Protein AF-A0AAU9NLX0-F1 (afdb_monomer_lite)

Secondary structure (DSSP, 8-state):
---PPPPPPPPPP-------------------------------EEEEEPP-TTTT-S---EEEEEEEEEEEE-HHHHHHHHH-SSGGGSTTEEEEEEEES---TT------GGGEEEEEEE--TTSPPEEEEEEEESS-HHHHHHHHHHHHTTSEEEEEPS--EEETTEEEEEEEEEE-HHHHHHHH-TT--S--HHHHHHHHHHHHH-GGGGSHHHHHS----TT--------S--------HHHHHHHTPPPTTS-------TT--SPPPHHHHHHHHHHHHHHTTHHHHHHHH-TTT---TTEEEEEPTT-S-EEEEETTT--EESSGGGG----SS----PPTTS-HHHHHHHHHHHTPPPHHHHHHHHHHHTT-------

Structure (mmCIF, N/CA/C/O backbone):
data_AF-A0AAU9NLX0-F1
#
_entry.id   AF-A0AAU9NLX0-F1
#
loop_
_atom_site.group_PDB
_atom_site.id
_atom_site.type_symbol
_atom_site.label_atom_id
_atom_site.label_alt_id
_atom_site.label_comp_id
_atom_site.label_asym_id
_atom_site.label_entity_id
_atom_site.label_seq_id
_atom_site.pdbx_PDB_ins_code
_atom_site.Cartn_x
_atom_site.Cartn_y
_atom_site.Cartn_z
_atom_site.occupancy
_atom_site.B_iso_or_equiv
_atom_site.auth_seq_id
_atom_site.auth_comp_id
_atom_site.auth_asym_id
_atom_site.auth_atom_id
_atom_site.pdbx_PDB_model_num
ATOM 1 N N . MET A 1 1 ? 45.519 -27.239 -3.871 1.00 35.66 1 MET A N 1
ATOM 2 C CA . MET A 1 1 ? 46.436 -27.315 -2.709 1.00 35.66 1 MET A CA 1
ATOM 3 C C . MET A 1 1 ? 47.000 -25.911 -2.485 1.00 35.66 1 MET A C 1
ATOM 5 O O . MET A 1 1 ? 47.982 -25.559 -3.104 1.00 35.66 1 MET A O 1
ATOM 9 N N . GLY A 1 2 ? 46.338 -24.945 -1.856 1.00 36.84 2 GLY A N 1
ATOM 10 C CA . GLY A 1 2 ? 45.750 -24.922 -0.518 1.00 36.84 2 GLY A CA 1
ATOM 11 C C . GLY A 1 2 ? 46.333 -23.692 0.201 1.00 36.84 2 GLY A C 1
ATOM 12 O O . GLY A 1 2 ? 47.296 -23.826 0.946 1.00 36.84 2 GLY A O 1
ATOM 13 N N . ARG A 1 3 ? 45.817 -22.481 -0.069 1.00 35.06 3 ARG A N 1
ATOM 14 C CA . ARG A 1 3 ? 46.221 -21.256 0.652 1.00 35.06 3 ARG A CA 1
ATOM 15 C C . ARG A 1 3 ? 45.444 -21.185 1.972 1.00 35.06 3 ARG A C 1
ATOM 17 O O . ARG A 1 3 ? 44.231 -20.990 1.972 1.00 35.06 3 ARG A O 1
ATOM 24 N N . ARG A 1 4 ? 46.149 -21.410 3.085 1.00 39.47 4 ARG A N 1
ATOM 25 C CA . ARG A 1 4 ? 45.632 -21.328 4.461 1.00 39.47 4 ARG A CA 1
ATOM 26 C C . ARG A 1 4 ? 45.401 -19.870 4.881 1.00 39.47 4 ARG A C 1
ATOM 28 O O . ARG A 1 4 ? 46.187 -18.989 4.544 1.00 39.47 4 ARG A O 1
ATOM 35 N N . LYS A 1 5 ? 44.308 -19.668 5.624 1.00 37.16 5 LYS A N 1
ATOM 36 C CA . LYS A 1 5 ? 43.848 -18.414 6.242 1.00 37.16 5 LYS A CA 1
ATOM 37 C C . LYS A 1 5 ? 44.849 -17.904 7.290 1.00 37.16 5 LYS A C 1
ATOM 39 O O . LYS A 1 5 ? 45.375 -18.703 8.060 1.00 37.16 5 LYS A O 1
ATOM 44 N N . GLN A 1 6 ? 45.062 -16.588 7.332 1.00 35.69 6 GLN A N 1
ATOM 45 C CA . GLN A 1 6 ? 45.796 -15.904 8.400 1.00 35.69 6 GLN A CA 1
ATOM 46 C C . GLN A 1 6 ? 44.914 -15.728 9.645 1.00 35.69 6 GLN A C 1
ATOM 48 O O . GLN A 1 6 ? 43.733 -15.396 9.553 1.00 35.69 6 GLN A O 1
ATOM 53 N N . THR A 1 7 ? 45.517 -15.974 10.802 1.00 34.09 7 THR A N 1
ATOM 54 C CA . THR A 1 7 ? 44.975 -15.863 12.159 1.00 34.09 7 THR A CA 1
ATOM 55 C C . THR A 1 7 ? 45.088 -14.422 12.673 1.00 34.09 7 THR A C 1
ATOM 57 O O . THR A 1 7 ? 46.150 -13.812 12.572 1.00 34.09 7 THR A O 1
ATOM 60 N N . GLN A 1 8 ? 44.009 -13.882 13.254 1.00 37.34 8 GLN A N 1
ATOM 61 C CA . GLN A 1 8 ? 44.017 -12.608 13.991 1.00 37.34 8 GLN A CA 1
ATOM 62 C C . GLN A 1 8 ? 44.894 -12.694 15.256 1.00 37.34 8 GLN A C 1
ATOM 64 O O . GLN A 1 8 ? 44.841 -13.713 15.953 1.00 37.34 8 GLN A O 1
ATOM 69 N N . PRO A 1 9 ? 45.639 -11.633 15.622 1.00 32.31 9 PRO A N 1
ATOM 70 C CA . PRO A 1 9 ? 46.379 -11.600 16.875 1.00 32.31 9 PRO A CA 1
ATOM 71 C C . PRO A 1 9 ? 45.495 -11.138 18.045 1.00 32.31 9 PRO A C 1
ATOM 73 O O . PRO A 1 9 ? 44.861 -10.084 18.001 1.00 32.31 9 PRO A O 1
ATOM 76 N N . ARG A 1 10 ? 45.503 -11.929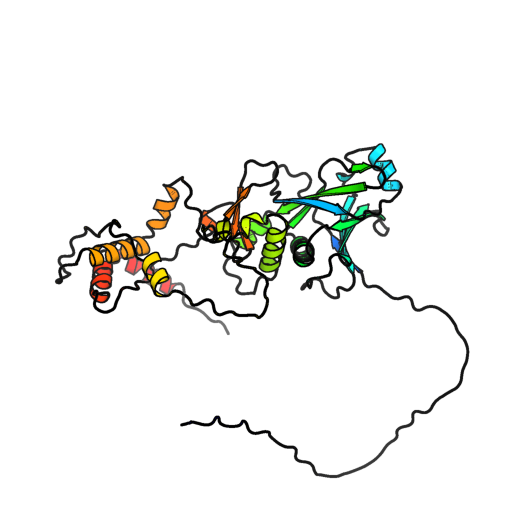 19.124 1.00 31.44 10 ARG A N 1
ATOM 77 C CA . ARG A 1 10 ? 45.037 -11.545 20.465 1.00 31.44 10 ARG A CA 1
ATOM 78 C C . ARG A 1 10 ? 46.097 -10.654 21.116 1.00 31.44 10 ARG A C 1
ATOM 80 O O . ARG A 1 10 ? 47.265 -11.036 21.143 1.00 31.44 10 ARG A O 1
ATOM 87 N N . ARG A 1 11 ? 45.708 -9.501 21.668 1.00 28.48 11 ARG A N 1
ATOM 88 C CA . ARG A 1 11 ? 46.600 -8.663 22.484 1.00 28.48 11 ARG A CA 1
ATOM 89 C C . ARG A 1 11 ? 46.402 -9.006 23.961 1.00 28.48 11 ARG A C 1
ATOM 91 O O . ARG A 1 11 ? 45.279 -8.988 24.455 1.00 28.48 11 ARG A O 1
ATOM 98 N N . ALA A 1 12 ? 47.502 -9.384 24.603 1.00 29.89 12 ALA A N 1
ATOM 99 C CA . ALA A 1 12 ? 47.588 -9.867 25.973 1.00 29.89 12 ALA A CA 1
ATOM 100 C C . ALA A 1 12 ? 47.735 -8.733 27.001 1.00 29.89 12 ALA A C 1
ATOM 102 O O . ALA A 1 12 ? 48.195 -7.636 26.681 1.00 29.89 12 ALA A O 1
ATOM 103 N N . GLN A 1 13 ? 47.356 -9.079 28.233 1.00 26.83 13 GLN A N 1
ATOM 104 C CA . GLN A 1 13 ? 47.615 -8.392 29.497 1.00 26.83 13 GLN A CA 1
ATOM 105 C C . GLN A 1 13 ? 49.090 -8.006 29.681 1.00 26.83 13 GLN A C 1
ATOM 107 O O . GLN A 1 13 ? 49.986 -8.763 29.308 1.00 26.83 13 GLN A O 1
ATOM 112 N N . ALA A 1 14 ? 49.321 -6.896 30.382 1.00 27.20 14 ALA A N 1
ATOM 113 C CA . ALA A 1 14 ? 50.546 -6.665 31.136 1.00 27.20 14 ALA A CA 1
ATOM 114 C C . ALA A 1 14 ? 50.204 -5.991 32.474 1.00 27.20 14 ALA A C 1
ATOM 116 O O . ALA A 1 14 ? 49.510 -4.977 32.518 1.00 27.20 14 ALA A O 1
ATOM 117 N N . THR A 1 15 ? 50.693 -6.606 33.545 1.00 25.44 15 THR A N 1
ATOM 118 C CA . THR A 1 15 ? 50.612 -6.195 34.950 1.00 25.44 15 THR A CA 1
ATOM 119 C C . THR A 1 15 ? 51.972 -5.625 35.374 1.00 25.44 15 THR A C 1
ATOM 121 O O . THR A 1 15 ? 52.985 -6.080 34.848 1.00 25.44 15 THR A O 1
ATOM 124 N N . VAL A 1 16 ? 51.979 -4.712 36.361 1.00 28.86 16 VAL A N 1
ATOM 125 C CA . VAL A 1 16 ? 52.922 -4.563 37.508 1.00 28.86 16 VAL A CA 1
ATOM 126 C C . VAL A 1 16 ? 53.236 -3.086 37.813 1.00 28.86 16 VAL A C 1
ATOM 128 O O . VAL A 1 16 ? 53.708 -2.354 36.949 1.00 28.86 16 VAL A O 1
ATOM 131 N N . GLY A 1 17 ? 53.054 -2.695 39.085 1.00 24.86 17 GLY A N 1
ATOM 132 C CA . GLY A 1 17 ? 53.656 -1.495 39.685 1.00 24.86 17 GLY A CA 1
ATOM 133 C C . GLY A 1 17 ? 52.967 -1.004 40.970 1.00 24.86 17 GLY A C 1
ATOM 134 O O . GLY A 1 17 ? 52.006 -0.255 40.891 1.00 24.86 17 GLY A O 1
ATOM 135 N N . ASN A 1 18 ? 53.472 -1.432 42.134 1.00 26.27 18 ASN A N 1
ATOM 136 C CA . ASN A 1 18 ? 53.033 -1.129 43.511 1.00 26.27 18 ASN A CA 1
ATOM 137 C C . ASN A 1 18 ? 52.905 0.368 43.880 1.00 26.27 18 ASN A C 1
ATOM 139 O O . ASN A 1 18 ? 53.783 1.151 43.528 1.00 26.27 18 ASN A O 1
ATOM 143 N N . ASN A 1 19 ? 51.939 0.712 44.752 1.00 27.27 19 ASN A N 1
ATOM 144 C CA . ASN A 1 19 ? 52.179 1.180 46.138 1.00 27.27 19 ASN A CA 1
ATOM 145 C C . ASN A 1 19 ? 50.895 1.706 46.824 1.00 27.27 19 ASN A C 1
ATOM 147 O O . ASN A 1 19 ? 50.295 2.665 46.358 1.00 27.27 19 ASN A O 1
ATOM 151 N N . GLY A 1 20 ? 50.589 1.159 48.009 1.00 24.94 20 GLY A N 1
ATOM 152 C CA . GLY A 1 20 ? 50.276 1.977 49.190 1.00 24.94 20 GLY A CA 1
ATOM 153 C C . GLY A 1 20 ? 48.816 2.224 49.611 1.00 24.94 20 GLY A C 1
ATOM 154 O O . GLY A 1 20 ? 48.181 3.143 49.120 1.00 24.94 20 GLY A O 1
ATOM 155 N N . VAL A 1 21 ? 48.437 1.546 50.707 1.00 26.08 21 VAL A N 1
ATOM 156 C CA . VAL A 1 21 ? 47.681 2.082 51.870 1.00 26.08 21 VAL A CA 1
ATOM 157 C C . VAL A 1 21 ? 46.134 2.068 51.827 1.00 26.08 21 VAL A C 1
ATOM 159 O O . VAL A 1 21 ? 45.475 2.994 51.378 1.00 26.08 21 VAL A O 1
ATOM 162 N N . SER A 1 22 ? 45.606 0.976 52.404 1.00 26.52 22 SER A N 1
ATOM 163 C CA . SER A 1 22 ? 44.482 0.811 53.360 1.00 26.52 22 SER A CA 1
ATOM 164 C C . SER A 1 22 ? 43.403 1.898 53.527 1.00 26.52 22 SER A C 1
ATOM 166 O O . SER A 1 22 ? 43.727 3.020 53.916 1.00 26.52 22 SER A O 1
ATOM 168 N N . LYS A 1 23 ? 42.125 1.475 53.477 1.00 26.70 23 LYS A N 1
ATOM 169 C CA . LYS A 1 23 ? 41.184 1.353 54.628 1.00 26.70 23 LYS A CA 1
ATOM 170 C C . LYS A 1 23 ? 39.812 0.841 54.136 1.00 26.70 23 LYS A C 1
ATOM 172 O O . LYS A 1 23 ? 39.219 1.452 53.261 1.00 26.70 23 LYS A O 1
ATOM 177 N N . GLU A 1 24 ? 39.455 -0.401 54.468 1.00 25.78 24 GLU A N 1
ATOM 178 C CA . GLU A 1 24 ? 38.507 -0.811 55.532 1.00 25.78 24 GLU A CA 1
ATOM 179 C C . GLU A 1 24 ? 37.115 -1.145 54.957 1.00 25.78 24 GLU A C 1
ATOM 181 O O . GLU A 1 24 ? 36.250 -0.289 54.808 1.00 25.78 24 GLU A O 1
ATOM 186 N N . ASP A 1 25 ? 36.938 -2.432 54.641 1.00 23.83 25 ASP A N 1
ATOM 187 C CA . ASP A 1 25 ? 35.646 -3.122 54.612 1.00 23.83 25 ASP A CA 1
ATOM 188 C C . ASP A 1 25 ? 35.116 -3.274 56.041 1.00 23.83 25 ASP A C 1
ATOM 190 O O . ASP A 1 25 ? 35.908 -3.560 56.931 1.00 23.83 25 ASP A O 1
ATOM 194 N N . PHE A 1 26 ? 33.795 -3.215 56.231 1.00 24.94 26 PHE A N 1
ATOM 195 C CA . PHE A 1 26 ? 33.064 -4.172 57.075 1.00 24.94 26 PHE A CA 1
ATOM 196 C C . PHE A 1 26 ? 31.568 -4.150 56.715 1.00 24.94 26 PHE A C 1
ATOM 198 O O . PHE A 1 26 ? 30.826 -3.247 57.090 1.00 24.94 26 PHE A O 1
ATOM 205 N N . CYS A 1 27 ? 31.116 -5.190 56.013 1.00 27.70 27 CYS A N 1
ATOM 206 C CA . CYS A 1 27 ? 29.784 -5.755 56.232 1.00 27.70 27 CYS A CA 1
ATOM 207 C C . CYS A 1 27 ? 29.883 -6.743 57.397 1.00 27.70 27 CYS A C 1
ATOM 209 O O . CYS A 1 27 ? 30.883 -7.458 57.467 1.00 27.70 27 CYS A O 1
ATOM 211 N N . ASN A 1 28 ? 28.859 -6.820 58.256 1.00 25.50 28 ASN A N 1
ATOM 212 C CA . ASN A 1 28 ? 28.321 -8.091 58.763 1.00 25.50 28 ASN A CA 1
ATOM 213 C C . ASN A 1 28 ? 27.043 -7.910 59.618 1.00 25.50 28 ASN A C 1
ATOM 215 O O . ASN A 1 28 ? 26.744 -6.786 60.021 1.00 25.50 28 ASN A O 1
ATOM 219 N N . PRO A 1 29 ? 26.253 -8.988 59.808 1.00 35.78 29 PRO A N 1
ATOM 220 C CA . PRO A 1 29 ? 24.799 -8.965 59.656 1.00 35.78 29 PRO A CA 1
ATOM 221 C C . PRO A 1 29 ? 24.017 -9.397 60.917 1.00 35.78 29 PRO A C 1
ATOM 223 O O . PRO A 1 29 ? 24.596 -9.705 61.954 1.00 35.78 29 PRO A O 1
ATOM 226 N N . ASP A 1 30 ? 22.691 -9.454 60.741 1.00 23.08 30 ASP A N 1
ATOM 227 C CA . ASP A 1 30 ? 21.659 -10.140 61.535 1.00 23.08 30 ASP A CA 1
ATOM 228 C C . ASP A 1 30 ? 21.259 -9.534 62.897 1.00 23.08 30 ASP A C 1
ATOM 230 O O . ASP A 1 30 ? 22.040 -9.463 63.837 1.00 23.08 30 ASP A O 1
ATOM 234 N N . THR A 1 31 ? 19.980 -9.165 63.087 1.00 24.73 31 THR A N 1
ATOM 235 C CA . THR A 1 31 ? 18.912 -10.093 63.535 1.00 24.73 31 THR A CA 1
ATOM 236 C C . THR A 1 31 ? 17.542 -9.372 63.634 1.00 24.73 31 THR A C 1
ATOM 238 O O . THR A 1 31 ? 17.378 -8.409 64.373 1.00 24.73 31 THR A O 1
ATOM 241 N N . SER A 1 32 ? 16.564 -9.868 62.863 1.00 27.05 32 SER A N 1
ATOM 242 C CA . SER A 1 32 ? 15.119 -10.040 63.143 1.00 27.05 32 SER A CA 1
ATOM 243 C C . SER A 1 32 ? 14.310 -9.019 63.984 1.00 27.05 32 SER A C 1
ATOM 245 O O . SER A 1 32 ? 14.499 -8.914 65.191 1.00 27.05 32 SER A O 1
ATOM 247 N N . HIS A 1 33 ? 13.245 -8.435 63.419 1.00 24.72 33 HIS A N 1
ATOM 248 C CA . HIS A 1 33 ? 11.848 -8.926 63.475 1.00 24.72 33 HIS A CA 1
ATOM 249 C C . HIS A 1 33 ? 10.841 -7.797 63.161 1.00 24.72 33 HIS A C 1
ATOM 251 O O . HIS A 1 33 ? 10.953 -6.691 63.670 1.00 24.72 33 HIS A O 1
ATOM 257 N N . ALA A 1 34 ? 9.794 -8.176 62.417 1.00 26.11 34 ALA A N 1
ATOM 258 C CA . ALA A 1 34 ? 8.491 -7.516 62.281 1.00 26.11 34 ALA A CA 1
ATOM 259 C C . ALA A 1 34 ? 8.420 -6.225 61.441 1.00 26.11 34 ALA A C 1
ATOM 261 O O . ALA A 1 34 ? 8.641 -5.128 61.932 1.00 26.11 34 ALA A O 1
ATOM 262 N N . LEU A 1 35 ? 7.944 -6.360 60.201 1.00 28.45 35 LEU A N 1
ATOM 263 C CA . LEU A 1 35 ? 6.586 -5.946 59.824 1.00 28.45 35 LEU A CA 1
ATOM 264 C C . LEU A 1 35 ? 6.224 -6.585 58.474 1.00 28.45 35 LEU A C 1
ATOM 266 O O . LEU A 1 35 ? 6.992 -6.564 57.518 1.00 28.45 35 LEU A O 1
ATOM 270 N N . LYS A 1 36 ? 5.062 -7.237 58.448 1.00 29.38 36 LYS A N 1
ATOM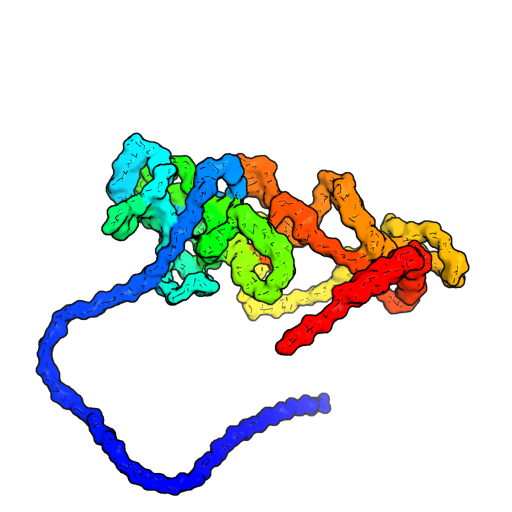 271 C CA . LYS A 1 36 ? 4.410 -7.735 57.239 1.00 29.38 36 LYS A CA 1
ATOM 272 C C . LYS A 1 36 ? 3.796 -6.558 56.473 1.00 29.38 36 LYS A C 1
ATOM 274 O O . LYS A 1 36 ? 3.304 -5.630 57.104 1.00 29.38 36 LYS A O 1
ATOM 279 N N . ASN A 1 37 ? 3.679 -6.773 55.164 1.00 26.95 37 ASN A N 1
ATOM 280 C CA . ASN A 1 37 ? 2.764 -6.157 54.201 1.00 26.95 37 ASN A CA 1
ATOM 281 C C . ASN A 1 37 ? 3.197 -4.865 53.490 1.00 26.95 37 ASN A C 1
ATOM 283 O O . ASN A 1 37 ? 3.668 -3.913 54.094 1.00 26.95 37 ASN A O 1
ATOM 287 N N . GLU A 1 38 ? 2.885 -4.901 52.189 1.00 33.44 38 GLU A N 1
ATOM 288 C CA . GLU A 1 38 ? 2.820 -3.825 51.195 1.00 33.44 38 GLU A CA 1
ATOM 289 C C . GLU A 1 38 ? 4.123 -3.432 50.495 1.00 33.44 38 GLU A C 1
ATOM 291 O O . GLU A 1 38 ? 4.841 -2.535 50.911 1.00 33.44 38 GLU A O 1
ATOM 296 N N . LEU A 1 39 ? 4.353 -4.058 49.337 1.00 28.28 39 LEU A N 1
ATOM 297 C CA . LEU A 1 39 ? 4.817 -3.357 48.139 1.00 28.28 39 LEU A CA 1
ATOM 298 C C . LEU A 1 39 ? 4.192 -4.052 46.927 1.00 28.28 39 LEU A C 1
ATOM 300 O O . LEU A 1 39 ? 4.589 -5.136 46.502 1.00 28.28 39 LEU A O 1
ATOM 304 N N . SER A 1 40 ? 3.113 -3.432 46.468 1.00 28.95 40 SER A N 1
ATOM 305 C CA . SER A 1 40 ? 2.351 -3.745 45.274 1.00 28.95 40 SER A CA 1
ATOM 306 C C . SER A 1 40 ? 3.243 -3.724 44.032 1.00 28.95 40 SER A C 1
ATOM 308 O O . SER A 1 40 ? 4.056 -2.827 43.824 1.00 28.95 40 SER A O 1
ATOM 310 N N . SER A 1 41 ? 3.064 -4.726 43.178 1.00 30.91 41 SER A N 1
ATOM 311 C CA . SER A 1 41 ? 3.593 -4.767 41.820 1.00 30.91 41 SER A CA 1
ATOM 312 C C . SER A 1 41 ? 3.019 -3.598 41.011 1.00 30.91 41 SER A C 1
ATOM 314 O O . SER A 1 41 ? 1.878 -3.658 40.549 1.00 30.91 41 SER A O 1
ATOM 316 N N . HIS A 1 42 ? 3.776 -2.513 40.855 1.00 39.66 42 HIS A N 1
ATOM 317 C CA . HIS A 1 42 ? 3.434 -1.450 39.911 1.00 39.66 42 HIS A CA 1
ATOM 318 C C . HIS A 1 42 ? 3.594 -1.974 38.474 1.00 39.66 42 HIS A C 1
ATOM 320 O O . HIS A 1 42 ? 4.671 -1.898 37.888 1.00 39.66 42 HIS A O 1
ATOM 326 N N . ASN A 1 43 ? 2.514 -2.521 37.910 1.00 53.53 43 ASN A N 1
ATOM 327 C CA . ASN A 1 43 ? 2.390 -2.736 36.471 1.00 53.53 43 ASN A CA 1
ATOM 328 C C . ASN A 1 43 ? 2.270 -1.363 35.798 1.00 53.53 43 ASN A C 1
ATOM 330 O O . ASN A 1 43 ? 1.197 -0.758 35.805 1.00 53.53 43 ASN A O 1
ATOM 334 N N . ASN A 1 44 ? 3.363 -0.853 35.229 1.00 65.12 44 ASN A N 1
ATOM 335 C CA . ASN A 1 44 ? 3.332 0.381 34.446 1.00 65.12 44 ASN A CA 1
ATOM 336 C C . ASN A 1 44 ? 2.549 0.136 33.149 1.00 65.12 44 ASN A C 1
ATOM 338 O O . ASN A 1 44 ? 3.078 -0.410 32.183 1.00 65.12 44 ASN A O 1
ATOM 342 N N . SER A 1 45 ? 1.275 0.526 33.148 1.00 79.56 45 SER A N 1
ATOM 343 C CA . SER A 1 45 ? 0.416 0.490 31.965 1.00 79.56 45 SER A CA 1
ATOM 344 C C . SER A 1 45 ? 0.558 1.798 31.191 1.00 79.56 45 SER A C 1
ATOM 346 O O . SER A 1 45 ? 0.493 2.878 31.777 1.00 79.56 45 SER A O 1
ATOM 348 N N . PHE A 1 46 ? 0.753 1.711 29.878 1.00 84.62 46 PHE A N 1
ATOM 349 C CA . PHE A 1 46 ? 0.854 2.868 28.991 1.00 84.62 46 PHE A CA 1
ATOM 350 C C . PHE A 1 46 ? -0.438 3.051 28.196 1.00 84.62 46 PHE A C 1
ATOM 352 O O . PHE A 1 46 ? -1.001 2.071 27.708 1.00 84.62 46 PHE A O 1
ATOM 359 N N . PHE A 1 47 ? -0.890 4.298 28.037 1.00 88.00 47 PHE A N 1
ATOM 360 C CA . PHE A 1 47 ? -2.148 4.613 27.361 1.00 88.00 47 PHE A CA 1
ATOM 361 C C . PHE A 1 47 ? -1.931 5.446 26.096 1.00 88.00 47 PHE A C 1
ATOM 363 O O . PHE A 1 47 ? -1.171 6.413 26.107 1.00 88.00 47 PHE A O 1
ATOM 370 N N . ILE A 1 48 ? -2.626 5.088 25.014 1.00 88.31 48 ILE A N 1
ATOM 371 C CA . ILE A 1 48 ? -2.641 5.832 23.745 1.00 88.31 48 ILE A CA 1
ATOM 372 C C . ILE A 1 48 ? -4.089 6.155 23.411 1.00 88.31 48 ILE A C 1
ATOM 374 O O . ILE A 1 48 ? -4.878 5.244 23.170 1.00 88.31 48 ILE A O 1
ATOM 378 N N . GLU A 1 49 ? -4.448 7.436 23.394 1.00 89.88 49 GLU A N 1
ATOM 379 C CA . GLU A 1 49 ? -5.788 7.849 22.973 1.00 89.88 49 GLU A CA 1
ATOM 380 C C . GLU A 1 49 ? -5.958 7.699 21.459 1.00 89.88 49 GLU A C 1
ATOM 382 O O . GLU A 1 49 ? -5.055 8.016 20.683 1.00 89.88 49 GLU A O 1
ATOM 387 N N . VAL A 1 50 ? -7.128 7.210 21.050 1.00 90.81 50 VAL A N 1
ATOM 388 C CA . VAL A 1 50 ? -7.535 7.174 19.647 1.00 90.81 50 VAL A CA 1
ATOM 389 C C . VAL A 1 50 ? -8.031 8.559 19.251 1.00 90.81 50 VAL A C 1
ATOM 391 O O . VAL A 1 50 ? -8.753 9.215 20.004 1.00 90.81 50 VAL A O 1
ATOM 394 N N . ASP A 1 51 ? -7.617 9.003 18.069 1.00 86.31 51 ASP A N 1
ATOM 395 C CA . ASP A 1 51 ? -8.022 10.291 17.528 1.00 86.31 51 ASP A CA 1
ATOM 396 C C . ASP A 1 51 ? -9.467 10.251 17.018 1.00 86.31 51 ASP A C 1
ATOM 398 O O . ASP A 1 51 ? -9.840 9.387 16.220 1.00 86.31 51 ASP A O 1
ATOM 402 N N . ARG A 1 52 ? -10.275 11.202 17.476 1.00 85.00 52 ARG A N 1
ATOM 403 C CA . ARG A 1 52 ? -11.717 11.235 17.244 1.00 85.00 52 ARG A CA 1
ATOM 404 C C . ARG A 1 52 ? -12.145 12.272 16.206 1.00 85.00 52 ARG A C 1
ATOM 406 O O . ARG A 1 52 ? -13.286 12.221 15.751 1.00 85.00 52 ARG A O 1
ATOM 413 N N . ASP A 1 53 ? -11.253 13.166 15.791 1.00 79.75 53 ASP A N 1
ATOM 414 C CA . ASP A 1 53 ? -11.598 14.355 14.998 1.00 79.75 53 ASP A CA 1
ATOM 415 C C . ASP A 1 53 ? -12.409 14.036 13.722 1.00 79.75 53 ASP A C 1
ATOM 417 O O . ASP A 1 53 ? -13.257 14.824 13.304 1.00 79.75 53 ASP A O 1
ATOM 421 N N . ASN A 1 54 ? -12.229 12.838 13.154 1.00 75.12 54 ASN A N 1
ATOM 422 C CA . ASN A 1 54 ? -12.914 12.392 11.940 1.00 75.12 54 ASN A CA 1
ATOM 423 C C . ASN A 1 54 ? -14.150 11.509 12.175 1.00 75.12 54 ASN A C 1
ATOM 425 O O . ASN A 1 54 ? -14.697 10.993 11.215 1.00 75.12 54 ASN A O 1
ATOM 429 N N . TRP A 1 55 ? -14.645 11.289 13.397 1.00 79.62 55 TRP A N 1
ATOM 430 C CA . TRP A 1 55 ? -15.799 10.385 13.587 1.00 79.62 55 TRP A CA 1
ATOM 431 C C . TRP A 1 55 ? -17.091 10.884 12.936 1.00 79.62 55 TRP A C 1
ATOM 433 O O . TRP A 1 55 ? -17.937 10.075 12.565 1.00 79.62 55 TRP A O 1
ATOM 443 N N . VAL A 1 56 ? -17.230 12.204 12.805 1.00 70.69 56 VAL A N 1
ATOM 444 C CA . VAL A 1 56 ? -18.422 12.879 12.266 1.00 70.69 56 VAL A CA 1
ATOM 445 C C . VAL A 1 56 ? -18.159 13.434 10.856 1.00 70.69 56 VAL A C 1
ATOM 447 O O . VAL A 1 56 ? -18.994 14.148 10.302 1.00 70.69 56 VAL A O 1
ATOM 450 N N . SER A 1 57 ? -16.992 13.157 10.255 1.00 77.06 57 SER A N 1
ATOM 451 C CA . SER A 1 57 ? -16.700 13.626 8.897 1.00 77.06 57 SER A CA 1
ATOM 452 C C . SER A 1 57 ? -17.578 12.922 7.860 1.00 77.06 57 SER A C 1
ATOM 454 O O . SER A 1 57 ? -18.092 11.833 8.074 1.00 77.06 57 SER A O 1
ATOM 456 N N . THR A 1 58 ? -17.765 13.559 6.705 1.00 71.19 58 THR A N 1
ATOM 457 C CA . THR A 1 58 ? -18.511 12.978 5.574 1.00 71.19 58 THR A CA 1
ATOM 458 C C . THR A 1 58 ? -17.644 12.094 4.681 1.00 71.19 58 THR A C 1
ATOM 460 O O . THR A 1 58 ? -18.159 11.304 3.896 1.00 71.19 58 THR A O 1
ATOM 463 N N . GLU A 1 59 ? -16.325 12.265 4.758 1.00 81.25 59 GLU A N 1
ATOM 464 C CA . GLU A 1 59 ? -15.341 11.504 3.997 1.00 81.25 59 GLU A CA 1
ATOM 465 C C . GLU A 1 59 ? -14.536 10.628 4.951 1.00 81.25 59 GLU A C 1
ATOM 467 O O . GLU A 1 59 ? -13.967 11.148 5.914 1.00 81.25 59 GLU A O 1
ATOM 472 N N . HIS A 1 60 ? -14.457 9.333 4.638 1.00 86.75 60 HIS A N 1
ATOM 473 C CA . HIS A 1 60 ? -13.659 8.350 5.367 1.00 86.75 60 HIS A CA 1
ATOM 474 C C . HIS A 1 60 ? -12.829 7.502 4.405 1.00 86.75 60 HIS A C 1
ATOM 476 O O . HIS A 1 60 ? -13.273 7.171 3.301 1.00 86.75 60 HIS A O 1
ATOM 482 N N . TYR A 1 61 ? -11.641 7.103 4.855 1.00 90.44 61 TYR A N 1
ATOM 483 C CA . TYR A 1 61 ? -10.775 6.150 4.155 1.00 90.44 61 TYR A CA 1
ATOM 484 C C . TYR A 1 61 ? -10.723 4.820 4.913 1.00 90.44 61 TYR A C 1
ATOM 486 O O . TYR A 1 61 ? -9.667 4.396 5.390 1.00 90.44 61 TYR A O 1
ATOM 494 N N . ASP A 1 62 ? -11.884 4.179 5.048 1.00 91.75 62 ASP A N 1
ATOM 495 C CA . ASP A 1 62 ? -12.034 2.904 5.752 1.00 91.75 62 ASP A CA 1
ATOM 496 C C . ASP A 1 62 ? -11.346 1.764 4.984 1.00 91.75 62 ASP A C 1
ATOM 498 O O . ASP A 1 62 ? -11.697 1.465 3.842 1.00 91.75 62 ASP A O 1
ATOM 502 N N . ILE A 1 63 ? -10.382 1.089 5.612 1.00 92.62 63 ILE A N 1
ATOM 503 C CA . ILE A 1 63 ? -9.644 -0.020 4.986 1.00 92.62 63 ILE A CA 1
ATOM 504 C C . ILE A 1 63 ? -10.330 -1.359 5.242 1.00 92.62 63 ILE A C 1
ATOM 506 O O . ILE A 1 63 ? -10.388 -2.205 4.349 1.00 92.62 63 ILE A O 1
ATOM 510 N N . SER A 1 64 ? -10.758 -1.588 6.485 1.00 93.12 64 SER A N 1
ATOM 511 C CA . SER A 1 64 ? -11.285 -2.870 6.957 1.00 93.12 64 SER A CA 1
ATOM 512 C C . SER A 1 64 ? -12.052 -2.701 8.271 1.00 93.12 64 SER A C 1
ATOM 514 O O . SER A 1 64 ? -11.924 -1.680 8.955 1.00 93.12 64 SER A O 1
ATOM 516 N N . GLU A 1 65 ? -12.826 -3.720 8.632 1.00 91.50 65 GLU A N 1
ATOM 517 C CA . GLU A 1 65 ? -13.497 -3.835 9.927 1.00 91.50 65 GLU A CA 1
ATOM 518 C C . GLU A 1 65 ? -12.755 -4.840 10.810 1.00 91.50 65 GLU A C 1
ATOM 520 O O . GLU A 1 65 ? -12.432 -5.947 10.382 1.00 91.50 65 GLU A O 1
ATOM 525 N N . VAL A 1 66 ? -12.502 -4.463 12.061 1.00 90.62 66 VAL A N 1
ATOM 526 C CA . VAL A 1 66 ? -11.918 -5.334 13.084 1.00 90.62 66 VAL A CA 1
ATOM 527 C C . VAL A 1 66 ? -12.925 -5.593 14.191 1.00 90.62 66 VAL A C 1
ATOM 529 O O . VAL A 1 66 ? -13.734 -4.731 14.541 1.00 90.62 66 VAL A O 1
ATOM 532 N N . VAL A 1 67 ? -12.866 -6.796 14.754 1.00 87.44 67 VAL A N 1
ATOM 533 C CA . VAL A 1 67 ? -13.747 -7.225 15.839 1.00 87.44 67 VAL A CA 1
ATOM 534 C C . VAL A 1 67 ? -12.942 -7.323 17.126 1.00 87.44 67 VAL A C 1
ATOM 536 O O . VAL A 1 67 ? -11.892 -7.967 17.168 1.00 87.44 67 VAL A O 1
ATOM 539 N N . LEU A 1 68 ? -13.448 -6.696 18.183 1.00 86.62 68 LEU A N 1
ATOM 540 C CA . LEU A 1 68 ? -12.952 -6.910 19.533 1.00 86.62 68 LEU A CA 1
ATOM 541 C C . LEU A 1 68 ? -13.597 -8.150 20.149 1.00 86.62 68 LEU A C 1
ATOM 543 O O . LEU A 1 68 ? -14.819 -8.320 20.112 1.00 86.62 68 LEU A O 1
ATOM 547 N N . THR A 1 69 ? -12.757 -8.979 20.756 1.00 82.50 69 THR A N 1
ATOM 548 C CA . THR A 1 69 ? -13.113 -10.219 21.451 1.00 82.50 69 THR A CA 1
ATOM 549 C C . THR A 1 69 ? -12.745 -10.126 22.933 1.00 82.50 69 THR A C 1
ATOM 551 O O . THR A 1 69 ? -12.070 -9.185 23.358 1.00 82.50 69 THR A O 1
ATOM 554 N N . ASN A 1 70 ? -13.201 -11.097 23.735 1.00 81.69 70 ASN A N 1
ATOM 555 C CA . ASN A 1 70 ? -12.968 -11.154 25.186 1.00 81.69 70 ASN A CA 1
ATOM 556 C C . ASN A 1 70 ? -13.380 -9.863 25.908 1.00 81.69 70 ASN A C 1
ATOM 558 O O . ASN A 1 70 ? -12.640 -9.337 26.738 1.00 81.69 70 ASN A O 1
ATOM 562 N N . LEU A 1 71 ? -14.555 -9.337 25.553 1.00 83.12 71 LEU A N 1
ATOM 563 C CA . LEU A 1 71 ? -15.023 -8.077 26.104 1.00 83.12 71 LEU A CA 1
ATOM 564 C C . LEU A 1 71 ? -15.398 -8.223 27.576 1.00 83.12 71 LEU A C 1
ATOM 566 O O . LEU A 1 71 ? -16.249 -9.037 27.935 1.00 83.12 71 LEU A O 1
ATOM 570 N N . ASN A 1 72 ? -14.838 -7.353 28.404 1.00 84.69 72 ASN A N 1
ATOM 571 C CA . ASN A 1 72 ? -15.350 -7.070 29.732 1.00 84.69 72 ASN A CA 1
ATOM 572 C C . ASN A 1 72 ? -16.113 -5.741 29.664 1.00 84.69 72 ASN A C 1
ATOM 574 O O . ASN A 1 72 ? -15.520 -4.693 29.405 1.00 84.69 72 ASN A O 1
ATOM 578 N N . VAL A 1 73 ? -17.434 -5.819 29.815 1.00 82.50 73 VAL A N 1
ATOM 579 C CA . VAL A 1 73 ? -18.381 -4.710 29.640 1.00 82.50 73 VAL A CA 1
ATOM 580 C C . VAL A 1 73 ? -18.948 -4.354 31.009 1.00 82.50 73 VAL A C 1
ATOM 582 O O . VAL A 1 73 ? -19.455 -5.235 31.703 1.00 82.50 73 VAL A O 1
ATOM 585 N N . SER A 1 74 ? -18.871 -3.082 31.394 1.00 82.69 74 SER A N 1
ATOM 586 C CA . SER A 1 74 ? -19.475 -2.592 32.633 1.00 82.69 74 SER A CA 1
ATOM 587 C C . SER A 1 74 ? -21.006 -2.604 32.549 1.00 82.69 74 SER A C 1
ATOM 589 O O . SER A 1 74 ? -21.580 -2.429 31.472 1.00 82.69 74 SER A O 1
ATOM 591 N N . GLU A 1 75 ? -21.685 -2.774 33.686 1.00 77.75 75 GLU A N 1
ATOM 592 C CA . GLU A 1 75 ? -23.157 -2.723 33.757 1.00 77.75 75 GLU A CA 1
ATOM 593 C C . GLU A 1 75 ? -23.700 -1.383 33.221 1.00 77.75 75 GLU A C 1
ATOM 595 O O . GLU A 1 75 ? -24.616 -1.374 32.403 1.00 77.75 75 GLU A O 1
ATOM 600 N N . GLU A 1 76 ? -23.023 -0.268 33.528 1.00 75.56 76 GLU A N 1
ATOM 601 C CA . GLU A 1 76 ? -23.355 1.073 33.015 1.00 75.56 76 GLU A CA 1
ATOM 602 C C . GLU A 1 76 ? -23.350 1.159 31.476 1.00 75.56 76 GLU A C 1
ATOM 604 O O . GLU A 1 76 ? -24.056 1.978 30.883 1.00 75.56 76 GLU A O 1
ATOM 609 N N . CYS A 1 77 ? -22.532 0.344 30.801 1.00 72.19 77 CYS A N 1
ATOM 610 C CA . CYS A 1 77 ? -22.484 0.308 29.341 1.00 72.19 77 CYS A CA 1
ATOM 611 C C . CYS A 1 77 ? -23.689 -0.425 28.743 1.00 72.19 77 CYS A C 1
ATOM 613 O O . CYS A 1 77 ? -24.168 -0.031 27.675 1.00 72.19 77 CYS A O 1
ATOM 615 N N . TYR A 1 78 ? -24.200 -1.454 29.426 1.00 73.75 78 TYR A N 1
ATOM 616 C CA . TYR A 1 78 ? -25.441 -2.113 29.026 1.00 73.75 78 TYR A CA 1
ATOM 617 C C . TYR A 1 78 ? -26.619 -1.155 29.149 1.00 73.75 78 TYR A C 1
ATOM 619 O O . TYR A 1 78 ? -27.351 -0.993 28.173 1.00 73.75 78 TYR A O 1
ATOM 627 N N . ASP A 1 79 ? -26.752 -0.488 30.295 1.00 71.19 79 ASP A N 1
ATOM 628 C CA . ASP A 1 79 ? -27.868 0.419 30.572 1.00 71.19 79 ASP A CA 1
ATOM 629 C C . ASP A 1 79 ? -27.941 1.547 29.540 1.00 71.19 79 ASP A C 1
ATOM 631 O O . ASP A 1 79 ? -28.975 1.739 28.900 1.00 71.19 79 ASP A O 1
ATOM 635 N N . ARG A 1 80 ? -26.816 2.215 29.257 1.00 70.00 80 ARG A N 1
ATOM 636 C CA . ARG A 1 80 ? -26.804 3.291 28.256 1.00 70.00 80 ARG A CA 1
ATOM 637 C C . ARG A 1 80 ? -27.130 2.840 26.851 1.00 70.00 80 ARG A C 1
ATOM 639 O O . ARG A 1 80 ? -27.789 3.574 26.131 1.00 70.00 80 ARG A O 1
ATOM 646 N N . LYS A 1 81 ? -26.692 1.648 26.451 1.00 69.94 81 LYS A N 1
ATOM 647 C CA . LYS A 1 81 ? -27.035 1.120 25.130 1.00 69.94 81 LYS A CA 1
ATOM 648 C C . LYS A 1 81 ? -28.541 0.871 24.991 1.00 69.94 81 LYS A C 1
ATOM 650 O O . LYS A 1 81 ? -29.078 0.974 23.889 1.00 69.94 81 LYS A O 1
ATOM 655 N N . TYR A 1 82 ? -29.213 0.478 26.076 1.00 66.56 82 TYR A N 1
ATOM 656 C CA . TYR A 1 82 ? -30.671 0.340 26.074 1.00 66.56 82 TYR A CA 1
ATOM 657 C C . TYR A 1 82 ? -31.373 1.697 25.972 1.00 66.56 82 TYR A C 1
ATOM 659 O O . TYR A 1 82 ? -32.434 1.770 25.354 1.00 66.56 82 TYR A O 1
ATOM 667 N N . GLU A 1 83 ? -30.792 2.745 26.557 1.00 69.69 83 GLU A N 1
ATOM 668 C CA . GLU A 1 83 ? -31.335 4.108 26.527 1.00 69.69 83 GLU A CA 1
ATOM 669 C C . GLU A 1 83 ? -31.129 4.802 25.175 1.00 69.69 83 GLU A C 1
ATOM 671 O O . GLU A 1 83 ? -32.060 5.409 24.646 1.00 69.69 83 GLU A O 1
ATOM 676 N N . ASP A 1 84 ? -29.934 4.691 24.603 1.00 71.19 84 ASP A N 1
ATOM 677 C CA . ASP A 1 84 ? -29.560 5.295 23.331 1.00 71.19 84 ASP A CA 1
ATOM 678 C C . ASP A 1 84 ? -28.613 4.349 22.581 1.00 71.19 84 ASP A C 1
ATOM 680 O O . ASP A 1 84 ? -27.625 3.867 23.128 1.00 71.19 84 ASP A O 1
ATOM 684 N N . GLN A 1 85 ? -28.903 4.051 21.315 1.00 68.62 85 GLN A N 1
ATOM 685 C CA . GLN A 1 85 ? -28.037 3.193 20.501 1.00 68.62 85 GLN A CA 1
ATOM 686 C C . GLN A 1 85 ? -26.802 3.937 19.974 1.00 68.62 85 GLN A C 1
ATOM 688 O O . GLN A 1 85 ? -25.801 3.286 19.663 1.00 68.62 85 GLN A O 1
ATOM 693 N N . ASP A 1 86 ? -26.848 5.273 19.935 1.00 70.19 86 ASP A N 1
ATOM 694 C CA . ASP A 1 86 ? -25.833 6.135 19.327 1.00 70.19 86 ASP A CA 1
ATOM 695 C C . ASP A 1 86 ? -25.026 6.953 20.351 1.00 70.19 86 ASP A C 1
ATOM 697 O O . ASP A 1 86 ? -24.183 7.763 19.958 1.00 70.19 86 ASP A O 1
ATOM 701 N N . PHE A 1 87 ? -25.185 6.691 21.657 1.00 74.62 87 PHE A N 1
ATOM 702 C CA . PHE A 1 87 ? -24.471 7.394 22.741 1.00 74.62 87 PHE A CA 1
ATOM 703 C C . PHE A 1 87 ? -22.944 7.410 22.571 1.00 74.62 87 PHE A C 1
ATOM 705 O O . PHE A 1 87 ? -22.254 8.302 23.058 1.00 74.62 87 PHE A O 1
ATOM 712 N N . ILE A 1 88 ? -22.398 6.433 21.843 1.00 73.75 88 ILE A N 1
ATOM 713 C CA . ILE A 1 88 ? -20.974 6.314 21.506 1.00 73.75 88 ILE A CA 1
ATOM 714 C C . ILE A 1 88 ? -20.461 7.576 20.793 1.00 73.75 88 ILE A C 1
ATOM 716 O O . ILE A 1 88 ? -19.293 7.937 20.936 1.00 73.75 88 ILE A O 1
ATOM 720 N N . ASN A 1 89 ? -21.338 8.277 20.071 1.00 75.50 89 ASN A N 1
ATOM 721 C CA . ASN A 1 89 ? -21.030 9.506 19.352 1.00 75.50 89 ASN A CA 1
ATOM 722 C C . ASN A 1 89 ? -21.086 10.767 20.230 1.00 75.50 89 ASN A C 1
ATOM 724 O O . ASN A 1 89 ? -20.861 11.863 19.720 1.00 75.50 89 ASN A O 1
ATOM 728 N N . GLU A 1 90 ? -21.314 10.674 21.542 1.00 81.25 90 GLU A N 1
ATOM 729 C CA . GLU A 1 90 ? -21.214 11.832 22.443 1.00 81.25 90 GLU A CA 1
ATOM 730 C C . GLU A 1 90 ? -19.757 12.163 22.789 1.00 81.25 90 GLU A C 1
ATOM 732 O O . GLU A 1 90 ? -18.964 11.259 23.041 1.00 81.25 90 GLU A O 1
ATOM 737 N N . GLU A 1 91 ? -19.381 13.447 22.845 1.00 81.50 91 GLU A N 1
ATOM 738 C CA . GLU A 1 91 ? -17.995 13.939 23.047 1.00 81.50 91 GLU A CA 1
ATOM 739 C C . GLU A 1 91 ? -17.267 13.369 24.275 1.00 81.50 91 GLU A C 1
ATOM 741 O O . GLU A 1 91 ? -16.043 13.225 24.277 1.00 81.50 91 GLU A O 1
ATOM 746 N N . LYS A 1 92 ? -18.016 12.989 25.312 1.00 84.62 92 LYS A N 1
ATOM 747 C CA . LYS A 1 92 ? -17.460 12.419 26.542 1.00 84.62 92 LYS A CA 1
ATOM 748 C C . LYS A 1 92 ? -16.863 11.022 26.356 1.00 84.62 92 LYS A C 1
ATOM 750 O O . LYS A 1 92 ? -16.087 10.597 27.204 1.00 84.62 92 LYS A O 1
ATOM 755 N N . TYR A 1 93 ? -17.181 10.308 25.278 1.00 86.44 93 TYR A N 1
ATOM 756 C CA . TYR A 1 93 ? -16.633 8.975 25.031 1.00 86.44 93 TYR A CA 1
ATOM 757 C C . TYR A 1 93 ? -15.416 8.983 24.114 1.00 86.44 93 TYR A C 1
ATOM 759 O O . TYR A 1 93 ? -15.351 9.734 23.142 1.00 86.44 93 TYR A O 1
ATOM 767 N N . ASN A 1 94 ? -14.450 8.111 24.393 1.00 89.12 94 ASN A N 1
ATOM 768 C CA . ASN A 1 94 ? -13.343 7.861 23.476 1.00 89.12 94 ASN A CA 1
ATOM 769 C C . ASN A 1 94 ? -12.838 6.417 23.576 1.00 89.12 94 ASN A C 1
ATOM 771 O O . ASN A 1 94 ? -13.119 5.715 24.546 1.00 89.12 94 ASN A O 1
ATOM 775 N N . PHE A 1 95 ? -12.041 5.991 22.600 1.00 90.25 95 PHE A N 1
ATOM 776 C CA . PHE A 1 95 ? -11.219 4.793 22.724 1.00 90.25 95 PHE A CA 1
ATOM 777 C C . PHE A 1 95 ? -9.799 5.151 23.165 1.00 90.25 95 PHE A C 1
ATOM 779 O O . PHE A 1 95 ? -9.234 6.172 22.767 1.00 90.25 95 PHE A O 1
ATOM 786 N N . ARG A 1 96 ? -9.191 4.277 23.963 1.00 91.75 96 ARG A N 1
ATOM 787 C CA . ARG A 1 96 ? -7.758 4.308 24.263 1.00 91.75 96 ARG A CA 1
ATOM 788 C C . ARG A 1 96 ? -7.180 2.900 24.235 1.00 91.75 96 ARG A C 1
ATOM 790 O O . ARG A 1 96 ? -7.824 1.954 24.675 1.00 91.75 96 ARG A O 1
ATOM 797 N N . PHE A 1 97 ? -5.957 2.751 23.754 1.00 91.19 97 PHE A N 1
ATOM 798 C CA . PHE A 1 97 ? -5.200 1.518 23.926 1.00 91.19 97 PHE A CA 1
ATOM 799 C C . PHE A 1 97 ? -4.524 1.515 25.290 1.00 91.19 97 PHE A C 1
ATOM 801 O O . PHE A 1 97 ? -3.904 2.512 25.655 1.00 91.19 97 PHE A O 1
ATOM 808 N N . ARG A 1 98 ? -4.594 0.390 26.003 1.00 90.50 98 ARG A N 1
ATOM 809 C CA . ARG A 1 98 ? -3.772 0.092 27.177 1.00 90.50 98 ARG A CA 1
ATOM 810 C C . ARG A 1 98 ? -2.735 -0.960 26.798 1.00 90.50 98 ARG A C 1
ATOM 812 O O . ARG A 1 98 ? -3.088 -2.048 26.345 1.00 90.50 98 ARG A O 1
ATOM 819 N N . LEU A 1 99 ? -1.466 -0.624 27.001 1.00 88.31 99 LEU A N 1
ATOM 820 C CA . LEU A 1 99 ? -0.319 -1.495 26.769 1.00 88.31 99 LEU A CA 1
ATOM 821 C C . LEU A 1 99 ? 0.325 -1.857 28.101 1.00 88.31 99 LEU A C 1
ATOM 823 O O . LEU A 1 99 ? 0.660 -0.968 28.887 1.00 88.31 99 LEU A O 1
ATOM 827 N N . ASN A 1 100 ? 0.541 -3.146 28.328 1.00 82.62 100 ASN A N 1
ATOM 828 C CA . ASN A 1 100 ? 1.315 -3.618 29.471 1.00 82.62 100 ASN A CA 1
ATOM 829 C C . ASN A 1 100 ? 2.813 -3.684 29.103 1.00 82.62 100 ASN A C 1
ATOM 831 O O . ASN A 1 100 ? 3.160 -3.963 27.958 1.00 82.62 100 ASN A O 1
ATOM 835 N N . ASP A 1 101 ? 3.698 -3.406 30.066 1.00 67.25 101 ASP A N 1
ATOM 836 C CA . ASP A 1 101 ? 5.164 -3.553 29.953 1.00 67.25 101 ASP A CA 1
ATOM 837 C C . ASP A 1 101 ? 5.889 -2.678 28.901 1.00 67.25 101 ASP A C 1
ATOM 839 O O . ASP A 1 101 ? 6.963 -3.029 28.405 1.00 67.25 101 ASP A O 1
ATOM 843 N N . VAL A 1 102 ? 5.375 -1.479 28.591 1.00 65.38 102 VAL A N 1
ATOM 844 C CA . VAL A 1 102 ? 6.035 -0.539 27.658 1.00 65.38 102 VAL A CA 1
ATOM 845 C C . VAL A 1 102 ? 6.661 0.652 28.384 1.00 65.38 102 VAL A C 1
ATOM 847 O O . VAL A 1 102 ? 5.993 1.399 29.089 1.00 65.38 102 VAL A O 1
ATOM 850 N N . ILE A 1 103 ? 7.962 0.872 28.151 1.00 57.75 103 ILE A N 1
ATOM 851 C CA . ILE A 1 103 ? 8.749 1.918 28.829 1.00 57.75 103 ILE A CA 1
ATOM 852 C C . ILE A 1 103 ? 8.740 3.258 28.060 1.00 57.75 103 ILE A C 1
ATOM 854 O O . ILE A 1 103 ? 8.871 4.309 28.686 1.00 57.75 103 ILE A O 1
ATOM 858 N N . LYS A 1 104 ? 8.619 3.270 26.715 1.00 58.16 104 LYS A N 1
ATOM 859 C CA . LYS A 1 104 ? 8.662 4.512 25.903 1.00 58.16 104 LYS A CA 1
ATOM 860 C C . LYS A 1 104 ? 7.785 4.472 24.633 1.00 58.16 104 LYS A C 1
ATOM 862 O O . LYS A 1 104 ? 7.791 3.458 23.942 1.00 58.16 104 LYS A O 1
ATOM 867 N N . PRO A 1 105 ? 7.151 5.603 24.253 1.00 53.94 105 PRO A N 1
ATOM 868 C CA . PRO A 1 105 ? 6.224 5.697 23.114 1.00 53.94 105 PRO A CA 1
ATOM 869 C C . PRO A 1 105 ? 6.891 5.666 21.732 1.00 53.94 105 PRO A C 1
ATOM 871 O O . PRO A 1 105 ? 6.277 5.238 20.763 1.00 53.94 105 PRO A O 1
ATOM 874 N N . LEU A 1 106 ? 8.149 6.109 21.618 1.00 51.84 106 LEU A N 1
ATOM 875 C CA . LEU A 1 106 ? 8.798 6.324 20.314 1.00 51.84 106 LEU A CA 1
ATOM 876 C C . LEU A 1 106 ? 9.170 5.019 19.584 1.00 51.84 106 LEU A C 1
ATOM 878 O O . LEU A 1 106 ? 9.488 5.035 18.398 1.00 51.84 106 LEU A O 1
ATOM 882 N N . HIS A 1 107 ? 9.165 3.889 20.289 1.00 58.84 107 HIS A N 1
ATOM 883 C CA . HIS A 1 107 ? 9.455 2.586 19.708 1.00 58.84 107 HIS A CA 1
ATOM 884 C C . HIS A 1 107 ? 8.578 1.539 20.385 1.00 58.84 107 HIS A C 1
ATOM 886 O O . HIS A 1 107 ? 9.013 0.882 21.328 1.00 58.84 107 HIS A O 1
ATOM 892 N N . ILE A 1 108 ? 7.345 1.387 19.906 1.00 63.16 108 ILE A N 1
ATOM 893 C CA . ILE A 1 108 ? 6.477 0.294 20.345 1.00 63.16 108 ILE A CA 1
ATOM 894 C C . ILE A 1 108 ? 7.080 -1.002 19.782 1.00 63.16 108 ILE A C 1
ATOM 896 O O . ILE A 1 108 ? 7.128 -1.164 18.558 1.00 63.16 108 ILE A O 1
ATOM 900 N N . PRO A 1 109 ? 7.642 -1.892 20.623 1.00 64.38 109 PRO A N 1
ATOM 901 C CA . PRO A 1 109 ? 8.111 -3.184 20.144 1.00 64.38 109 PRO A CA 1
ATOM 902 C C . PRO A 1 109 ? 6.916 -4.005 19.644 1.00 64.38 109 PRO A C 1
ATOM 904 O O . PRO A 1 109 ? 5.765 -3.681 19.920 1.00 64.38 109 PRO A O 1
ATOM 907 N N . VAL A 1 110 ? 7.178 -5.086 18.910 1.00 72.12 110 VAL A N 1
ATOM 908 C CA . VAL A 1 110 ? 6.120 -6.069 18.651 1.00 72.12 110 VAL A CA 1
ATOM 909 C C . VAL A 1 110 ? 5.764 -6.702 19.996 1.00 72.12 110 VAL A C 1
ATOM 911 O O . VAL A 1 110 ? 6.578 -7.427 20.565 1.00 72.12 110 VAL A O 1
ATOM 914 N N . LEU A 1 111 ? 4.588 -6.364 20.516 1.00 74.88 111 LEU A N 1
ATOM 915 C CA . LEU A 1 111 ? 4.044 -6.878 21.768 1.00 74.88 111 LEU A CA 1
ATOM 916 C C . LEU A 1 111 ? 3.179 -8.103 21.483 1.00 74.88 111 LEU A C 1
ATOM 918 O O . LEU A 1 111 ? 2.666 -8.272 20.372 1.00 74.88 111 LEU A O 1
ATOM 922 N N . SER A 1 112 ? 2.997 -8.956 22.491 1.00 75.25 112 SER A N 1
ATOM 923 C CA . SER A 1 112 ? 1.995 -10.015 22.403 1.00 75.25 112 SER A CA 1
ATOM 924 C C . SER A 1 112 ? 0.605 -9.389 22.297 1.00 75.25 112 SER A C 1
ATOM 926 O O . SER A 1 112 ? 0.323 -8.377 22.938 1.00 75.25 112 SER A O 1
ATOM 928 N N . THR A 1 113 ? -0.300 -9.999 21.531 1.00 72.81 113 THR A N 1
ATOM 929 C CA . THR A 1 113 ? -1.704 -9.556 21.486 1.00 72.81 113 THR A CA 1
ATOM 930 C C . THR A 1 113 ? -2.381 -9.611 22.853 1.00 72.81 113 THR A C 1
ATOM 932 O O . THR A 1 113 ? -3.302 -8.843 23.103 1.00 72.81 113 THR A O 1
ATOM 935 N N . SER A 1 114 ? -1.895 -10.462 23.759 1.00 76.25 114 SER A N 1
ATOM 936 C CA . SER A 1 114 ? -2.366 -10.546 25.146 1.00 76.25 114 SER A CA 1
ATOM 937 C C . SER A 1 114 ? -2.013 -9.325 26.004 1.00 76.25 114 SER A C 1
ATOM 939 O O . SER A 1 114 ? -2.601 -9.153 27.071 1.00 76.25 114 SER A O 1
ATOM 941 N N . ASP A 1 115 ? -1.080 -8.483 25.555 1.00 83.06 115 ASP A N 1
ATOM 942 C CA . ASP A 1 115 ? -0.598 -7.309 26.297 1.00 83.06 115 ASP A CA 1
ATOM 943 C C . ASP A 1 115 ? -1.216 -5.999 25.786 1.00 83.06 115 ASP A C 1
ATOM 945 O O . ASP A 1 115 ? -0.940 -4.928 26.333 1.00 83.06 115 ASP A O 1
ATOM 949 N N . ILE A 1 116 ? -2.057 -6.083 24.747 1.00 86.69 116 ILE A N 1
ATOM 950 C CA . ILE A 1 116 ? -2.711 -4.950 24.092 1.00 86.69 116 ILE A CA 1
ATOM 951 C C . ILE A 1 116 ? -4.219 -5.056 24.296 1.00 86.69 116 ILE A C 1
ATOM 953 O O . ILE A 1 116 ? -4.865 -5.978 23.798 1.00 86.69 116 ILE A O 1
ATOM 957 N N . TYR A 1 117 ? -4.782 -4.054 24.960 1.00 89.75 117 TYR A N 1
ATOM 958 C CA . TYR A 1 117 ? -6.216 -3.942 25.201 1.00 89.75 117 TYR A CA 1
ATOM 959 C C . TYR A 1 117 ? -6.733 -2.651 24.577 1.00 89.75 117 TYR A C 1
ATOM 961 O O . TYR A 1 117 ? -6.078 -1.612 24.681 1.00 89.75 117 TYR A O 1
ATOM 969 N N . LEU A 1 118 ? -7.914 -2.689 23.962 1.00 91.44 118 LEU A N 1
ATOM 970 C CA . LEU A 1 118 ? -8.665 -1.477 23.653 1.00 91.44 118 LEU A CA 1
ATOM 971 C C . LEU A 1 118 ? -9.691 -1.233 24.750 1.00 91.44 118 LEU A C 1
ATOM 973 O O . LEU A 1 118 ? -10.456 -2.128 25.105 1.00 91.44 118 LEU A O 1
ATOM 977 N N . GLU A 1 119 ? -9.708 -0.015 25.269 1.00 91.19 119 GLU A N 1
ATOM 978 C CA . GLU A 1 119 ? -10.647 0.440 26.279 1.00 91.19 119 GLU A CA 1
ATOM 979 C C . GLU A 1 119 ? -11.565 1.506 25.687 1.00 91.19 119 GLU A C 1
ATOM 981 O O . GLU A 1 119 ? -11.100 2.505 25.137 1.00 91.19 119 GLU A O 1
ATOM 986 N N . PHE A 1 120 ? -12.871 1.300 25.814 1.00 88.25 120 PHE A N 1
ATOM 987 C CA . PHE A 1 120 ? -13.875 2.332 25.608 1.00 88.25 120 PHE A CA 1
ATOM 988 C C . PHE A 1 120 ? -14.068 3.072 26.927 1.00 88.25 120 PHE A C 1
ATOM 990 O O . PHE A 1 120 ? -14.415 2.452 27.935 1.00 88.25 120 PHE A O 1
ATOM 997 N N . ILE A 1 121 ? -13.812 4.375 26.935 1.00 88.31 121 ILE A N 1
ATOM 998 C CA . ILE A 1 121 ? -13.790 5.189 28.146 1.00 88.31 121 ILE A CA 1
ATOM 999 C C . ILE A 1 121 ? -14.802 6.326 28.093 1.00 88.31 121 ILE A C 1
ATOM 1001 O O . ILE A 1 121 ? -15.029 6.924 27.045 1.00 88.31 121 ILE A O 1
ATOM 1005 N N . GLU A 1 122 ? -15.352 6.661 29.255 1.00 87.44 122 GLU A N 1
ATOM 1006 C CA . GLU A 1 122 ? -16.060 7.911 29.503 1.00 87.44 122 GLU A CA 1
ATOM 1007 C C . GLU A 1 122 ? -15.118 8.892 30.215 1.00 87.44 122 GLU A C 1
ATOM 1009 O O . GLU A 1 122 ? -14.667 8.654 31.341 1.00 87.44 122 GLU A O 1
ATOM 1014 N N . LYS A 1 123 ? -14.820 10.012 29.559 1.00 84.69 123 LYS A N 1
ATOM 1015 C CA . LYS A 1 123 ? -14.085 11.138 30.130 1.00 84.69 123 LYS A CA 1
ATOM 1016 C C . LYS A 1 123 ? -15.003 11.863 31.116 1.00 84.69 123 LYS A C 1
ATOM 1018 O O . LYS A 1 123 ? -16.001 12.466 30.726 1.00 84.69 123 LYS A O 1
ATOM 1023 N N . ARG A 1 124 ? -14.658 11.800 32.403 1.00 83.31 124 ARG A N 1
ATOM 1024 C CA . ARG A 1 124 ? -15.328 12.544 33.476 1.00 83.31 124 ARG A CA 1
ATOM 1025 C C . ARG A 1 124 ? -14.471 13.756 33.832 1.00 83.31 124 ARG A C 1
ATOM 1027 O O . ARG A 1 124 ? -13.253 13.641 33.933 1.00 83.31 124 ARG A O 1
ATOM 1034 N N . VAL A 1 125 ? -15.100 14.919 33.983 1.00 71.12 125 VAL A N 1
ATOM 1035 C CA . VAL A 1 125 ? -14.408 16.137 34.427 1.00 71.12 125 VAL A CA 1
ATOM 1036 C C . VAL A 1 125 ? -13.933 15.889 35.866 1.00 71.12 125 VAL A C 1
ATOM 1038 O O . VAL A 1 125 ? -14.735 15.498 36.709 1.00 71.12 125 VAL A O 1
ATOM 1041 N N . ASP A 1 126 ? -12.631 16.044 36.112 1.00 66.19 126 ASP A N 1
ATOM 1042 C CA . ASP A 1 126 ? -11.955 15.928 37.420 1.00 66.19 126 ASP A CA 1
ATOM 1043 C C . ASP A 1 126 ? -11.773 14.520 38.032 1.00 66.19 126 ASP A C 1
ATOM 1045 O O . ASP A 1 126 ? -11.378 14.408 39.192 1.00 66.19 126 ASP A O 1
ATOM 1049 N N . MET A 1 127 ? -11.978 13.437 37.271 1.00 73.69 127 MET A N 1
ATOM 1050 C CA . MET A 1 127 ? -11.731 12.056 37.727 1.00 73.69 127 MET A CA 1
ATOM 1051 C C . MET A 1 127 ? -10.973 11.227 36.684 1.00 73.69 127 MET A C 1
ATOM 1053 O O . MET A 1 127 ? -10.927 11.577 35.503 1.00 73.69 127 MET A O 1
ATOM 1057 N N . GLU A 1 128 ? -10.396 10.095 37.107 1.00 77.94 128 GLU A N 1
ATOM 1058 C CA . GLU A 1 128 ? -9.880 9.098 36.164 1.00 77.94 128 GLU A CA 1
ATOM 1059 C C . GLU A 1 128 ? -10.994 8.642 35.211 1.00 77.94 128 GLU A C 1
ATOM 1061 O O . GLU A 1 128 ? -12.145 8.445 35.612 1.00 77.94 128 GLU A O 1
ATOM 1066 N N . ALA A 1 129 ? -10.647 8.496 33.929 1.00 82.25 129 ALA A N 1
ATOM 1067 C CA . ALA A 1 129 ? -11.602 8.094 32.907 1.00 82.25 129 ALA A CA 1
ATOM 1068 C C . ALA A 1 129 ? -12.205 6.724 33.246 1.00 82.25 129 ALA A C 1
ATOM 1070 O O . ALA A 1 129 ? -11.480 5.757 33.498 1.00 82.25 129 ALA A O 1
ATOM 1071 N N . HIS A 1 130 ? -13.534 6.648 33.226 1.00 85.38 130 HIS A N 1
ATOM 1072 C CA . HIS A 1 130 ? -14.255 5.434 33.574 1.00 85.38 130 HIS A CA 1
ATOM 1073 C C . HIS A 1 130 ? -14.220 4.453 32.400 1.00 85.38 130 HIS A C 1
ATOM 1075 O O . HIS A 1 130 ? -14.630 4.797 31.291 1.00 85.38 130 HIS A O 1
ATOM 1081 N N . VAL A 1 131 ? -13.718 3.237 32.628 1.00 88.00 131 VAL A N 1
ATOM 1082 C CA . VAL A 1 131 ? -13.631 2.198 31.593 1.00 88.00 131 VAL A CA 1
ATOM 1083 C C . VAL A 1 131 ? -14.981 1.502 31.467 1.00 88.00 131 VAL A C 1
ATOM 1085 O O . VAL A 1 131 ? -15.420 0.798 32.371 1.00 88.00 131 VAL A O 1
ATOM 1088 N N . MET A 1 132 ? -15.630 1.697 30.325 1.00 85.00 132 MET A N 1
ATOM 1089 C CA . MET A 1 132 ? -16.936 1.123 30.006 1.00 85.00 132 MET A CA 1
ATOM 1090 C C . MET A 1 132 ? -16.801 -0.264 29.379 1.00 85.00 132 MET A C 1
ATOM 1092 O O . MET A 1 132 ? -17.559 -1.177 29.692 1.00 85.00 132 MET A O 1
ATOM 1096 N N . VAL A 1 133 ? -15.823 -0.432 28.488 1.00 86.81 133 VAL A N 1
ATOM 1097 C CA . VAL A 1 133 ? -15.527 -1.721 27.856 1.00 86.81 133 VAL A CA 1
ATOM 1098 C C . VAL A 1 133 ? -14.026 -1.890 27.755 1.00 86.81 133 VAL A C 1
ATOM 1100 O O . VAL A 1 133 ? -13.328 -0.941 27.420 1.00 86.81 133 VAL A O 1
ATOM 1103 N N . THR A 1 134 ? -13.526 -3.097 27.982 1.00 89.00 134 THR A N 1
ATOM 1104 C CA . THR A 1 134 ? -12.165 -3.485 27.606 1.00 89.00 134 THR A CA 1
ATOM 1105 C C . THR A 1 134 ? -12.201 -4.768 26.787 1.00 89.00 134 THR A C 1
ATOM 1107 O O . THR A 1 134 ? -13.025 -5.638 27.053 1.00 89.00 134 THR A O 1
ATOM 1110 N N . GLY A 1 135 ? -11.352 -4.876 25.768 1.00 88.62 135 GLY A N 1
ATOM 1111 C CA . GLY A 1 135 ? -11.298 -6.044 24.894 1.00 88.62 135 GLY A CA 1
ATOM 1112 C C . GLY A 1 135 ? -9.995 -6.159 24.119 1.00 88.62 135 GLY A C 1
ATOM 1113 O O . GLY A 1 135 ? -9.189 -5.227 24.089 1.00 88.62 135 GLY A O 1
ATOM 1114 N N . ASN A 1 136 ? -9.821 -7.300 23.455 1.00 88.38 136 ASN A N 1
ATOM 1115 C CA . ASN A 1 136 ? -8.616 -7.637 22.698 1.00 88.38 136 ASN A CA 1
ATOM 1116 C C . ASN A 1 136 ? -8.939 -7.770 21.207 1.00 88.38 136 ASN A C 1
ATOM 1118 O O . ASN A 1 136 ? -10.081 -8.023 20.823 1.00 88.38 136 ASN A O 1
ATOM 1122 N N . PHE A 1 137 ? -7.922 -7.640 20.358 1.00 87.75 137 PHE A N 1
ATOM 1123 C CA . PHE A 1 137 ? -8.063 -7.842 18.916 1.00 87.75 137 PHE A CA 1
ATOM 1124 C C . PHE A 1 137 ? -7.835 -9.305 18.536 1.00 87.75 137 PHE A C 1
ATOM 1126 O O . PHE A 1 137 ? -6.904 -9.941 19.030 1.00 87.75 137 PHE A O 1
ATOM 1133 N N . ASP A 1 138 ? -8.647 -9.805 17.607 1.00 84.19 138 ASP A N 1
ATOM 1134 C CA . ASP A 1 138 ? -8.437 -11.101 16.958 1.00 84.19 138 ASP A CA 1
ATOM 1135 C C . ASP A 1 138 ? -7.506 -10.934 15.743 1.00 84.19 138 ASP A C 1
ATOM 1137 O O . ASP A 1 138 ? -7.939 -10.715 14.609 1.00 84.19 138 ASP A O 1
ATOM 1141 N N . GLY A 1 139 ? -6.196 -10.907 15.997 1.00 85.31 139 GLY A N 1
ATOM 1142 C CA . GLY A 1 139 ? -5.197 -10.646 14.963 1.00 85.31 139 GLY A CA 1
ATOM 1143 C C . GLY A 1 139 ? -3.778 -11.076 15.335 1.00 85.31 139 GLY A C 1
ATOM 1144 O O . GLY A 1 139 ? -3.500 -11.399 16.490 1.00 85.31 139 GLY A O 1
ATOM 1145 N N . PRO A 1 140 ? -2.845 -11.080 14.368 1.00 90.50 140 PRO A N 1
ATOM 1146 C CA . PRO A 1 140 ? -1.442 -11.364 14.629 1.00 90.50 140 PRO A CA 1
ATOM 1147 C C . PRO A 1 140 ? -0.813 -10.249 15.476 1.00 90.50 140 PRO A C 1
ATOM 1149 O O . PRO A 1 140 ? -1.077 -9.065 15.257 1.00 90.50 140 PRO A O 1
ATOM 1152 N N . SER A 1 141 ? 0.089 -10.614 16.390 1.00 89.19 141 SER A N 1
ATOM 1153 C CA . SER A 1 141 ? 0.807 -9.683 17.282 1.00 89.19 141 SER A CA 1
ATOM 1154 C C . SER A 1 141 ? 1.478 -8.533 16.532 1.00 89.19 141 SER A C 1
ATOM 1156 O O . SER A 1 141 ? 1.404 -7.377 16.948 1.00 89.19 141 SER A O 1
ATOM 1158 N N . GLU A 1 142 ? 2.074 -8.837 15.381 1.00 89.94 142 GLU A N 1
ATOM 1159 C CA . GLU A 1 142 ? 2.699 -7.864 14.490 1.00 89.94 142 GLU A CA 1
ATOM 1160 C C . GLU A 1 142 ? 1.713 -6.857 13.886 1.00 89.94 142 GLU A C 1
ATOM 1162 O O . GLU A 1 142 ? 2.041 -5.673 13.785 1.00 89.94 142 GLU A O 1
ATOM 1167 N N . GLY A 1 143 ? 0.525 -7.320 13.489 1.00 90.81 143 GLY A N 1
ATOM 1168 C CA . GLY A 1 143 ? -0.529 -6.480 12.923 1.00 90.81 143 GLY A CA 1
ATOM 1169 C C . GLY A 1 143 ? -1.149 -5.583 13.988 1.00 90.81 143 GLY A C 1
ATOM 1170 O O . GLY A 1 143 ? -1.227 -4.373 13.797 1.00 90.81 143 GLY A O 1
ATOM 1171 N N . VAL A 1 144 ? -1.496 -6.145 15.149 1.00 92.06 144 VAL A N 1
ATOM 1172 C CA . VAL A 1 144 ? -2.094 -5.390 16.263 1.00 92.06 144 VAL A CA 1
ATOM 1173 C C . VAL A 1 144 ? -1.102 -4.371 16.833 1.00 92.06 144 VAL A C 1
ATOM 1175 O O . VAL A 1 144 ? -1.448 -3.203 16.987 1.00 92.06 144 VAL A O 1
ATOM 1178 N N . SER A 1 145 ? 0.160 -4.753 17.058 1.00 91.12 145 SER A N 1
ATOM 1179 C CA . SER A 1 145 ? 1.203 -3.803 17.487 1.00 91.12 145 SER A CA 1
ATOM 1180 C C . SER A 1 145 ? 1.443 -2.711 16.439 1.00 91.12 145 SER A C 1
ATOM 1182 O O . SER A 1 145 ? 1.650 -1.545 16.777 1.00 91.12 145 SER A O 1
ATOM 1184 N N . GLY A 1 146 ? 1.393 -3.076 15.151 1.00 90.81 146 GLY A N 1
ATOM 1185 C CA . GLY A 1 146 ? 1.480 -2.132 14.042 1.00 90.81 146 GLY A CA 1
ATOM 1186 C C . GLY A 1 146 ? 0.332 -1.123 14.037 1.00 90.81 146 GLY A C 1
ATOM 1187 O O . GLY A 1 146 ? 0.580 0.065 13.839 1.00 90.81 146 GLY A O 1
ATOM 1188 N N . LEU A 1 147 ? -0.891 -1.577 14.317 1.00 92.94 147 LEU A N 1
ATOM 1189 C CA . LEU A 1 147 ? -2.080 -0.733 14.417 1.00 92.94 147 LEU A CA 1
ATOM 1190 C C . LEU A 1 147 ? -1.923 0.282 15.551 1.00 92.94 147 LEU A C 1
ATOM 1192 O O . LEU A 1 147 ? -2.059 1.478 15.311 1.00 92.94 147 LEU A O 1
ATOM 1196 N N . VAL A 1 148 ? -1.541 -0.173 16.748 1.00 92.12 148 VAL A N 1
ATOM 1197 C CA . VAL A 1 148 ? -1.278 0.704 17.902 1.00 92.12 148 VAL A CA 1
ATOM 1198 C C . VAL A 1 148 ? -0.230 1.765 17.565 1.00 92.12 148 VAL A C 1
ATOM 1200 O O . VAL A 1 148 ? -0.421 2.948 17.844 1.00 92.12 148 VAL A O 1
ATOM 1203 N N . HIS A 1 149 ? 0.878 1.357 16.941 1.00 90.38 149 HIS A N 1
ATOM 1204 C CA . HIS A 1 149 ? 1.943 2.279 16.556 1.00 90.38 149 HIS A CA 1
ATOM 1205 C C . HIS A 1 149 ? 1.453 3.338 15.564 1.00 90.38 149 HIS A C 1
ATOM 1207 O O . HIS A 1 149 ? 1.707 4.524 15.766 1.00 90.38 149 HIS A O 1
ATOM 1213 N N . LEU A 1 150 ? 0.707 2.947 14.531 1.00 91.56 150 LEU A N 1
ATOM 1214 C CA . LEU A 1 150 ? 0.167 3.895 13.557 1.00 91.56 150 LEU A CA 1
ATOM 1215 C C . LEU A 1 150 ? -0.880 4.830 14.166 1.00 91.56 150 LEU A C 1
ATOM 1217 O O . LEU A 1 150 ? -0.887 6.006 13.816 1.00 91.56 150 LEU A O 1
ATOM 1221 N N . VAL A 1 151 ? -1.702 4.352 15.104 1.00 92.38 151 VAL A N 1
ATOM 1222 C CA . VAL A 1 151 ? -2.639 5.206 15.851 1.00 92.38 151 VAL A CA 1
ATOM 1223 C C . VAL A 1 151 ? -1.889 6.214 16.722 1.00 92.38 151 VAL A C 1
ATOM 1225 O O . VAL A 1 151 ? -2.233 7.391 16.727 1.00 92.38 151 VAL A O 1
ATOM 1228 N N . SER A 1 152 ? -0.800 5.805 17.382 1.00 89.38 152 SER A N 1
ATOM 1229 C CA . SER A 1 152 ? 0.021 6.719 18.195 1.00 89.38 152 SER A CA 1
ATOM 1230 C C . SER A 1 152 ? 0.652 7.861 17.387 1.00 89.38 152 SER A C 1
ATOM 1232 O O . SER A 1 152 ? 0.886 8.943 17.919 1.00 89.38 152 SER A O 1
ATOM 1234 N N . MET A 1 153 ? 0.896 7.630 16.093 1.00 86.94 153 MET A N 1
ATOM 1235 C CA . MET A 1 153 ? 1.393 8.635 15.147 1.00 86.94 153 MET A CA 1
ATOM 1236 C C . MET A 1 153 ? 0.276 9.348 14.379 1.00 86.94 153 MET A C 1
ATOM 1238 O O . MET A 1 153 ? 0.577 10.145 13.494 1.00 86.94 153 MET A O 1
ATOM 1242 N N . LYS A 1 154 ? -0.994 9.065 14.697 1.00 89.88 154 LYS A N 1
ATOM 1243 C CA . LYS A 1 154 ? -2.174 9.580 13.992 1.00 89.88 154 LYS A CA 1
ATOM 1244 C C . LYS A 1 154 ? -2.207 9.238 12.498 1.00 89.88 154 LYS A C 1
ATOM 1246 O O . LYS A 1 154 ? -2.731 9.988 11.698 1.00 89.88 154 LYS A O 1
ATOM 1251 N N . PHE A 1 155 ? -1.635 8.113 12.076 1.00 90.50 155 PHE A N 1
ATOM 1252 C CA . PHE A 1 155 ? -1.755 7.660 10.682 1.00 90.50 155 PHE A CA 1
ATOM 1253 C C . PHE A 1 155 ? -2.994 6.796 10.460 1.00 90.50 155 PHE A C 1
ATOM 1255 O O . PHE A 1 155 ? -3.627 6.845 9.406 1.00 90.50 155 PHE A O 1
ATOM 1262 N N . LEU A 1 156 ? -3.372 6.027 11.478 1.00 93.38 156 LEU A N 1
ATOM 1263 C CA . LEU A 1 156 ? -4.627 5.289 11.505 1.00 93.38 156 LEU A CA 1
ATOM 1264 C C . LEU A 1 156 ? -5.497 5.793 12.651 1.00 93.38 156 LEU A C 1
ATOM 1266 O O . LEU A 1 156 ? -4.985 6.257 13.667 1.00 93.38 156 LEU A O 1
ATOM 1270 N N . THR A 1 157 ? -6.807 5.648 12.507 1.00 93.31 157 THR A N 1
ATOM 1271 C CA . THR A 1 157 ? -7.749 5.788 13.616 1.00 93.31 157 THR A CA 1
ATOM 1272 C C . THR A 1 157 ? -8.750 4.633 13.636 1.00 93.31 157 THR A C 1
ATOM 1274 O O . THR A 1 157 ? -8.859 3.868 12.674 1.00 93.31 157 THR A O 1
ATOM 1277 N N . LEU A 1 158 ? -9.437 4.478 14.767 1.00 92.12 158 LEU A N 1
ATOM 1278 C CA . LEU A 1 158 ? -10.517 3.523 14.960 1.00 92.12 158 LEU A CA 1
ATOM 1279 C C . LEU A 1 158 ? -11.826 4.278 15.150 1.00 92.12 158 LEU A C 1
ATOM 1281 O O . LEU A 1 158 ? -11.923 5.157 16.009 1.00 92.12 158 LEU A O 1
ATOM 1285 N N . ARG A 1 159 ? -12.840 3.892 14.379 1.00 88.69 159 ARG A N 1
ATOM 1286 C CA . ARG A 1 159 ? -14.190 4.444 14.471 1.00 88.69 159 ARG A CA 1
ATOM 1287 C C . ARG A 1 159 ? -15.179 3.324 14.784 1.00 88.69 159 ARG A C 1
ATOM 1289 O O . ARG A 1 159 ? -15.120 2.272 14.149 1.00 88.69 159 ARG A O 1
ATOM 1296 N N . PRO A 1 160 ? -16.081 3.492 15.755 1.00 84.38 160 PRO A N 1
ATOM 1297 C CA . PRO A 1 160 ? -17.092 2.485 16.033 1.00 84.38 160 PRO A CA 1
ATOM 1298 C C . PRO A 1 160 ? -18.075 2.396 14.864 1.00 84.38 160 PRO A C 1
ATOM 1300 O O . PRO A 1 160 ? -18.533 3.414 14.351 1.00 84.38 160 PRO A O 1
ATOM 1303 N N . THR A 1 161 ? -18.405 1.180 14.431 1.00 78.50 161 THR A N 1
ATOM 1304 C CA . THR A 1 161 ? -19.537 0.983 13.514 1.00 78.50 161 THR A CA 1
ATOM 1305 C C . THR A 1 161 ? -20.837 1.053 14.305 1.00 78.50 161 THR A C 1
ATOM 1307 O O . THR A 1 161 ? -20.902 0.518 15.414 1.00 78.50 161 THR A O 1
ATOM 1310 N N . THR A 1 162 ? -21.875 1.664 13.734 1.00 66.31 162 THR A N 1
ATOM 1311 C CA . THR A 1 162 ? -23.206 1.745 14.348 1.00 66.31 162 THR A CA 1
ATOM 1312 C C . THR A 1 162 ? -23.693 0.356 14.776 1.00 66.31 162 THR A C 1
ATOM 1314 O O . THR A 1 162 ? -23.740 -0.570 13.966 1.00 66.31 162 THR A O 1
ATOM 1317 N N . GLY A 1 163 ? -24.050 0.216 16.056 1.00 59.28 163 GLY A N 1
ATOM 1318 C CA . GLY A 1 163 ? -24.577 -1.021 16.635 1.00 59.28 163 GLY A CA 1
ATOM 1319 C C . GLY A 1 163 ? -23.550 -1.849 17.415 1.00 59.28 163 GLY A C 1
ATOM 1320 O O . GLY A 1 163 ? -22.850 -2.704 16.874 1.00 59.28 163 GLY A O 1
ATOM 1321 N N . LEU A 1 164 ? -23.540 -1.688 18.741 1.00 62.28 164 LEU A N 1
ATOM 1322 C CA . LEU A 1 164 ? -22.911 -2.659 19.639 1.00 62.28 164 LEU A CA 1
ATOM 1323 C C . LEU A 1 164 ? -23.746 -3.945 19.625 1.00 62.28 164 LEU A C 1
ATOM 1325 O O . LEU A 1 164 ? -24.954 -3.907 19.862 1.00 62.28 164 LEU A O 1
ATOM 1329 N N . THR A 1 165 ? -23.138 -5.108 19.406 1.00 60.72 165 THR A N 1
ATOM 1330 C CA . THR A 1 165 ? -23.841 -6.392 19.558 1.00 60.72 165 THR A CA 1
ATOM 1331 C C . THR A 1 165 ? -23.454 -7.004 20.897 1.00 60.72 165 THR A C 1
ATOM 1333 O O . THR A 1 165 ? -22.370 -7.550 21.072 1.00 60.72 165 THR A O 1
ATOM 1336 N N . PHE A 1 166 ? -24.344 -6.865 21.878 1.00 62.75 166 PHE A N 1
ATOM 1337 C CA . PHE A 1 166 ? -24.189 -7.494 23.186 1.00 62.75 166 PHE A CA 1
ATOM 1338 C C . PHE A 1 166 ? -25.301 -8.526 23.302 1.00 62.75 166 PHE A C 1
ATOM 1340 O O . PHE A 1 166 ? -26.445 -8.184 23.588 1.00 62.75 166 PHE A O 1
ATOM 1347 N N . SER A 1 167 ? -24.982 -9.764 22.943 1.00 50.81 167 SER A N 1
ATOM 1348 C CA . SER A 1 167 ? -25.919 -10.882 22.917 1.00 50.81 167 SER A CA 1
ATOM 1349 C C . SER A 1 167 ? -25.341 -12.003 23.777 1.00 50.81 167 SER A C 1
ATOM 1351 O O . SER A 1 167 ? -24.511 -12.781 23.305 1.00 50.81 167 SER A O 1
ATOM 1353 N N . GLY A 1 168 ? -25.773 -12.089 25.038 1.00 59.72 168 GLY A N 1
ATOM 1354 C CA . GLY A 1 168 ? -25.348 -13.144 25.968 1.00 59.72 168 GLY A CA 1
ATOM 1355 C C . GLY A 1 168 ? -23.824 -13.338 26.011 1.00 59.72 168 GLY A C 1
ATOM 1356 O O . GLY A 1 168 ? -23.077 -12.366 26.055 1.00 59.72 168 GLY A O 1
ATOM 1357 N N . ASN A 1 169 ? -23.359 -14.592 25.945 1.00 53.84 169 ASN A N 1
ATOM 1358 C CA . ASN A 1 169 ? -21.936 -14.968 26.022 1.00 53.84 169 ASN A CA 1
ATOM 1359 C C . ASN A 1 169 ? -21.054 -14.476 24.849 1.00 53.84 169 ASN A C 1
ATOM 1361 O O . ASN A 1 169 ? -19.860 -14.765 24.838 1.00 53.84 169 ASN A O 1
ATOM 1365 N N . LEU A 1 170 ? -21.610 -13.786 23.848 1.00 56.91 170 LEU A N 1
ATOM 1366 C CA . LEU A 1 170 ? -20.888 -13.296 22.671 1.00 56.91 170 LEU A CA 1
ATOM 1367 C C . LEU A 1 170 ? -21.131 -11.792 22.518 1.00 56.91 170 LEU A C 1
ATOM 1369 O O . LEU A 1 170 ? -21.910 -11.336 21.679 1.00 56.91 170 LEU A O 1
ATOM 1373 N N . SER A 1 171 ? -20.479 -11.010 23.370 1.00 69.56 171 SER A N 1
ATOM 1374 C CA . SER A 1 171 ? -20.358 -9.569 23.192 1.00 69.56 171 SER A CA 1
ATOM 1375 C C . SER A 1 171 ? -19.223 -9.297 22.196 1.00 69.56 171 SER A C 1
ATOM 1377 O O . SER A 1 171 ? -18.097 -9.761 22.374 1.00 69.56 171 SER A O 1
ATOM 1379 N N . SER A 1 172 ? -19.518 -8.561 21.120 1.00 75.50 172 SER A N 1
ATOM 1380 C CA . SER A 1 172 ? -18.505 -8.134 20.147 1.00 75.50 172 SER A CA 1
ATOM 1381 C C . SER A 1 172 ? -18.722 -6.679 19.740 1.00 75.50 172 SER A C 1
ATOM 1383 O O . SER A 1 172 ? -19.857 -6.234 19.531 1.00 75.50 172 SER A O 1
ATOM 1385 N N . ILE A 1 173 ? -17.618 -5.937 19.646 1.00 81.56 173 ILE A N 1
ATOM 1386 C CA . ILE A 1 173 ? -17.594 -4.559 19.151 1.00 81.56 173 ILE A CA 1
ATOM 1387 C C . ILE A 1 173 ? -16.869 -4.574 17.821 1.00 81.56 173 ILE A C 1
ATOM 1389 O O . ILE A 1 173 ? -15.739 -5.053 17.732 1.00 81.56 173 ILE A O 1
ATOM 1393 N N . ARG A 1 174 ? -17.531 -4.046 16.796 1.00 86.62 174 ARG A N 1
ATOM 1394 C CA . ARG A 1 174 ? -16.943 -3.842 15.479 1.00 86.62 174 ARG A CA 1
ATOM 1395 C C . ARG A 1 174 ? -16.421 -2.417 15.382 1.00 86.62 174 ARG A C 1
ATOM 1397 O O . ARG A 1 174 ? -17.088 -1.466 15.791 1.00 86.62 174 ARG A O 1
ATOM 1404 N N . LEU A 1 175 ? -15.206 -2.291 14.874 1.00 89.38 175 LEU A N 1
ATOM 1405 C CA . LEU A 1 175 ? -14.522 -1.022 14.684 1.00 89.38 175 LEU A CA 1
ATOM 1406 C C . LEU A 1 175 ? -14.027 -0.953 13.244 1.00 89.38 175 LEU A C 1
ATOM 1408 O O . LEU A 1 175 ? -13.459 -1.909 12.722 1.00 89.38 175 LEU A O 1
ATOM 1412 N N . ARG A 1 176 ? -14.210 0.196 12.611 1.00 91.19 176 ARG A N 1
ATOM 1413 C CA . ARG A 1 176 ? -13.607 0.548 11.329 1.00 91.19 176 ARG A CA 1
ATOM 1414 C C . ARG A 1 176 ? -12.195 1.044 11.555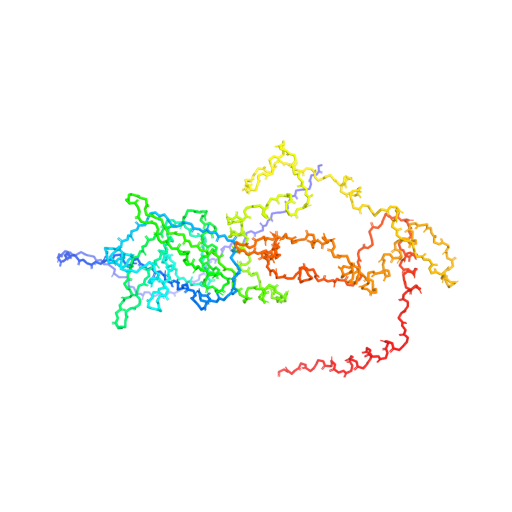 1.00 91.19 176 ARG A C 1
ATOM 1416 O O . ARG A 1 176 ? -11.974 1.897 12.414 1.00 91.19 176 ARG A O 1
ATOM 1423 N N . VAL A 1 177 ? -11.259 0.523 10.772 1.00 93.69 177 VAL A N 1
ATOM 1424 C CA . VAL A 1 177 ? -9.894 1.044 10.700 1.00 93.69 177 VAL A CA 1
ATOM 1425 C C . VAL A 1 177 ? -9.820 2.024 9.537 1.00 93.69 177 VAL A C 1
ATOM 1427 O O . VAL A 1 177 ? -10.004 1.630 8.385 1.00 93.69 177 VAL A O 1
ATOM 1430 N N . GLU A 1 178 ? -9.528 3.284 9.837 1.00 93.19 178 GLU A N 1
ATOM 1431 C CA . GLU A 1 178 ? -9.507 4.381 8.869 1.00 93.19 178 GLU A CA 1
ATOM 1432 C C . GLU A 1 178 ? -8.087 4.942 8.697 1.00 93.19 178 GLU A C 1
ATOM 1434 O O . GLU A 1 178 ? -7.371 5.144 9.681 1.00 93.19 178 GLU A O 1
ATOM 1439 N N . ILE A 1 179 ? -7.683 5.227 7.451 1.00 92.94 179 ILE A N 1
ATOM 1440 C CA . ILE A 1 179 ? -6.453 5.979 7.152 1.00 92.94 179 ILE A CA 1
ATOM 1441 C C . ILE A 1 179 ? -6.713 7.474 7.292 1.00 92.94 179 ILE A C 1
ATOM 1443 O O . ILE A 1 179 ? -7.572 8.034 6.616 1.00 92.94 179 ILE A O 1
ATOM 1447 N N . GLN A 1 180 ? -5.903 8.154 8.099 1.00 90.88 180 GLN A N 1
ATOM 1448 C CA . GLN A 1 180 ? -5.975 9.607 8.197 1.00 90.88 180 GLN A CA 1
ATOM 1449 C C . GLN A 1 180 ? -5.327 10.308 6.997 1.00 90.88 180 GLN A C 1
ATOM 1451 O O . GLN A 1 180 ? -4.312 9.848 6.465 1.00 90.88 180 GLN A O 1
ATOM 1456 N N . LYS A 1 181 ? -5.865 11.483 6.626 1.00 88.38 181 LYS A N 1
ATOM 1457 C CA . LYS A 1 181 ? -5.394 12.297 5.488 1.00 88.38 181 LYS A CA 1
ATOM 1458 C C . LYS A 1 181 ? -3.888 12.609 5.542 1.00 88.38 181 LYS A C 1
ATOM 1460 O O . LYS A 1 181 ? -3.202 12.499 4.527 1.00 88.38 181 LYS A O 1
ATOM 1465 N N . CYS A 1 182 ? -3.356 12.880 6.734 1.00 85.44 182 CYS A N 1
ATOM 1466 C CA . CYS A 1 182 ? -1.931 13.146 6.973 1.00 85.44 182 CYS A CA 1
ATOM 1467 C C . CYS A 1 182 ? -1.001 11.988 6.550 1.00 85.44 182 CYS A C 1
ATOM 1469 O O . CYS A 1 182 ? 0.172 12.209 6.250 1.00 85.44 182 CYS A O 1
ATOM 1471 N N . THR A 1 183 ? -1.507 10.752 6.470 1.00 86.38 183 THR A N 1
ATOM 1472 C CA . THR A 1 183 ? -0.732 9.579 6.030 1.00 86.38 183 THR A CA 1
ATOM 1473 C C . THR A 1 183 ? -0.409 9.637 4.541 1.00 86.38 183 THR A C 1
ATOM 1475 O O . THR A 1 183 ? 0.667 9.197 4.121 1.00 86.38 183 THR A O 1
ATOM 1478 N N . PHE A 1 184 ? -1.321 10.185 3.732 1.00 87.38 184 PHE A N 1
ATOM 1479 C CA . PHE A 1 184 ? -1.092 10.372 2.300 1.00 87.38 184 PHE A CA 1
ATOM 1480 C C . PHE A 1 184 ? -0.012 11.438 2.076 1.00 87.38 184 PHE A C 1
ATOM 1482 O O . PHE A 1 184 ? 0.957 11.184 1.364 1.00 87.38 184 PHE A O 1
ATOM 1489 N N . GLU A 1 185 ? -0.090 12.561 2.793 1.00 81.81 185 GLU A N 1
ATOM 1490 C CA . GLU A 1 185 ? 0.928 13.624 2.759 1.00 81.81 185 GLU A CA 1
ATOM 1491 C C . GLU A 1 185 ? 2.305 13.111 3.226 1.00 81.81 185 GLU A C 1
ATOM 1493 O O . GLU A 1 185 ? 3.335 13.341 2.585 1.00 81.81 185 GLU A O 1
ATOM 1498 N N . GLY A 1 186 ? 2.332 12.328 4.310 1.00 73.75 186 GLY A N 1
ATOM 1499 C CA . GLY A 1 186 ? 3.550 11.694 4.818 1.00 73.75 186 GLY A CA 1
ATOM 1500 C C . GLY A 1 186 ? 4.173 10.697 3.834 1.00 73.75 186 GLY A C 1
ATOM 1501 O O . GLY A 1 186 ? 5.399 10.562 3.785 1.00 73.75 186 GLY A O 1
ATOM 1502 N N . SER A 1 187 ? 3.353 10.034 3.015 1.00 74.88 187 SER A N 1
ATOM 1503 C CA . SER A 1 187 ? 3.802 9.090 1.983 1.00 74.88 187 SER A CA 1
ATOM 1504 C C . SER A 1 187 ? 4.436 9.787 0.774 1.00 74.88 187 SER A C 1
ATOM 1506 O O . SER A 1 187 ? 5.354 9.229 0.170 1.00 74.88 187 SER A O 1
ATOM 1508 N N . GLU A 1 188 ? 4.001 11.008 0.458 1.00 66.69 188 GLU A N 1
ATOM 1509 C CA . GLU A 1 188 ? 4.522 11.824 -0.648 1.00 66.69 188 GLU A CA 1
ATOM 1510 C C . GLU A 1 188 ? 5.859 12.499 -0.324 1.00 66.69 188 GLU A C 1
ATOM 1512 O O . GLU A 1 188 ? 6.652 12.779 -1.225 1.00 66.69 188 GLU A O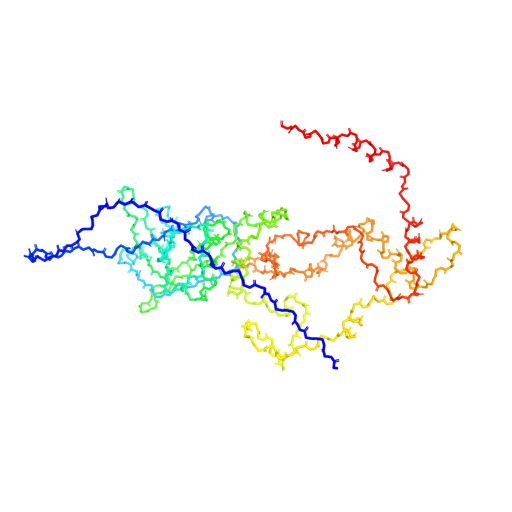 1
ATOM 1517 N N . SER A 1 189 ? 6.165 12.696 0.963 1.00 60.72 189 SER A N 1
ATOM 1518 C CA . SER A 1 189 ? 7.448 13.232 1.432 1.00 60.72 189 SER A CA 1
ATOM 1519 C C . SER A 1 189 ? 8.602 12.217 1.263 1.00 60.72 189 SER A C 1
ATOM 1521 O O . SER A 1 189 ? 9.169 11.662 2.204 1.00 60.72 189 SER A O 1
ATOM 1523 N N . PHE A 1 190 ? 8.978 11.955 0.009 1.00 50.69 190 PHE A N 1
ATOM 1524 C CA . PHE A 1 190 ? 9.950 10.938 -0.417 1.00 50.69 190 PHE A CA 1
ATOM 1525 C C . PHE A 1 190 ? 11.405 11.204 0.044 1.00 50.69 190 PHE A C 1
ATOM 1527 O O . PHE A 1 190 ? 12.295 10.400 -0.224 1.00 50.69 190 PHE A O 1
ATOM 1534 N N . PHE A 1 191 ? 11.670 12.304 0.761 1.00 46.50 191 PHE A N 1
ATOM 1535 C CA . PHE A 1 191 ? 13.024 12.773 1.096 1.00 46.50 191 PHE A CA 1
ATOM 1536 C C . PHE A 1 191 ? 13.496 12.503 2.538 1.00 46.50 191 PHE A C 1
ATOM 1538 O O . PHE A 1 191 ? 14.594 12.910 2.910 1.00 46.50 191 PHE A O 1
ATOM 1545 N N . GLY A 1 192 ? 12.732 11.775 3.357 1.00 44.50 192 GLY A N 1
ATOM 1546 C CA . GLY A 1 192 ? 13.173 11.383 4.702 1.00 44.50 192 GLY A CA 1
ATOM 1547 C C . GLY A 1 192 ? 13.982 10.081 4.716 1.00 44.50 192 GLY A C 1
ATOM 1548 O O . GLY A 1 192 ? 13.405 9.003 4.803 1.00 44.50 192 GLY A O 1
ATOM 1549 N N . THR A 1 193 ? 15.313 10.166 4.681 1.00 43.25 193 THR A N 1
ATOM 1550 C CA . THR A 1 193 ? 16.278 9.039 4.716 1.00 43.25 193 THR A CA 1
ATOM 1551 C C . THR A 1 193 ? 16.308 8.252 6.035 1.00 43.25 193 THR A C 1
ATOM 1553 O O . THR A 1 193 ? 17.054 7.279 6.173 1.00 43.25 193 THR A O 1
ATOM 1556 N N . THR A 1 194 ? 15.520 8.643 7.034 1.00 47.31 194 THR A N 1
ATOM 1557 C CA . THR A 1 194 ? 15.324 7.861 8.255 1.00 47.31 194 THR A CA 1
ATOM 1558 C C . THR A 1 194 ? 14.510 6.620 7.909 1.00 47.31 194 THR A C 1
ATOM 1560 O O . THR A 1 194 ? 13.477 6.722 7.257 1.00 47.31 194 THR A O 1
ATOM 1563 N N . ARG A 1 195 ? 14.950 5.431 8.344 1.00 57.81 195 ARG A N 1
ATOM 1564 C CA . ARG A 1 195 ? 14.140 4.201 8.283 1.00 57.81 195 ARG A CA 1
ATOM 1565 C C . ARG A 1 195 ? 12.792 4.492 8.941 1.00 57.81 195 ARG A C 1
ATOM 1567 O O . ARG A 1 195 ? 12.696 4.488 10.162 1.00 57.81 195 ARG A O 1
ATOM 1574 N N . GLN A 1 196 ? 11.783 4.809 8.141 1.00 72.50 196 GLN A N 1
ATOM 1575 C CA . GLN A 1 196 ? 10.461 5.185 8.614 1.00 72.50 196 GLN A CA 1
ATOM 1576 C C . GLN A 1 196 ? 9.826 3.942 9.246 1.00 72.50 196 GLN A C 1
ATOM 1578 O O . GLN A 1 196 ? 9.272 3.097 8.553 1.00 72.50 196 GLN A O 1
ATOM 1583 N N . ILE A 1 197 ? 9.973 3.790 10.565 1.00 75.62 197 ILE A N 1
ATOM 1584 C CA . ILE A 1 197 ? 9.534 2.609 11.334 1.00 75.62 197 ILE A CA 1
ATOM 1585 C C . ILE A 1 197 ? 8.039 2.341 11.096 1.00 75.62 197 ILE A C 1
ATOM 1587 O O . ILE A 1 197 ? 7.613 1.191 10.991 1.00 75.62 197 ILE A O 1
ATOM 1591 N N . TRP A 1 198 ? 7.264 3.410 10.898 1.00 85.50 198 TRP A N 1
ATOM 1592 C CA . TRP A 1 198 ? 5.842 3.370 10.573 1.00 85.50 198 TRP A CA 1
ATOM 1593 C C . TRP A 1 198 ? 5.517 2.592 9.295 1.00 85.50 198 TRP A C 1
ATOM 1595 O O . TRP A 1 198 ? 4.502 1.907 9.250 1.00 85.50 198 TRP A O 1
ATOM 1605 N N . LYS A 1 199 ? 6.390 2.619 8.281 1.00 88.31 199 LYS A N 1
ATOM 1606 C CA . LYS A 1 199 ? 6.187 1.883 7.025 1.00 88.31 199 LYS A CA 1
ATOM 1607 C C . LYS A 1 199 ? 6.134 0.379 7.254 1.00 88.31 199 LYS A C 1
ATOM 1609 O O . LYS A 1 199 ? 5.314 -0.313 6.657 1.00 88.31 199 LYS A O 1
ATOM 1614 N N . LYS A 1 200 ? 6.967 -0.131 8.168 1.00 88.31 200 LYS A N 1
ATOM 1615 C CA . LYS A 1 200 ? 6.926 -1.541 8.571 1.00 88.31 200 LYS A CA 1
ATOM 1616 C C . LYS A 1 200 ? 5.624 -1.868 9.297 1.00 88.31 200 LYS A C 1
ATOM 1618 O O . LYS A 1 200 ? 5.000 -2.874 8.980 1.00 88.31 200 LYS A O 1
ATOM 1623 N N . SER A 1 201 ? 5.186 -1.001 10.207 1.00 91.31 201 SER A N 1
ATOM 1624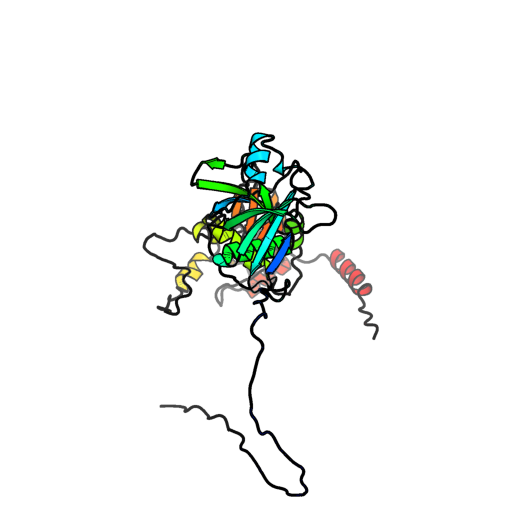 C CA . SER A 1 201 ? 3.883 -1.146 10.863 1.00 91.31 201 SER A CA 1
ATOM 1625 C C . SER A 1 201 ? 2.731 -1.147 9.860 1.00 91.31 201 SER A C 1
ATOM 1627 O O . SER A 1 201 ? 1.860 -2.000 9.965 1.00 91.31 201 SER A O 1
ATOM 1629 N N . MET A 1 202 ? 2.764 -0.275 8.848 1.00 92.50 202 MET A N 1
ATOM 1630 C CA . MET A 1 202 ? 1.750 -0.233 7.790 1.00 92.50 202 MET A CA 1
ATOM 1631 C C . MET A 1 202 ? 1.733 -1.520 6.967 1.00 92.50 202 MET A C 1
ATOM 1633 O O . MET A 1 202 ? 0.665 -2.058 6.701 1.00 92.50 202 MET A O 1
ATOM 1637 N N . MET A 1 203 ? 2.898 -2.071 6.614 1.00 92.00 203 MET A N 1
ATOM 1638 C CA . MET A 1 203 ? 2.967 -3.376 5.947 1.00 92.00 203 MET A CA 1
ATOM 1639 C C . MET A 1 203 ? 2.368 -4.502 6.792 1.00 92.00 203 MET A C 1
ATOM 1641 O O . MET A 1 203 ? 1.606 -5.306 6.264 1.00 92.00 203 MET A O 1
ATOM 1645 N N . ASN A 1 204 ? 2.658 -4.536 8.093 1.00 92.38 204 ASN A N 1
ATOM 1646 C CA . ASN A 1 204 ? 2.128 -5.559 8.995 1.00 92.38 204 ASN A CA 1
ATOM 1647 C C . ASN A 1 204 ? 0.609 -5.427 9.197 1.00 92.38 204 ASN A C 1
ATOM 1649 O O . ASN A 1 204 ? -0.097 -6.433 9.214 1.00 92.38 204 ASN A O 1
ATOM 1653 N N . VAL A 1 205 ? 0.095 -4.197 9.302 1.00 94.31 205 VAL A N 1
ATOM 1654 C CA . VAL A 1 205 ? -1.349 -3.934 9.392 1.00 94.31 205 VAL A CA 1
ATOM 1655 C C . VAL A 1 205 ? -2.052 -4.307 8.094 1.00 94.31 205 VAL A C 1
ATOM 1657 O O . VAL A 1 205 ? -3.053 -5.009 8.141 1.00 94.31 205 VAL A O 1
ATOM 1660 N N . MET A 1 206 ? -1.524 -3.916 6.935 1.00 93.94 206 MET A N 1
ATOM 1661 C CA . MET A 1 206 ? -2.128 -4.264 5.644 1.00 93.94 206 MET A CA 1
ATOM 1662 C C . MET A 1 206 ? -2.078 -5.770 5.372 1.00 93.94 206 MET A C 1
ATOM 1664 O O . MET A 1 206 ? -3.039 -6.312 4.842 1.00 93.94 206 MET A O 1
ATOM 1668 N N . ALA A 1 207 ? -1.019 -6.470 5.794 1.00 92.88 207 ALA A N 1
ATOM 1669 C CA . ALA A 1 207 ? -0.956 -7.932 5.723 1.00 92.88 207 ALA A CA 1
ATOM 1670 C C . ALA A 1 207 ? -2.049 -8.622 6.549 1.00 92.88 207 ALA A C 1
ATOM 1672 O O . ALA A 1 207 ? -2.522 -9.688 6.166 1.00 92.88 207 ALA A O 1
ATOM 1673 N N . TRP A 1 208 ? -2.446 -8.015 7.669 1.00 93.69 208 TRP A N 1
ATOM 1674 C CA . TRP A 1 208 ? -3.537 -8.509 8.502 1.00 93.69 208 TRP A CA 1
ATOM 1675 C C . TRP A 1 208 ? -4.911 -8.121 7.947 1.00 93.69 208 TRP A C 1
ATOM 1677 O O . TRP A 1 208 ? -5.763 -8.985 7.769 1.00 93.69 208 TRP A O 1
ATOM 1687 N N . LEU A 1 209 ? -5.129 -6.836 7.668 1.00 94.19 209 LEU A N 1
ATOM 1688 C CA . LEU A 1 209 ? -6.447 -6.298 7.331 1.00 94.19 209 LEU A CA 1
ATOM 1689 C C . LEU A 1 209 ? -6.859 -6.547 5.880 1.00 94.19 209 LEU A C 1
ATOM 1691 O O . LEU A 1 209 ? -8.055 -6.625 5.616 1.00 94.19 209 LEU A O 1
ATOM 1695 N N . ARG A 1 210 ? -5.889 -6.617 4.960 1.00 92.88 210 ARG A N 1
ATOM 1696 C CA . ARG A 1 210 ? -6.066 -6.753 3.504 1.00 92.88 210 ARG A CA 1
ATOM 1697 C C . ARG A 1 210 ? -5.038 -7.741 2.931 1.00 92.88 210 ARG A C 1
ATOM 1699 O O . ARG A 1 210 ? -4.156 -7.352 2.161 1.00 92.88 210 ARG A O 1
ATOM 1706 N N . PRO A 1 211 ? -5.082 -9.028 3.315 1.00 91.06 211 PRO A N 1
ATOM 1707 C CA . PRO A 1 211 ? -4.071 -10.004 2.909 1.00 91.06 211 PRO A CA 1
ATOM 1708 C C . PRO A 1 211 ? -3.932 -10.130 1.382 1.00 91.06 211 PRO A C 1
ATOM 1710 O O . PRO A 1 211 ? -2.842 -10.444 0.894 1.00 91.06 211 PRO A O 1
ATOM 1713 N N . GLU A 1 212 ? -4.976 -9.810 0.612 1.00 89.50 212 GLU A N 1
ATOM 1714 C CA . GLU A 1 212 ? -4.969 -9.852 -0.850 1.00 89.50 212 GLU A CA 1
ATOM 1715 C C . GLU A 1 212 ? -3.870 -8.980 -1.478 1.00 89.50 212 GLU A C 1
ATOM 1717 O O . GLU A 1 212 ? -3.279 -9.389 -2.480 1.00 89.50 212 GLU A O 1
ATOM 1722 N N . VAL A 1 213 ? -3.495 -7.848 -0.861 1.00 88.00 213 VAL A N 1
ATOM 1723 C CA . VAL A 1 213 ? -2.428 -6.971 -1.388 1.00 88.00 213 VAL A CA 1
ATOM 1724 C C . VAL A 1 213 ? -1.020 -7.470 -1.083 1.00 88.00 213 VAL A C 1
ATOM 1726 O O . VAL A 1 213 ? -0.028 -6.923 -1.568 1.00 88.00 213 VAL A O 1
ATOM 1729 N N . THR A 1 214 ? -0.901 -8.510 -0.259 1.00 85.31 214 THR A N 1
ATOM 1730 C CA . THR A 1 214 ? 0.392 -9.116 0.081 1.00 85.31 214 THR A CA 1
ATOM 1731 C C . THR A 1 214 ? 0.721 -10.349 -0.747 1.00 85.31 214 THR A C 1
ATOM 1733 O O . THR A 1 214 ? 1.857 -10.823 -0.698 1.00 85.31 214 THR A O 1
ATOM 1736 N N . THR A 1 215 ? -0.236 -10.820 -1.547 1.00 85.06 215 THR A N 1
ATOM 1737 C CA . THR A 1 215 ? -0.068 -11.967 -2.439 1.00 85.06 215 THR A CA 1
ATOM 1738 C C . THR A 1 215 ? 0.982 -11.693 -3.514 1.00 85.06 215 THR A C 1
ATOM 1740 O O . THR A 1 215 ? 1.165 -10.563 -3.969 1.00 85.06 215 THR A O 1
ATOM 1743 N N . SER A 1 216 ? 1.681 -12.736 -3.958 1.00 78.75 216 SER A N 1
ATOM 1744 C CA . SER A 1 216 ? 2.620 -12.645 -5.084 1.00 78.75 216 SER A CA 1
ATOM 1745 C C . SER A 1 216 ? 1.944 -12.148 -6.364 1.00 78.75 216 SER A C 1
ATOM 1747 O O . SER A 1 216 ? 2.549 -11.384 -7.113 1.00 78.75 216 SER A O 1
ATOM 1749 N N . GLU A 1 217 ? 0.680 -12.518 -6.572 1.00 81.00 217 GLU A N 1
ATOM 1750 C CA . GLU A 1 217 ? -0.132 -12.032 -7.684 1.00 81.00 217 GLU A CA 1
ATOM 1751 C C . GLU A 1 217 ? -0.319 -10.516 -7.617 1.00 81.00 217 GLU A C 1
ATOM 1753 O O . GLU A 1 217 ? -0.015 -9.830 -8.588 1.00 81.00 217 GLU A O 1
ATOM 1758 N N . ALA A 1 218 ? -0.731 -9.976 -6.469 1.00 78.88 218 ALA A N 1
ATOM 1759 C CA . ALA A 1 218 ? -0.903 -8.536 -6.313 1.00 78.88 218 ALA A CA 1
ATOM 1760 C C . ALA A 1 218 ? 0.431 -7.775 -6.401 1.00 78.88 218 ALA A C 1
ATOM 1762 O O . ALA A 1 218 ? 0.496 -6.714 -7.015 1.00 78.88 218 ALA A O 1
ATOM 1763 N N . ARG A 1 219 ? 1.511 -8.318 -5.822 1.00 77.81 219 ARG A N 1
ATOM 1764 C CA . ARG A 1 219 ? 2.824 -7.649 -5.775 1.00 77.81 219 ARG A CA 1
ATOM 1765 C C . ARG A 1 219 ? 3.582 -7.662 -7.096 1.00 77.81 219 ARG A C 1
ATOM 1767 O O . ARG A 1 219 ? 4.318 -6.722 -7.380 1.00 77.81 219 ARG A O 1
ATOM 1774 N N . TYR A 1 220 ? 3.481 -8.754 -7.848 1.00 76.50 220 TYR A N 1
ATOM 1775 C CA . TYR A 1 220 ? 4.322 -9.001 -9.021 1.00 76.50 220 TYR A CA 1
ATOM 1776 C C . TYR A 1 220 ? 3.520 -9.194 -10.312 1.00 76.50 220 TYR A C 1
ATOM 1778 O O . TYR A 1 220 ? 4.121 -9.380 -11.367 1.00 76.50 220 TYR A O 1
ATOM 1786 N N . GLY A 1 221 ? 2.184 -9.189 -10.251 1.00 69.81 221 GLY A N 1
ATOM 1787 C CA . GLY A 1 221 ? 1.328 -9.528 -11.392 1.00 69.81 221 GLY A CA 1
ATOM 1788 C C . GLY A 1 221 ? 1.456 -10.992 -11.821 1.00 69.81 221 GLY A C 1
ATOM 1789 O O . GLY A 1 221 ? 1.147 -11.327 -12.962 1.00 69.81 221 GLY A O 1
ATOM 1790 N N . TYR A 1 222 ? 1.960 -11.861 -10.937 1.00 66.00 222 TYR A N 1
ATOM 1791 C CA . TYR A 1 222 ? 2.290 -13.249 -11.248 1.00 66.00 222 TYR A CA 1
ATOM 1792 C C . TYR A 1 222 ? 1.582 -14.213 -10.298 1.00 66.00 222 TYR A C 1
ATOM 1794 O O . TYR A 1 222 ? 1.859 -14.238 -9.097 1.00 66.00 222 TYR A O 1
ATOM 1802 N N . LYS A 1 223 ? 0.701 -15.051 -10.854 1.00 61.50 223 LYS A N 1
ATOM 1803 C CA . LYS A 1 223 ? 0.118 -16.183 -10.131 1.00 61.50 223 LYS A CA 1
ATOM 1804 C C . LYS A 1 223 ? 1.181 -17.254 -9.956 1.00 61.50 223 LYS A C 1
ATOM 1806 O O . LYS A 1 223 ? 1.620 -17.870 -10.924 1.00 61.50 223 LYS A O 1
ATOM 1811 N N . VAL A 1 224 ? 1.597 -17.465 -8.715 1.00 59.78 224 VAL A N 1
ATOM 1812 C CA . VAL A 1 224 ? 2.466 -18.589 -8.372 1.00 59.78 224 VAL A CA 1
ATOM 1813 C C . VAL A 1 224 ? 1.640 -19.873 -8.535 1.00 59.78 224 VAL A C 1
ATOM 1815 O O . VAL A 1 224 ? 0.553 -19.939 -7.963 1.00 59.78 224 VAL A O 1
ATOM 1818 N N . PRO A 1 225 ? 2.091 -20.862 -9.331 1.00 55.41 225 PRO A N 1
ATOM 1819 C CA . PRO A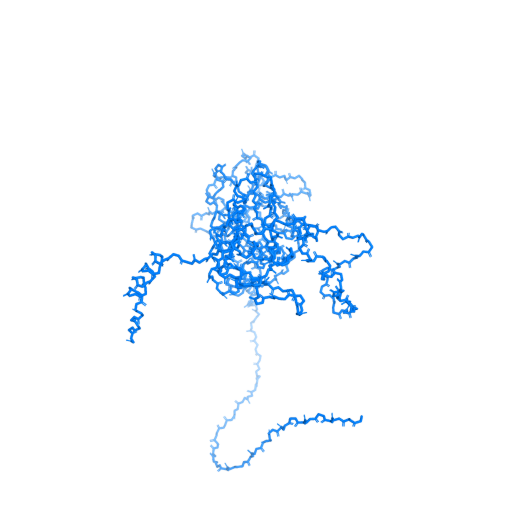 1 225 ? 1.410 -22.151 -9.434 1.00 55.41 225 PRO A CA 1
ATOM 1820 C C . PRO A 1 225 ? 1.262 -22.789 -8.047 1.00 55.41 225 PRO A C 1
ATOM 1822 O O . PRO A 1 225 ? 2.198 -22.711 -7.252 1.00 55.41 225 PRO A O 1
ATOM 1825 N N . GLU A 1 226 ? 0.119 -23.426 -7.769 1.00 54.12 226 GLU A N 1
ATOM 1826 C CA . GLU A 1 226 ? -0.209 -24.033 -6.460 1.00 54.12 226 GLU A CA 1
ATOM 1827 C C . GLU A 1 226 ? 0.870 -25.016 -5.954 1.00 54.12 226 GLU A C 1
ATOM 1829 O O . GLU A 1 226 ? 1.033 -25.196 -4.751 1.00 54.12 226 GLU A O 1
ATOM 1834 N N . ASP A 1 227 ? 1.689 -25.559 -6.859 1.00 52.59 227 ASP A N 1
ATOM 1835 C CA . ASP A 1 227 ? 2.796 -26.481 -6.571 1.00 52.59 227 ASP A CA 1
ATOM 1836 C C . ASP A 1 227 ? 4.060 -25.804 -5.998 1.00 52.59 227 ASP A C 1
ATOM 1838 O O . ASP A 1 227 ? 5.064 -26.467 -5.719 1.00 52.59 227 ASP A O 1
ATOM 1842 N N . MET A 1 228 ? 4.058 -24.477 -5.854 1.00 49.09 228 MET A N 1
ATOM 1843 C CA . MET A 1 228 ? 5.211 -23.685 -5.438 1.00 49.09 228 MET A CA 1
ATOM 1844 C C . MET A 1 228 ? 4.860 -22.882 -4.178 1.00 49.09 228 MET A C 1
ATOM 1846 O O . MET A 1 228 ? 4.628 -21.678 -4.230 1.00 49.09 228 MET A O 1
ATOM 1850 N N . GLU A 1 229 ? 4.827 -23.549 -3.018 1.00 38.75 229 GLU A N 1
ATOM 1851 C CA . GLU A 1 229 ? 4.737 -22.888 -1.707 1.00 38.75 229 GLU A CA 1
ATOM 1852 C C . GLU A 1 229 ? 5.935 -21.939 -1.508 1.00 38.75 229 GLU A C 1
ATOM 1854 O O . GLU A 1 229 ? 6.988 -22.309 -0.984 1.00 38.75 229 GLU A O 1
ATOM 1859 N N . ILE A 1 230 ? 5.785 -20.672 -1.898 1.00 44.94 230 ILE A N 1
ATOM 1860 C CA . ILE A 1 230 ? 6.660 -19.597 -1.430 1.00 44.94 230 ILE A CA 1
ATOM 1861 C C . ILE A 1 230 ? 6.144 -19.200 -0.050 1.00 44.94 230 ILE A C 1
ATOM 1863 O O . ILE A 1 230 ? 5.446 -18.204 0.132 1.00 44.94 230 ILE A O 1
ATOM 1867 N N . GLY A 1 231 ? 6.475 -20.021 0.942 1.00 40.47 231 GLY A N 1
ATOM 1868 C CA . GLY A 1 231 ? 6.305 -19.645 2.331 1.00 40.47 231 GLY A CA 1
ATOM 1869 C C . GLY A 1 231 ? 7.157 -18.411 2.619 1.00 40.47 231 GLY A C 1
ATOM 1870 O O . GLY A 1 231 ? 8.380 -18.502 2.679 1.00 40.47 231 GLY A O 1
ATOM 1871 N N . LEU A 1 232 ? 6.517 -17.272 2.897 1.00 43.19 232 LEU A N 1
ATOM 1872 C CA . LEU A 1 232 ? 7.120 -16.146 3.626 1.00 43.19 232 LEU A CA 1
ATOM 1873 C C . LEU A 1 232 ? 7.394 -16.504 5.104 1.00 43.19 232 LEU A C 1
ATOM 1875 O O . LEU A 1 232 ? 7.435 -15.634 5.969 1.00 43.19 232 LEU A O 1
ATOM 1879 N N . GLN A 1 233 ? 7.612 -17.784 5.413 1.00 33.56 233 GLN A N 1
ATOM 1880 C CA . GLN A 1 233 ? 8.272 -18.166 6.645 1.00 33.56 233 GLN A CA 1
ATOM 1881 C C . GLN A 1 233 ? 9.755 -17.881 6.448 1.00 33.56 233 GLN A C 1
ATOM 1883 O O . GLN A 1 233 ? 10.423 -18.497 5.617 1.00 33.56 233 GLN A O 1
ATOM 1888 N N . LEU A 1 234 ? 10.272 -16.947 7.239 1.00 38.53 234 LEU A N 1
ATOM 1889 C CA . LEU A 1 234 ? 11.695 -16.740 7.468 1.00 38.53 234 LEU A CA 1
ATOM 1890 C C . LEU A 1 234 ? 12.281 -17.966 8.202 1.00 38.53 234 LEU A C 1
ATOM 1892 O O . LEU A 1 234 ? 12.810 -17.854 9.299 1.00 38.53 234 LEU A O 1
ATOM 1896 N N . ASN A 1 235 ? 12.144 -19.156 7.620 1.00 31.97 235 ASN A N 1
ATOM 1897 C CA . ASN A 1 235 ? 12.800 -20.363 8.080 1.00 31.97 235 ASN A CA 1
ATOM 1898 C C . ASN A 1 235 ? 14.148 -20.444 7.375 1.00 31.97 235 ASN A C 1
ATOM 1900 O O . ASN A 1 235 ? 14.237 -20.514 6.147 1.00 31.97 235 ASN A O 1
ATOM 1904 N N . GLU A 1 236 ? 15.207 -20.430 8.179 1.00 40.28 236 GLU A N 1
ATOM 1905 C CA . GLU A 1 236 ? 16.614 -20.536 7.794 1.00 40.28 236 GLU A CA 1
ATOM 1906 C C . GLU A 1 236 ? 16.992 -21.906 7.194 1.00 40.28 236 GLU A C 1
ATOM 1908 O O . GLU A 1 236 ? 18.015 -22.487 7.531 1.00 40.28 236 GLU A O 1
ATOM 1913 N N . ASN A 1 237 ? 16.210 -22.429 6.252 1.00 36.91 237 ASN A N 1
ATOM 1914 C CA . ASN A 1 237 ? 16.586 -23.582 5.443 1.00 36.91 237 ASN A CA 1
ATOM 1915 C C . ASN A 1 237 ? 16.574 -23.189 3.969 1.00 36.91 237 ASN A C 1
ATOM 1917 O O . ASN A 1 237 ? 15.679 -23.528 3.198 1.00 36.91 237 ASN A O 1
ATOM 1921 N N . ARG A 1 238 ? 17.627 -22.459 3.578 1.00 45.25 238 ARG A N 1
ATOM 1922 C CA . ARG A 1 238 ? 17.968 -22.146 2.185 1.00 45.25 238 ARG A CA 1
ATOM 1923 C C . ARG A 1 238 ? 18.264 -23.437 1.410 1.00 45.25 238 ARG A C 1
ATOM 1925 O O . ARG A 1 238 ? 19.422 -23.767 1.163 1.00 45.25 238 ARG A O 1
ATOM 1932 N N . LYS A 1 239 ? 17.232 -24.158 0.967 1.00 48.84 239 LYS A N 1
ATOM 1933 C CA . LYS A 1 239 ? 17.357 -24.965 -0.252 1.00 48.84 239 LYS A CA 1
ATOM 1934 C C . LYS A 1 239 ? 17.530 -23.964 -1.390 1.00 48.84 239 LYS A C 1
ATOM 1936 O O . LYS A 1 239 ? 16.667 -23.126 -1.618 1.00 48.84 239 LYS A O 1
ATOM 1941 N N . GLY A 1 240 ? 18.719 -23.956 -1.986 1.00 48.88 240 GLY A N 1
ATOM 1942 C CA . GLY A 1 240 ? 19.154 -22.917 -2.911 1.00 48.88 240 GLY A CA 1
ATOM 1943 C C . GLY A 1 240 ? 18.223 -22.790 -4.110 1.00 48.88 240 GLY A C 1
ATOM 1944 O O . GLY A 1 240 ? 18.281 -23.604 -5.027 1.00 48.88 240 GLY A O 1
ATOM 1945 N N . TYR A 1 241 ? 17.408 -21.739 -4.120 1.00 57.28 241 TYR A N 1
ATOM 1946 C CA . TYR A 1 241 ? 16.772 -21.252 -5.333 1.00 57.28 241 TYR A CA 1
ATOM 1947 C C . TYR A 1 241 ? 17.885 -20.864 -6.308 1.00 57.28 241 TYR A C 1
ATOM 1949 O O . TYR A 1 241 ? 18.616 -19.894 -6.094 1.00 57.28 241 TYR A O 1
ATOM 1957 N N . ARG A 1 242 ? 18.077 -21.673 -7.351 1.00 75.00 242 ARG A N 1
ATOM 1958 C CA . ARG A 1 242 ? 19.005 -21.354 -8.432 1.00 75.00 242 ARG A CA 1
ATOM 1959 C C . ARG A 1 242 ? 18.335 -20.281 -9.279 1.00 75.00 242 ARG A C 1
ATOM 1961 O O . ARG A 1 242 ? 17.400 -20.582 -10.008 1.00 75.00 242 ARG A O 1
ATOM 1968 N N . PHE A 1 243 ? 18.789 -19.039 -9.139 1.00 80.75 243 PHE A N 1
ATOM 1969 C CA . PHE A 1 243 ? 18.339 -17.939 -9.986 1.00 80.75 243 PHE A CA 1
ATOM 1970 C C . PHE A 1 243 ? 18.586 -18.303 -11.456 1.00 80.75 243 PHE A C 1
ATOM 1972 O O . PHE A 1 243 ? 19.733 -18.531 -11.856 1.00 80.75 243 PHE A O 1
ATOM 1979 N N . ASP A 1 244 ? 17.508 -18.411 -12.234 1.00 86.44 244 ASP A N 1
ATOM 1980 C CA . ASP A 1 244 ? 17.585 -18.660 -13.669 1.00 86.44 244 ASP A CA 1
ATOM 1981 C C . ASP A 1 244 ? 17.941 -17.360 -14.391 1.00 86.44 244 ASP A C 1
ATOM 1983 O O . ASP A 1 244 ? 17.092 -16.547 -14.755 1.00 86.44 244 ASP A O 1
ATOM 1987 N N . VAL A 1 245 ? 19.245 -17.170 -14.563 1.00 88.50 245 VAL A N 1
ATOM 1988 C CA . VAL A 1 245 ? 19.818 -16.018 -15.258 1.00 88.50 245 VAL A CA 1
ATOM 1989 C C . VAL A 1 245 ? 19.299 -15.936 -16.696 1.00 88.50 245 VAL A C 1
ATOM 1991 O O . VAL A 1 245 ? 19.000 -14.847 -17.176 1.00 88.50 245 VAL A O 1
ATOM 1994 N N . SER A 1 246 ? 19.174 -17.074 -17.384 1.00 87.06 246 SER A N 1
ATOM 1995 C CA . SER A 1 246 ? 18.757 -17.117 -18.786 1.00 87.06 246 SER A CA 1
ATOM 1996 C C . SER A 1 246 ? 17.286 -16.747 -18.937 1.00 87.06 246 SER A C 1
ATOM 1998 O O . SER A 1 246 ? 16.969 -15.876 -19.744 1.00 87.06 246 SER A O 1
ATOM 2000 N N . GLY A 1 247 ? 16.407 -17.333 -18.121 1.00 88.06 247 GLY A N 1
ATOM 2001 C CA . GLY A 1 247 ? 14.989 -16.970 -18.093 1.00 88.06 247 GLY A CA 1
ATOM 2002 C C . GLY A 1 247 ? 14.768 -15.494 -17.759 1.00 88.06 247 GLY A C 1
ATOM 2003 O O . GLY A 1 247 ? 13.963 -14.832 -18.412 1.00 88.06 247 GLY A O 1
ATOM 2004 N N . PHE A 1 248 ? 15.540 -14.943 -16.813 1.00 88.00 248 PHE A N 1
ATOM 2005 C CA . PHE A 1 248 ? 15.496 -13.513 -16.499 1.00 88.00 248 PHE A CA 1
ATOM 2006 C C . PHE A 1 248 ? 15.861 -12.643 -17.708 1.00 88.00 248 PHE A C 1
ATOM 2008 O O . PHE A 1 248 ? 15.117 -11.718 -18.028 1.00 88.00 248 PHE A O 1
ATOM 2015 N N . TYR A 1 249 ? 16.965 -12.946 -18.405 1.00 87.19 249 TYR A N 1
ATOM 2016 C CA . TYR A 1 249 ? 17.370 -12.182 -19.587 1.00 87.19 249 TYR A CA 1
ATOM 2017 C C . TYR A 1 249 ? 16.340 -12.250 -20.715 1.00 87.19 249 TYR A C 1
ATOM 2019 O O . TYR A 1 249 ? 16.087 -11.227 -21.343 1.00 87.19 249 TYR A O 1
ATOM 2027 N N . GLU A 1 250 ? 15.723 -13.407 -20.966 1.00 87.62 250 GLU A N 1
ATOM 2028 C CA . GLU A 1 250 ? 14.650 -13.506 -21.963 1.00 87.62 250 GLU A CA 1
ATOM 2029 C C . GLU A 1 250 ? 13.414 -12.687 -21.565 1.00 87.62 250 GLU A C 1
ATOM 2031 O O . GLU A 1 250 ? 12.837 -12.010 -22.413 1.00 87.62 250 GLU A O 1
ATOM 2036 N N . ALA A 1 251 ? 13.039 -12.685 -20.282 1.00 86.31 251 ALA A N 1
ATOM 2037 C CA . ALA A 1 251 ? 11.864 -11.963 -19.793 1.00 86.31 251 ALA A CA 1
ATOM 2038 C C . ALA A 1 251 ? 12.003 -10.431 -19.869 1.00 86.31 251 ALA A C 1
ATOM 2040 O O . ALA A 1 251 ? 11.004 -9.737 -20.045 1.00 86.31 251 ALA A O 1
ATOM 2041 N N . ILE A 1 252 ? 13.223 -9.892 -19.744 1.00 86.69 252 ILE A N 1
ATOM 2042 C CA . ILE A 1 252 ? 13.471 -8.440 -19.801 1.00 86.69 252 ILE A CA 1
ATOM 2043 C C . ILE A 1 252 ? 13.810 -7.925 -21.207 1.00 86.69 252 ILE A C 1
ATOM 2045 O O . ILE A 1 252 ? 14.041 -6.724 -21.371 1.00 86.69 252 ILE A O 1
ATOM 2049 N N . LYS A 1 253 ? 13.882 -8.796 -22.224 1.00 85.38 253 LYS A N 1
ATOM 2050 C CA . LYS A 1 253 ? 14.212 -8.366 -23.587 1.00 85.38 253 LYS A CA 1
ATOM 2051 C C . LYS A 1 253 ? 13.128 -7.433 -24.136 1.00 85.38 253 LYS A C 1
ATOM 2053 O O . LYS A 1 253 ? 11.949 -7.787 -24.117 1.00 85.38 253 LYS A O 1
ATOM 2058 N N . PRO A 1 254 ? 13.504 -6.267 -24.689 1.00 83.88 254 PRO A N 1
ATOM 2059 C CA . PRO A 1 254 ? 12.545 -5.382 -25.333 1.00 83.88 254 PRO A CA 1
ATOM 2060 C C . PRO A 1 254 ? 11.842 -6.078 -26.503 1.00 83.88 254 PRO A C 1
ATOM 2062 O O . PRO A 1 254 ? 12.475 -6.806 -27.274 1.00 83.88 254 PRO A O 1
ATOM 2065 N N . SER A 1 255 ? 10.546 -5.803 -26.682 1.00 84.19 255 SER A N 1
ATOM 2066 C CA . SER A 1 255 ? 9.802 -6.293 -27.846 1.00 84.19 255 SER A CA 1
ATOM 2067 C C . SER A 1 255 ? 10.436 -5.813 -29.157 1.00 84.19 255 SER A C 1
ATOM 2069 O O . SER A 1 255 ? 10.911 -4.677 -29.273 1.00 84.19 255 SER A O 1
ATOM 2071 N N . LYS A 1 256 ? 10.417 -6.676 -30.179 1.00 85.75 256 LYS A N 1
ATOM 2072 C CA . LYS A 1 256 ? 10.887 -6.339 -31.533 1.00 85.75 256 LYS A CA 1
ATOM 2073 C C . LYS A 1 256 ? 9.973 -5.332 -32.235 1.00 85.75 256 LYS A C 1
ATOM 2075 O O . LYS A 1 256 ? 10.461 -4.624 -33.114 1.00 85.75 256 LYS A O 1
ATOM 2080 N N . ASP A 1 257 ? 8.721 -5.240 -31.794 1.00 87.44 257 ASP A N 1
ATOM 2081 C CA . ASP A 1 257 ? 7.692 -4.341 -32.330 1.00 87.44 257 ASP A CA 1
ATOM 2082 C C . ASP A 1 257 ? 7.755 -2.937 -31.714 1.00 87.44 257 ASP A C 1
ATOM 2084 O O . ASP A 1 257 ? 6.949 -2.067 -32.040 1.00 87.44 257 ASP A O 1
ATOM 2088 N N . ASN A 1 258 ? 8.717 -2.699 -30.815 1.00 86.69 258 ASN A N 1
ATOM 2089 C CA . ASN A 1 258 ? 8.918 -1.381 -30.237 1.00 86.69 258 ASN A CA 1
ATOM 2090 C C . ASN A 1 258 ? 9.237 -0.341 -31.330 1.00 86.69 258 ASN A C 1
ATOM 2092 O O . ASN A 1 258 ? 9.966 -0.644 -32.283 1.00 86.69 258 ASN A O 1
ATOM 2096 N N . PRO A 1 259 ? 8.745 0.899 -31.169 1.00 89.50 259 PRO A N 1
ATOM 2097 C CA . PRO A 1 259 ? 8.954 1.976 -32.127 1.00 89.50 259 PRO A CA 1
ATOM 2098 C C . PRO A 1 259 ? 10.438 2.261 -32.381 1.00 89.50 259 PRO A C 1
ATOM 2100 O O . PRO A 1 259 ? 11.297 2.119 -31.509 1.00 89.50 259 PRO A O 1
ATOM 2103 N N . MET A 1 260 ? 10.721 2.674 -33.613 1.00 92.06 260 MET A N 1
ATOM 2104 C CA . MET A 1 260 ? 12.057 2.992 -34.103 1.00 92.06 260 MET A CA 1
ATOM 2105 C C . MET A 1 260 ? 12.208 4.495 -34.287 1.00 92.06 260 MET A C 1
ATOM 2107 O O . MET A 1 260 ? 11.261 5.185 -34.659 1.00 92.06 260 MET A O 1
ATOM 2111 N N . LEU A 1 261 ? 13.423 4.993 -34.073 1.00 89.75 261 LEU A N 1
ATOM 2112 C CA . LEU A 1 261 ? 13.750 6.384 -34.334 1.00 89.75 261 LEU A CA 1
ATOM 2113 C C . LEU A 1 261 ? 13.737 6.607 -35.844 1.00 89.75 261 LEU A C 1
ATOM 2115 O O . LEU A 1 261 ? 14.487 5.946 -36.570 1.00 89.75 261 LEU A O 1
ATOM 2119 N N . MET A 1 262 ? 12.872 7.506 -36.305 1.00 87.38 262 MET A N 1
ATOM 2120 C CA . MET A 1 262 ? 12.727 7.837 -37.725 1.00 87.38 262 MET A CA 1
ATOM 2121 C C . MET A 1 262 ? 13.551 9.057 -38.135 1.00 87.38 262 MET A C 1
ATOM 2123 O O . MET A 1 262 ? 13.716 9.273 -39.327 1.00 87.38 262 MET A O 1
ATOM 2127 N N . ASP A 1 263 ? 14.092 9.798 -37.168 1.00 83.38 263 ASP A N 1
ATOM 2128 C CA . ASP A 1 263 ? 14.878 11.004 -37.410 1.00 83.38 263 ASP A CA 1
ATOM 2129 C C . ASP A 1 263 ? 16.113 10.690 -38.264 1.00 83.38 263 ASP A C 1
ATOM 2131 O O . ASP A 1 263 ? 16.908 9.798 -37.939 1.00 83.38 263 ASP A O 1
ATOM 2135 N N . ASP A 1 264 ? 16.275 11.444 -39.349 1.00 76.31 264 ASP A N 1
ATOM 2136 C CA . ASP A 1 264 ? 17.478 11.400 -40.167 1.00 76.31 264 ASP A CA 1
ATOM 2137 C C . ASP A 1 264 ? 18.591 12.185 -39.465 1.00 76.31 264 ASP A C 1
ATOM 2139 O O . ASP A 1 264 ? 18.451 13.367 -39.148 1.00 76.31 264 ASP A O 1
ATOM 2143 N N . MET A 1 265 ? 19.714 11.512 -39.214 1.00 85.12 265 MET A N 1
ATOM 2144 C CA . MET A 1 265 ? 20.886 12.073 -38.538 1.00 85.12 265 MET A CA 1
ATOM 2145 C C . MET A 1 265 ? 22.049 12.153 -39.534 1.00 85.12 265 MET A C 1
ATOM 2147 O O . MET A 1 265 ? 22.900 11.264 -39.537 1.00 85.12 265 MET A O 1
ATOM 2151 N N . PRO A 1 266 ? 22.108 13.186 -40.395 1.00 79.31 266 PRO A N 1
ATOM 2152 C CA . PRO A 1 266 ? 23.102 13.267 -41.470 1.00 79.31 266 PRO A CA 1
ATOM 2153 C C . PRO A 1 266 ? 24.545 13.363 -40.953 1.00 79.31 266 PRO A C 1
ATOM 2155 O O . PRO A 1 266 ? 25.473 12.919 -41.624 1.00 79.31 266 PRO A O 1
ATOM 2158 N N . ASP A 1 267 ? 24.737 13.899 -39.746 1.00 85.06 267 ASP A N 1
ATOM 2159 C CA . ASP A 1 267 ? 26.048 13.990 -39.098 1.00 85.06 267 ASP A CA 1
ATOM 2160 C C . ASP A 1 267 ? 26.532 12.638 -38.525 1.00 85.06 267 ASP A C 1
ATOM 2162 O O . ASP A 1 267 ? 27.708 12.485 -38.180 1.00 85.06 267 ASP A O 1
ATOM 2166 N N . LEU A 1 268 ? 25.638 11.651 -38.385 1.00 88.38 268 LEU A N 1
ATOM 2167 C CA . LEU A 1 268 ? 25.973 10.318 -37.897 1.00 88.38 268 LEU A CA 1
ATOM 2168 C C . LEU A 1 268 ? 26.354 9.429 -39.086 1.00 88.38 268 LEU A C 1
ATOM 2170 O O . LEU A 1 268 ? 25.508 8.833 -39.741 1.00 88.38 268 LEU A O 1
ATOM 2174 N N . LEU A 1 269 ? 27.659 9.326 -39.343 1.00 86.88 269 LEU A N 1
ATOM 2175 C CA . LEU A 1 269 ? 28.212 8.533 -40.449 1.00 86.88 269 LEU A CA 1
ATOM 2176 C C . LEU A 1 269 ? 27.789 7.045 -40.479 1.00 86.88 269 LEU A C 1
ATOM 2178 O O . LEU A 1 269 ? 27.555 6.536 -41.576 1.00 86.88 269 LEU A O 1
ATOM 2182 N N . PRO A 1 270 ? 27.738 6.296 -39.354 1.00 86.75 270 PRO A N 1
ATOM 2183 C CA . PRO A 1 270 ? 27.322 4.897 -39.398 1.00 86.75 270 PRO A CA 1
ATOM 2184 C C . PRO A 1 270 ? 25.806 4.748 -39.580 1.00 86.75 270 PRO A C 1
ATOM 2186 O O . PRO A 1 270 ? 25.015 5.354 -38.859 1.00 86.75 270 PRO A O 1
ATOM 2189 N N . GLU A 1 271 ? 25.405 3.845 -40.474 1.00 90.00 271 GLU A N 1
ATOM 2190 C CA . GLU A 1 271 ? 24.001 3.468 -40.641 1.00 90.00 271 GLU A CA 1
ATOM 2191 C C . GLU A 1 271 ? 23.517 2.619 -39.454 1.00 90.00 271 GLU A C 1
ATOM 2193 O O . GLU A 1 271 ? 24.076 1.561 -39.139 1.00 90.00 271 GLU A O 1
ATOM 2198 N N . LEU A 1 272 ? 22.458 3.085 -38.786 1.00 92.12 272 LEU A N 1
ATOM 2199 C CA . LEU A 1 272 ? 21.895 2.413 -37.620 1.00 92.12 272 LEU A CA 1
ATOM 2200 C C . LEU A 1 272 ? 21.102 1.168 -38.008 1.00 92.12 272 LEU A C 1
ATOM 2202 O O . LEU A 1 272 ? 20.128 1.226 -38.762 1.00 92.12 272 LEU A O 1
ATOM 2206 N N . ARG A 1 273 ? 21.435 0.042 -37.377 1.00 93.31 273 ARG A N 1
ATOM 2207 C CA . ARG A 1 273 ? 20.651 -1.192 -37.482 1.00 93.31 273 ARG A CA 1
ATOM 2208 C C . ARG A 1 273 ? 19.280 -1.032 -36.813 1.00 93.31 273 ARG A C 1
ATOM 2210 O O . ARG A 1 273 ? 19.136 -0.227 -35.891 1.00 93.31 273 ARG A O 1
ATOM 2217 N N . PRO A 1 274 ? 18.277 -1.858 -37.171 1.00 93.06 274 PRO A N 1
ATOM 2218 C CA . PRO A 1 274 ? 16.929 -1.711 -36.629 1.00 93.06 274 PRO A CA 1
ATOM 2219 C C . PRO A 1 274 ? 16.841 -1.716 -35.097 1.00 93.06 274 PRO A C 1
ATOM 2221 O O . PRO A 1 274 ? 16.095 -0.930 -34.522 1.00 93.06 274 PRO A O 1
ATOM 2224 N N . TYR A 1 275 ? 17.625 -2.560 -34.419 1.00 92.31 275 TYR A N 1
ATOM 2225 C CA . TYR A 1 275 ? 17.653 -2.589 -32.953 1.00 92.31 275 TYR A CA 1
ATOM 2226 C C . TYR A 1 275 ? 18.283 -1.322 -32.351 1.00 92.31 275 TYR A C 1
ATOM 2228 O O . TYR A 1 275 ? 17.765 -0.816 -31.361 1.00 92.31 275 TYR A O 1
ATOM 2236 N N . GLN A 1 276 ? 19.305 -0.753 -33.001 1.00 93.62 276 GLN A N 1
ATOM 2237 C CA . GLN A 1 276 ? 19.956 0.486 -32.563 1.00 93.62 276 GLN A CA 1
ATOM 2238 C C . GLN A 1 276 ? 18.994 1.672 -32.675 1.00 93.62 276 GLN A C 1
ATOM 2240 O O . GLN A 1 276 ? 18.927 2.510 -31.780 1.00 93.62 276 GLN A O 1
ATOM 2245 N N . ARG A 1 277 ? 18.176 1.709 -33.740 1.00 93.25 277 ARG A N 1
ATOM 2246 C CA . ARG A 1 277 ? 17.116 2.720 -33.905 1.00 93.25 277 ARG A CA 1
ATOM 2247 C C . ARG A 1 277 ? 16.031 2.601 -32.832 1.00 93.25 277 ARG A C 1
ATOM 2249 O O . ARG A 1 277 ? 15.505 3.626 -32.408 1.00 93.25 277 ARG A O 1
ATOM 2256 N N . ARG A 1 278 ? 15.695 1.386 -32.376 1.00 93.81 278 ARG A N 1
ATOM 2257 C CA . ARG A 1 278 ? 14.766 1.181 -31.244 1.00 93.81 278 ARG A CA 1
ATOM 2258 C C . ARG A 1 278 ? 15.369 1.645 -29.920 1.00 93.81 278 ARG A C 1
ATOM 2260 O O . ARG A 1 278 ? 14.694 2.336 -29.163 1.00 93.81 278 ARG A O 1
ATOM 2267 N N . ALA A 1 279 ? 16.631 1.304 -29.658 1.00 93.50 279 ALA A N 1
ATOM 2268 C CA . ALA A 1 279 ? 17.341 1.747 -28.459 1.00 93.50 279 ALA A CA 1
ATOM 2269 C C . ALA A 1 279 ? 17.428 3.282 -28.398 1.00 93.50 279 ALA A C 1
ATOM 2271 O O . ALA A 1 279 ? 17.053 3.880 -27.391 1.00 93.50 279 ALA A O 1
ATOM 2272 N N . ALA A 1 280 ? 17.827 3.926 -29.501 1.00 93.62 280 ALA A N 1
ATOM 2273 C CA . ALA A 1 280 ? 17.888 5.382 -29.607 1.00 93.62 280 ALA A CA 1
ATOM 2274 C C . ALA A 1 280 ? 16.513 6.038 -29.414 1.00 93.62 280 ALA A C 1
ATOM 2276 O O . ALA A 1 280 ? 16.399 6.989 -28.645 1.00 93.62 280 ALA A O 1
ATOM 2277 N N . PHE A 1 281 ? 15.454 5.496 -30.030 1.00 93.12 281 PHE A N 1
ATOM 2278 C CA . PHE A 1 281 ? 14.088 5.977 -29.804 1.00 93.12 281 PHE A CA 1
ATOM 2279 C C . PHE A 1 281 ? 13.718 5.934 -28.323 1.00 93.12 281 PHE A C 1
ATOM 2281 O O . PHE A 1 281 ? 13.275 6.938 -27.772 1.00 93.12 281 PHE A O 1
ATOM 2288 N N . TRP A 1 282 ? 13.928 4.788 -27.667 1.00 92.12 282 TRP A N 1
ATOM 2289 C CA . TRP A 1 282 ? 13.614 4.625 -26.251 1.00 92.12 282 TRP A CA 1
ATOM 2290 C C . TRP A 1 282 ? 14.372 5.630 -25.376 1.00 92.12 282 TRP A C 1
ATOM 2292 O O . TRP A 1 282 ? 13.750 6.265 -24.523 1.00 92.12 282 TRP A O 1
ATOM 2302 N N . MET A 1 283 ? 15.673 5.831 -25.616 1.00 93.19 283 MET A N 1
ATOM 2303 C CA . MET A 1 283 ? 16.478 6.807 -24.870 1.00 93.19 283 MET A CA 1
ATOM 2304 C C . MET A 1 283 ? 15.950 8.237 -25.047 1.00 93.19 283 MET A C 1
ATOM 2306 O O . MET A 1 283 ? 15.710 8.919 -24.054 1.00 93.19 283 MET A O 1
ATOM 2310 N N . VAL A 1 284 ? 15.648 8.655 -26.281 1.00 91.44 284 VAL A N 1
ATOM 2311 C CA . VAL A 1 284 ? 15.098 9.993 -26.564 1.00 91.44 284 VAL A CA 1
ATOM 2312 C C . VAL A 1 284 ? 13.748 10.204 -25.872 1.00 91.44 284 VAL A C 1
ATOM 2314 O O . VAL A 1 284 ? 13.512 11.256 -25.282 1.00 91.44 284 VAL A O 1
ATOM 2317 N N . GLN A 1 285 ? 12.854 9.210 -25.892 1.00 89.19 285 GLN A N 1
ATOM 2318 C CA . GLN A 1 285 ? 11.573 9.301 -25.177 1.00 89.19 285 GLN A CA 1
ATOM 2319 C C . GLN A 1 285 ? 11.764 9.372 -23.652 1.00 89.19 285 GLN A C 1
ATOM 2321 O O . GLN A 1 285 ? 11.011 10.067 -22.964 1.00 89.19 285 GLN A O 1
ATOM 2326 N N . ARG A 1 286 ? 12.777 8.670 -23.117 1.00 87.44 286 ARG A N 1
ATOM 2327 C CA . ARG A 1 286 ? 13.144 8.725 -21.694 1.00 87.44 286 ARG A CA 1
ATOM 2328 C C . ARG A 1 286 ? 13.690 10.100 -21.296 1.00 87.44 286 ARG A C 1
ATOM 2330 O O . ARG A 1 286 ? 13.404 10.563 -20.191 1.00 87.44 286 ARG A O 1
ATOM 2337 N N . GLU A 1 287 ? 14.434 10.764 -22.172 1.00 88.88 287 GLU A N 1
ATOM 2338 C CA . GLU A 1 287 ? 14.970 12.110 -21.929 1.00 88.88 287 GLU A CA 1
ATOM 2339 C C . GLU A 1 287 ? 13.904 13.204 -22.071 1.00 88.88 287 GLU A C 1
ATOM 2341 O O . GLU A 1 287 ? 13.797 14.072 -21.209 1.00 88.88 287 GLU A O 1
ATOM 2346 N N . LYS A 1 288 ? 13.029 13.103 -23.080 1.00 84.75 288 LYS A N 1
ATOM 2347 C CA . LYS A 1 288 ? 11.927 14.055 -23.316 1.00 84.75 288 LYS A CA 1
ATOM 2348 C C . LYS A 1 288 ? 10.811 14.002 -22.269 1.00 84.75 288 LYS A C 1
ATOM 2350 O O . LYS A 1 288 ? 9.915 14.840 -22.283 1.00 84.75 288 LYS A O 1
ATOM 2355 N N . GLY A 1 289 ? 10.805 12.993 -21.397 1.00 73.44 289 GLY A N 1
ATOM 2356 C CA . GLY A 1 289 ? 9.735 12.803 -20.419 1.00 73.44 289 GLY A CA 1
ATOM 2357 C C . GLY A 1 289 ? 8.389 12.423 -21.041 1.00 73.44 289 GLY A C 1
ATOM 2358 O O . GLY A 1 289 ? 7.372 12.477 -20.361 1.00 73.44 289 GLY A O 1
ATOM 2359 N N . THR A 1 290 ? 8.349 12.009 -22.311 1.00 58.81 290 THR A N 1
ATOM 2360 C CA . THR A 1 290 ? 7.105 11.726 -23.055 1.00 58.81 290 THR A CA 1
ATOM 2361 C C . THR A 1 290 ? 6.297 10.570 -22.451 1.00 58.81 290 THR A C 1
ATOM 2363 O O . THR A 1 290 ? 5.074 10.516 -22.583 1.00 58.81 290 THR A O 1
ATOM 2366 N N . PHE A 1 291 ? 6.947 9.688 -21.686 1.00 54.81 291 PHE A N 1
ATOM 2367 C CA . PHE A 1 291 ? 6.274 8.667 -20.875 1.00 54.81 291 PHE A CA 1
ATOM 2368 C C . PHE A 1 291 ? 5.404 9.237 -19.737 1.00 54.81 291 PHE A C 1
ATOM 2370 O O . PHE A 1 291 ? 4.569 8.506 -19.209 1.00 54.81 291 PHE A O 1
ATOM 2377 N N . ARG A 1 292 ? 5.560 10.520 -19.378 1.00 50.97 292 ARG A N 1
ATOM 2378 C CA . ARG A 1 292 ? 4.661 11.245 -18.467 1.00 50.97 292 ARG A CA 1
ATOM 2379 C C . ARG A 1 292 ? 3.281 11.446 -19.109 1.00 50.97 292 ARG A C 1
ATOM 2381 O O . ARG A 1 292 ? 2.279 11.086 -18.510 1.00 50.97 292 ARG A O 1
ATOM 2388 N N . HIS A 1 293 ? 3.241 11.878 -20.372 1.00 44.53 293 HIS A N 1
ATOM 2389 C CA . HIS A 1 293 ? 1.998 12.176 -21.100 1.00 44.53 293 HIS A CA 1
ATOM 2390 C C . HIS A 1 293 ? 1.294 10.941 -21.686 1.00 44.53 293 HIS A C 1
ATOM 2392 O O . HIS A 1 293 ? 0.067 10.892 -21.759 1.00 44.53 293 HIS A O 1
ATOM 2398 N N . LEU A 1 294 ? 2.039 9.895 -22.062 1.00 44.75 294 LEU A N 1
ATOM 2399 C CA . LEU A 1 294 ? 1.435 8.621 -22.483 1.00 44.75 294 LEU A CA 1
ATOM 2400 C C . LEU A 1 294 ? 0.649 7.945 -21.346 1.00 44.75 294 LEU A C 1
ATOM 2402 O O . LEU A 1 294 ? -0.364 7.302 -21.619 1.00 44.75 294 LEU A O 1
ATOM 2406 N N . ARG A 1 295 ? 1.077 8.135 -20.089 1.00 44.47 295 ARG A N 1
ATOM 2407 C CA . ARG A 1 295 ? 0.363 7.664 -18.891 1.00 44.47 295 ARG A CA 1
ATOM 2408 C C . ARG A 1 295 ? -0.900 8.471 -18.576 1.00 44.47 295 ARG A C 1
ATOM 2410 O O . ARG A 1 295 ? -1.859 7.881 -18.103 1.00 44.47 295 ARG A O 1
ATOM 2417 N N . GLU A 1 296 ? -0.930 9.763 -18.896 1.00 41.72 296 GLU A N 1
ATOM 2418 C CA . GLU A 1 296 ? -2.126 10.612 -18.745 1.00 41.72 296 GLU A CA 1
ATOM 2419 C C . GLU A 1 296 ? -3.214 10.272 -19.787 1.00 41.72 296 GLU A C 1
ATOM 2421 O O . GLU A 1 296 ? -4.405 10.321 -19.490 1.00 41.72 296 GLU A O 1
ATOM 2426 N N . SER A 1 297 ? -2.822 9.888 -21.012 1.00 37.62 297 SER A N 1
ATOM 2427 C CA . SER A 1 297 ? -3.771 9.612 -22.110 1.00 37.62 297 SER A CA 1
ATOM 2428 C C . SER A 1 297 ? -4.400 8.211 -22.086 1.00 37.62 297 SER A C 1
ATOM 2430 O O . SER A 1 297 ? -5.479 8.011 -22.643 1.00 37.62 297 SER A O 1
ATOM 2432 N N . GLN A 1 298 ? -3.759 7.233 -21.436 1.00 39.16 298 GLN A N 1
ATOM 2433 C CA . GLN A 1 298 ? -4.317 5.891 -21.272 1.00 39.16 298 GLN A CA 1
ATOM 2434 C C . GLN A 1 298 ? -5.057 5.792 -19.936 1.00 39.16 298 GLN A C 1
ATOM 2436 O O . GLN A 1 298 ? -4.541 5.274 -18.950 1.00 39.16 298 GLN A O 1
ATOM 2441 N N . GLN A 1 299 ? -6.322 6.219 -19.934 1.00 35.91 299 GLN A N 1
ATOM 2442 C CA . GLN A 1 299 ? -7.295 6.001 -18.848 1.00 35.91 299 GLN A CA 1
ATOM 2443 C C . GLN A 1 299 ? -7.604 4.511 -18.560 1.00 35.91 299 GLN A C 1
ATOM 2445 O O . GLN A 1 299 ? -8.495 4.192 -17.777 1.00 35.91 299 GLN A O 1
ATOM 2450 N N . SER A 1 300 ? -6.861 3.573 -19.148 1.00 36.62 300 SER A N 1
ATOM 2451 C CA . SER A 1 300 ? -6.943 2.145 -18.865 1.00 36.62 300 SER A CA 1
ATOM 2452 C C . SER A 1 300 ? -5.675 1.661 -18.155 1.00 36.62 300 SER A C 1
ATOM 2454 O O . SER A 1 300 ? -4.701 1.258 -18.782 1.00 36.62 300 SER A O 1
ATOM 2456 N N . GLN A 1 301 ? -5.731 1.654 -16.822 1.00 40.56 301 GLN A N 1
ATOM 2457 C CA . GLN A 1 301 ? -5.084 0.638 -15.981 1.00 40.56 301 GLN A CA 1
ATOM 2458 C C . GLN A 1 301 ? -3.553 0.474 -16.075 1.00 40.56 301 GLN A C 1
ATOM 2460 O O . GLN A 1 301 ? -3.055 -0.624 -15.830 1.00 40.56 301 GLN A O 1
ATOM 2465 N N . SER A 1 302 ? -2.753 1.519 -16.318 1.00 44.88 302 SER A N 1
ATOM 2466 C CA . SER A 1 302 ? -1.304 1.405 -16.062 1.00 44.88 302 SER A CA 1
ATOM 2467 C C . SER A 1 302 ? -1.008 1.602 -14.570 1.00 44.88 302 SER A C 1
ATOM 2469 O O . SER A 1 302 ? -0.378 2.582 -14.162 1.00 44.88 302 SER A O 1
ATOM 2471 N N . VAL A 1 303 ? -1.508 0.682 -13.741 1.00 52.12 303 VAL A N 1
ATOM 2472 C CA . VAL A 1 303 ? -1.158 0.589 -12.322 1.00 52.12 303 VAL A CA 1
ATOM 2473 C C . VAL A 1 303 ? 0.372 0.667 -12.218 1.00 52.12 303 VAL A C 1
ATOM 2475 O O . VAL A 1 303 ? 1.084 -0.029 -12.945 1.00 52.12 303 VAL A O 1
ATOM 2478 N N . SER A 1 304 ? 0.908 1.595 -11.412 1.00 62.28 304 SER A N 1
ATOM 2479 C CA . SER A 1 304 ? 2.340 1.614 -11.095 1.00 62.28 304 SER A CA 1
ATOM 2480 C C . SER A 1 304 ? 2.736 0.191 -10.699 1.00 62.28 304 SER A C 1
ATOM 2482 O O . SER A 1 304 ? 2.065 -0.361 -9.833 1.00 62.28 304 SER A O 1
ATOM 2484 N N . PRO A 1 305 ? 3.791 -0.410 -11.277 1.00 65.81 305 PRO A N 1
ATOM 2485 C CA . PRO A 1 305 ? 4.128 -1.817 -11.029 1.00 65.81 305 PRO A CA 1
ATOM 2486 C C . PRO A 1 305 ? 4.418 -2.130 -9.551 1.00 65.81 305 PRO A C 1
ATOM 2488 O O . PRO A 1 305 ? 4.603 -3.285 -9.192 1.00 65.81 305 PRO A O 1
ATOM 2491 N N . LEU A 1 306 ? 4.495 -1.103 -8.701 1.00 75.94 306 LEU A N 1
ATOM 2492 C CA . LEU A 1 306 ? 4.772 -1.202 -7.275 1.00 75.94 306 LEU A CA 1
ATOM 2493 C C . LEU A 1 306 ? 3.549 -0.955 -6.382 1.00 75.94 306 LEU A C 1
ATOM 2495 O O . LEU A 1 306 ? 3.665 -1.136 -5.172 1.00 75.94 306 LEU A O 1
ATOM 2499 N N . CYS A 1 307 ? 2.421 -0.498 -6.933 1.00 82.44 307 CYS A N 1
ATOM 2500 C CA . CYS A 1 307 ? 1.227 -0.160 -6.161 1.00 82.44 307 CYS A CA 1
ATOM 2501 C C . CYS A 1 307 ? 0.044 -1.037 -6.561 1.00 82.44 307 CYS A C 1
ATOM 2503 O O . CYS A 1 307 ? -0.130 -1.355 -7.726 1.00 82.44 307 CYS A O 1
ATOM 2505 N N . VAL A 1 308 ? -0.794 -1.387 -5.594 1.00 86.00 308 VAL A N 1
ATOM 2506 C CA . VAL A 1 308 ? -2.000 -2.195 -5.776 1.00 86.00 308 VAL A CA 1
ATOM 2507 C C . VAL A 1 308 ? -3.207 -1.328 -5.417 1.00 86.00 308 VAL A C 1
ATOM 2509 O O . VAL A 1 308 ? -3.161 -0.649 -4.385 1.00 86.00 308 VAL A O 1
ATOM 2512 N N . PRO A 1 309 ? -4.270 -1.292 -6.241 1.00 88.00 309 PRO A N 1
ATOM 2513 C CA . PRO A 1 309 ? -5.502 -0.613 -5.867 1.00 88.00 309 PRO A CA 1
ATOM 2514 C C . PRO A 1 309 ? -6.199 -1.365 -4.726 1.00 88.00 309 PRO A C 1
ATOM 2516 O O . PRO A 1 309 ? -6.333 -2.586 -4.767 1.00 88.00 309 PRO A O 1
ATOM 2519 N N . VAL A 1 310 ? -6.666 -0.625 -3.726 1.00 89.56 310 VAL A N 1
ATOM 2520 C CA . VAL A 1 310 ? -7.403 -1.125 -2.564 1.00 89.56 310 VAL A CA 1
ATOM 2521 C C . VAL A 1 310 ? -8.744 -0.417 -2.514 1.00 89.56 310 VAL A C 1
ATOM 2523 O O . VAL A 1 310 ? -8.798 0.810 -2.422 1.00 89.56 310 VAL A O 1
ATOM 2526 N N . ASP A 1 311 ? -9.820 -1.194 -2.590 1.00 90.62 311 ASP A N 1
ATOM 2527 C CA . ASP A 1 311 ? -11.185 -0.687 -2.448 1.00 90.62 311 ASP A CA 1
ATOM 2528 C C . ASP A 1 311 ? -11.446 -0.300 -0.991 1.00 90.62 311 ASP A C 1
ATOM 2530 O O . ASP A 1 311 ? -11.145 -1.084 -0.091 1.00 90.62 311 ASP A O 1
ATOM 2534 N N . LEU A 1 312 ? -11.985 0.892 -0.752 1.00 90.38 312 LEU A N 1
ATOM 2535 C CA . LEU A 1 312 ? -12.371 1.326 0.590 1.00 90.38 312 LEU A CA 1
ATOM 2536 C C . LEU A 1 312 ? -13.700 0.677 0.999 1.00 90.38 312 LEU A C 1
ATOM 2538 O O . LEU A 1 312 ? -14.569 0.434 0.161 1.00 90.38 312 LEU A O 1
ATOM 2542 N N . VAL A 1 313 ? -13.871 0.393 2.289 1.00 86.06 313 VAL A N 1
ATOM 2543 C CA . VAL A 1 313 ? -15.114 -0.203 2.803 1.00 86.06 313 VAL A CA 1
ATOM 2544 C C . VAL A 1 313 ? -16.251 0.811 2.674 1.00 86.06 313 VAL A C 1
ATOM 2546 O O . VAL A 1 313 ? -16.084 1.980 3.010 1.00 86.06 313 VAL A O 1
ATOM 2549 N N . ASP A 1 314 ? -17.404 0.365 2.171 1.00 75.69 314 ASP A N 1
ATOM 2550 C CA . ASP A 1 314 ? -18.621 1.162 1.926 1.00 75.69 314 ASP A CA 1
ATOM 2551 C C . ASP A 1 314 ? -18.455 2.413 1.053 1.00 75.69 314 ASP A C 1
ATOM 2553 O O . ASP A 1 314 ? -19.352 3.253 0.972 1.00 75.69 314 ASP A O 1
ATOM 2557 N N . SER A 1 315 ? -17.335 2.529 0.345 1.00 77.12 315 SER A N 1
ATOM 2558 C CA . SER A 1 315 ? -17.077 3.618 -0.584 1.00 77.12 315 SER A CA 1
ATOM 2559 C C . SER A 1 315 ? -16.762 3.058 -1.965 1.00 77.12 315 SER A C 1
ATOM 2561 O O . SER A 1 315 ? -16.102 2.036 -2.112 1.00 77.12 315 SER A O 1
ATOM 2563 N N . CYS A 1 316 ? -17.221 3.745 -3.013 1.00 74.31 316 CYS A N 1
ATOM 2564 C CA . CYS A 1 316 ? -16.839 3.416 -4.392 1.00 74.31 316 CYS A CA 1
ATOM 2565 C C . CYS A 1 316 ? -15.419 3.907 -4.742 1.00 74.31 316 CYS A C 1
ATOM 2567 O O . CYS A 1 316 ? -14.970 3.746 -5.878 1.00 74.31 316 CYS A O 1
ATOM 2569 N N . SER A 1 317 ? -14.729 4.535 -3.787 1.00 84.75 317 SER A N 1
ATOM 2570 C CA . SER A 1 317 ? -13.386 5.080 -3.955 1.00 84.75 317 SER A CA 1
ATOM 2571 C C . SER A 1 317 ? -12.304 4.034 -3.692 1.00 84.75 317 SER A C 1
ATOM 2573 O O . SER A 1 317 ? -12.473 3.103 -2.903 1.00 84.75 317 SER A O 1
ATOM 2575 N N . LYS A 1 318 ? -11.152 4.221 -4.341 1.00 88.50 318 LYS A N 1
ATOM 2576 C CA . LYS A 1 318 ? -9.971 3.367 -4.186 1.00 88.50 318 LYS A CA 1
ATOM 2577 C C . LYS A 1 318 ? -8.785 4.183 -3.705 1.00 88.50 318 LYS A C 1
ATOM 2579 O O . LYS A 1 318 ? -8.641 5.347 -4.072 1.00 88.50 318 LYS A O 1
ATOM 2584 N N . ILE A 1 319 ? -7.913 3.539 -2.947 1.00 90.50 319 ILE A N 1
ATOM 2585 C CA . ILE A 1 319 ? -6.572 4.041 -2.642 1.00 90.50 319 ILE A CA 1
ATOM 2586 C C . ILE A 1 319 ? -5.533 3.146 -3.313 1.00 90.50 319 ILE A C 1
ATOM 2588 O O . ILE A 1 319 ? -5.814 2.009 -3.684 1.00 90.50 319 ILE A O 1
ATOM 2592 N N . TYR A 1 320 ? -4.314 3.642 -3.456 1.00 89.00 320 TYR A N 1
ATOM 2593 C CA . TYR A 1 320 ? -3.184 2.897 -3.987 1.00 89.00 320 TYR A CA 1
ATOM 2594 C C . TYR A 1 320 ? -2.200 2.603 -2.867 1.00 89.00 320 TYR A C 1
ATOM 2596 O O . TYR A 1 320 ? -1.724 3.512 -2.189 1.00 89.00 320 TYR A O 1
ATOM 2604 N N . TYR A 1 321 ? -1.886 1.327 -2.686 1.00 89.12 321 TYR A N 1
ATOM 2605 C CA . TYR A 1 321 ? -0.990 0.855 -1.643 1.00 89.12 321 TYR A CA 1
ATOM 2606 C C . TYR A 1 321 ? 0.268 0.234 -2.242 1.00 89.12 321 TYR A C 1
ATOM 2608 O O . TYR A 1 321 ? 0.185 -0.644 -3.096 1.00 89.12 321 TYR A O 1
ATOM 2616 N N . ASN A 1 322 ? 1.441 0.647 -1.770 1.00 87.81 322 ASN A N 1
ATOM 2617 C CA . ASN A 1 322 ? 2.710 0.044 -2.151 1.00 87.81 322 ASN A CA 1
ATOM 2618 C C . ASN A 1 322 ? 3.109 -1.044 -1.150 1.00 87.81 322 ASN A C 1
ATOM 2620 O O . ASN A 1 322 ? 3.537 -0.768 -0.028 1.00 87.81 322 ASN A O 1
ATOM 2624 N N . SER A 1 323 ? 3.044 -2.296 -1.585 1.00 86.31 323 SER A N 1
ATOM 2625 C CA . SER A 1 323 ? 3.347 -3.463 -0.755 1.00 86.31 323 SER A CA 1
ATOM 2626 C C . SER A 1 323 ? 4.823 -3.634 -0.387 1.00 86.31 323 SER A C 1
ATOM 2628 O O . SER A 1 323 ? 5.140 -4.442 0.483 1.00 86.31 323 SER A O 1
ATOM 2630 N N . PHE A 1 324 ? 5.736 -2.937 -1.069 1.00 83.12 324 PHE A N 1
ATOM 2631 C CA . PHE A 1 324 ? 7.180 -3.054 -0.842 1.00 83.12 324 PHE A CA 1
ATOM 2632 C C . PHE A 1 324 ? 7.682 -2.118 0.252 1.00 83.12 324 PHE A C 1
ATOM 2634 O O . PHE A 1 324 ? 8.686 -2.411 0.901 1.00 83.12 324 PHE A O 1
ATOM 2641 N N . ASN A 1 325 ? 7.019 -0.978 0.434 1.00 83.44 325 ASN A N 1
ATOM 2642 C CA . ASN A 1 325 ? 7.451 0.044 1.380 1.00 83.44 325 ASN A CA 1
ATOM 2643 C C . ASN A 1 325 ? 6.326 0.561 2.287 1.00 83.44 325 ASN A C 1
ATOM 2645 O O . ASN A 1 325 ? 6.590 1.444 3.091 1.00 83.44 325 ASN A O 1
ATOM 2649 N N . GLY A 1 326 ? 5.095 0.065 2.166 1.00 86.50 326 GLY A N 1
ATOM 2650 C CA . GLY A 1 326 ? 3.973 0.470 3.007 1.00 86.50 326 GLY A CA 1
ATOM 2651 C C . GLY A 1 326 ? 3.416 1.873 2.740 1.00 86.50 326 GLY A C 1
ATOM 2652 O O . GLY A 1 326 ? 2.687 2.373 3.588 1.00 86.50 326 GLY A O 1
ATOM 2653 N N . SER A 1 327 ? 3.756 2.540 1.630 1.00 87.06 327 SER A N 1
ATOM 2654 C CA . SER A 1 327 ? 3.197 3.863 1.308 1.00 87.06 327 SER A CA 1
ATOM 2655 C C . SER A 1 327 ? 1.765 3.768 0.784 1.00 87.06 327 SER A C 1
ATOM 2657 O O . SER A 1 327 ? 1.429 2.823 0.068 1.00 87.06 327 SER A O 1
ATOM 2659 N N . VAL A 1 328 ? 0.955 4.785 1.068 1.00 89.19 328 VAL A N 1
ATOM 2660 C CA . VAL A 1 328 ? -0.426 4.907 0.578 1.00 89.19 328 VAL A CA 1
ATOM 2661 C C . VAL A 1 328 ? -0.599 6.210 -0.192 1.00 89.19 328 VAL A C 1
ATOM 2663 O O . VAL A 1 328 ? -0.008 7.226 0.162 1.00 89.19 328 VAL A O 1
ATOM 2666 N N . SER A 1 329 ? -1.403 6.196 -1.251 1.00 87.56 329 SER A N 1
ATOM 2667 C CA . SER A 1 329 ? -1.743 7.394 -2.021 1.00 87.56 329 SER A CA 1
ATOM 2668 C C . SER A 1 329 ? -3.180 7.338 -2.526 1.00 87.56 329 SER A C 1
ATOM 2670 O O . SER A 1 329 ? -3.716 6.263 -2.783 1.00 87.56 329 SER A O 1
ATOM 2672 N N . THR A 1 330 ? -3.804 8.498 -2.697 1.00 85.50 330 THR A N 1
ATOM 2673 C CA . THR A 1 330 ? -5.099 8.644 -3.375 1.00 85.50 330 THR A CA 1
ATOM 2674 C C . THR A 1 330 ? -4.948 8.662 -4.898 1.00 85.50 330 THR A C 1
ATOM 2676 O O . THR A 1 330 ? -5.865 8.257 -5.608 1.00 85.50 330 THR A O 1
ATOM 2679 N N . ASN A 1 331 ? -3.774 9.053 -5.407 1.00 77.12 331 ASN A N 1
ATOM 2680 C CA . ASN A 1 331 ? -3.502 9.209 -6.832 1.00 77.12 331 ASN A CA 1
ATOM 2681 C C . ASN A 1 331 ? -2.400 8.254 -7.297 1.00 77.12 331 ASN A C 1
ATOM 2683 O O . ASN A 1 331 ? -1.331 8.147 -6.698 1.00 77.12 331 ASN A O 1
ATOM 2687 N N . LEU A 1 332 ? -2.628 7.594 -8.431 1.00 67.94 332 LEU A N 1
ATOM 2688 C CA . LEU A 1 332 ? -1.677 6.634 -8.993 1.00 67.94 332 LEU A CA 1
ATOM 2689 C C . LEU A 1 332 ? -0.355 7.279 -9.434 1.00 67.94 332 LEU A C 1
ATOM 2691 O O . LEU A 1 332 ? 0.695 6.635 -9.412 1.00 67.94 332 LEU A O 1
ATOM 2695 N N . GLU A 1 333 ? -0.401 8.543 -9.843 1.00 62.44 333 GLU A N 1
ATOM 2696 C CA . GLU A 1 333 ? 0.761 9.293 -10.327 1.00 62.44 333 GLU A CA 1
ATOM 2697 C C . GLU A 1 333 ? 1.823 9.471 -9.235 1.00 62.44 333 GLU A C 1
ATOM 2699 O O . GLU A 1 333 ? 3.020 9.372 -9.505 1.00 62.44 333 GLU A O 1
ATOM 2704 N N . ASN A 1 334 ? 1.394 9.587 -7.977 1.00 58.25 334 ASN A N 1
ATOM 2705 C CA . ASN A 1 334 ? 2.283 9.800 -6.835 1.00 58.25 334 ASN A CA 1
ATOM 2706 C C . ASN A 1 334 ? 3.046 8.520 -6.442 1.00 58.25 334 ASN A C 1
ATOM 2708 O O . ASN A 1 334 ? 4.035 8.575 -5.713 1.00 58.25 334 ASN A O 1
ATOM 2712 N N . CYS A 1 335 ? 2.643 7.357 -6.969 1.00 52.97 335 CYS A N 1
ATOM 2713 C CA . CYS A 1 335 ? 3.309 6.074 -6.736 1.00 52.97 335 CYS A CA 1
ATOM 2714 C C . CYS A 1 335 ? 4.594 5.868 -7.564 1.00 52.97 335 CYS A C 1
ATOM 2716 O O . CYS A 1 335 ? 5.291 4.873 -7.351 1.00 52.97 335 CYS A O 1
ATOM 2718 N N . SER A 1 336 ? 4.912 6.730 -8.539 1.00 58.75 336 SER A N 1
ATOM 2719 C CA . SER A 1 336 ? 6.117 6.581 -9.366 1.00 58.75 336 SER A CA 1
ATOM 2720 C C . SER A 1 336 ? 6.716 7.936 -9.729 1.00 58.75 336 SER A C 1
ATOM 2722 O O . SER A 1 336 ? 6.204 8.646 -10.590 1.00 58.75 336 SER A O 1
ATOM 2724 N N . SER A 1 337 ? 7.851 8.275 -9.112 1.00 59.66 337 SER A N 1
ATOM 2725 C CA . SER A 1 337 ? 8.661 9.398 -9.572 1.00 59.66 337 SER A CA 1
ATOM 2726 C C . SER A 1 337 ? 9.289 9.040 -10.918 1.00 59.66 337 SER A C 1
ATOM 2728 O O . SER A 1 337 ? 10.045 8.075 -11.057 1.00 59.66 337 SER A O 1
ATOM 2730 N N . TYR A 1 338 ? 8.936 9.804 -11.948 1.00 71.38 338 TYR A N 1
ATOM 2731 C CA . TYR A 1 338 ? 9.555 9.645 -13.252 1.00 71.38 338 TYR A CA 1
ATOM 2732 C C . TYR A 1 338 ? 11.029 10.052 -13.176 1.00 71.38 338 TYR A C 1
ATOM 2734 O O . TYR A 1 338 ? 11.356 11.160 -12.757 1.00 71.38 338 TYR A O 1
ATOM 2742 N N . VAL A 1 339 ? 11.917 9.161 -13.612 1.00 78.69 339 VAL A N 1
ATOM 2743 C CA . VAL A 1 339 ? 13.353 9.437 -13.717 1.00 78.69 339 VAL A CA 1
ATOM 2744 C C . VAL A 1 339 ? 13.706 9.651 -15.182 1.00 78.69 339 VAL A C 1
ATOM 2746 O O . VAL A 1 339 ? 13.433 8.786 -16.018 1.00 78.69 339 VAL A O 1
ATOM 2749 N N . VAL A 1 340 ? 14.331 10.791 -15.472 1.00 83.62 340 VAL A N 1
ATOM 2750 C CA . VAL A 1 340 ? 14.881 11.120 -16.793 1.00 83.62 340 VAL A CA 1
ATOM 2751 C C . VAL A 1 340 ? 16.097 10.231 -17.077 1.00 83.62 340 VAL A C 1
ATOM 2753 O O . VAL A 1 340 ? 16.925 10.003 -16.197 1.00 83.62 340 VAL A O 1
ATOM 2756 N N . GLY A 1 341 ? 16.206 9.716 -18.304 1.00 86.94 341 GLY A N 1
ATOM 2757 C CA . GLY A 1 341 ? 17.273 8.786 -18.703 1.00 86.94 341 GLY A CA 1
ATOM 2758 C C . GLY A 1 341 ? 16.974 7.333 -18.318 1.00 86.94 341 GLY A C 1
ATOM 2759 O O . GLY A 1 341 ? 15.837 6.994 -18.010 1.00 86.94 341 GLY A O 1
ATOM 2760 N N . GLY A 1 342 ? 17.948 6.425 -18.360 1.00 89.81 342 GLY A N 1
ATOM 2761 C CA . GLY A 1 342 ? 17.710 5.007 -18.064 1.00 89.81 342 GLY A CA 1
ATOM 2762 C C . GLY A 1 342 ? 18.951 4.129 -18.203 1.00 89.81 342 GLY A C 1
ATOM 2763 O O . GLY A 1 342 ? 20.059 4.631 -18.361 1.00 89.81 342 GLY A O 1
ATOM 2764 N N . ILE A 1 343 ? 18.764 2.809 -18.126 1.00 92.25 343 ILE A N 1
ATOM 2765 C CA . ILE A 1 343 ? 19.847 1.823 -18.236 1.00 92.25 343 ILE A CA 1
ATOM 2766 C C . ILE A 1 343 ? 19.819 1.191 -19.632 1.00 92.25 343 ILE A C 1
ATOM 2768 O O . ILE A 1 343 ? 18.857 0.511 -19.979 1.00 92.25 343 ILE A O 1
ATOM 2772 N N . LEU A 1 344 ? 20.893 1.378 -20.402 1.00 92.12 344 LEU A N 1
ATOM 2773 C CA . LEU A 1 344 ? 21.126 0.697 -21.678 1.00 92.12 344 LEU A CA 1
ATOM 2774 C C . LEU A 1 344 ? 22.038 -0.521 -21.450 1.00 92.12 344 LEU A C 1
ATOM 2776 O O . LEU A 1 344 ? 23.250 -0.373 -21.278 1.00 92.12 344 LEU A O 1
ATOM 2780 N N . ALA A 1 345 ? 21.455 -1.722 -21.420 1.00 90.75 345 ALA A N 1
ATOM 2781 C CA . ALA A 1 345 ? 22.126 -2.962 -21.007 1.00 90.75 345 ALA A CA 1
ATOM 2782 C C . ALA A 1 345 ? 22.178 -4.036 -22.111 1.00 90.75 345 ALA A C 1
ATOM 2784 O O . ALA A 1 345 ? 21.910 -5.209 -21.860 1.00 90.75 345 ALA A O 1
ATOM 2785 N N . ASP A 1 346 ? 22.555 -3.641 -23.326 1.00 89.19 346 ASP A N 1
ATOM 2786 C CA . ASP A 1 346 ? 22.694 -4.560 -24.460 1.00 89.19 346 ASP A CA 1
ATOM 2787 C C . ASP A 1 346 ? 23.984 -5.395 -24.412 1.00 89.19 346 ASP A C 1
ATOM 2789 O O . ASP A 1 346 ? 24.987 -5.001 -23.799 1.00 89.19 346 ASP A O 1
ATOM 2793 N N . GLU A 1 347 ? 23.992 -6.533 -25.115 1.00 89.69 347 GLU A N 1
ATOM 2794 C CA . GLU A 1 347 ? 25.168 -7.399 -25.249 1.00 89.69 347 GLU A CA 1
ATOM 2795 C C . GLU A 1 347 ? 26.398 -6.645 -25.793 1.00 89.69 347 GLU A C 1
ATOM 2797 O O . GLU A 1 347 ? 26.333 -5.601 -26.461 1.00 89.69 347 GLU A O 1
ATOM 2802 N N . MET A 1 348 ? 27.583 -7.149 -25.449 1.00 90.19 348 MET A N 1
ATOM 2803 C CA . MET A 1 348 ? 28.836 -6.546 -25.890 1.00 90.19 348 MET A CA 1
ATOM 2804 C C . MET A 1 348 ? 28.992 -6.710 -27.408 1.00 90.19 348 MET A C 1
ATOM 2806 O O . MET A 1 348 ? 28.745 -7.779 -27.950 1.00 90.19 348 MET A O 1
ATOM 2810 N N . GLY A 1 349 ? 29.396 -5.641 -28.101 1.00 91.44 349 GLY A N 1
ATOM 2811 C CA . GLY A 1 349 ? 29.538 -5.645 -29.562 1.00 91.44 349 GLY A CA 1
ATOM 2812 C C . GLY A 1 349 ? 28.296 -5.215 -30.356 1.00 91.44 349 GLY A C 1
ATOM 2813 O O . GLY A 1 349 ? 28.409 -5.037 -31.563 1.00 91.44 349 GLY A O 1
ATOM 2814 N N . LEU A 1 350 ? 27.148 -4.954 -29.713 1.00 90.81 350 LEU A N 1
ATOM 2815 C CA . LEU A 1 350 ? 25.940 -4.469 -30.410 1.00 90.81 350 LEU A CA 1
ATOM 2816 C C . LEU A 1 350 ? 25.985 -2.985 -30.819 1.00 90.81 350 LEU A C 1
ATOM 2818 O O . LEU A 1 350 ? 25.178 -2.546 -31.637 1.00 90.81 350 LEU A O 1
ATOM 2822 N N . GLY A 1 351 ? 26.979 -2.230 -30.344 1.00 92.81 351 GLY A N 1
ATOM 2823 C CA . GLY A 1 351 ? 27.189 -0.838 -30.751 1.00 92.81 351 GLY A CA 1
ATOM 2824 C C . GLY A 1 351 ? 26.546 0.204 -29.834 1.00 92.81 351 GLY A C 1
ATOM 2825 O O . GLY A 1 351 ? 26.165 1.261 -30.322 1.00 92.81 351 GLY A O 1
ATOM 2826 N N . LYS A 1 352 ? 26.506 -0.041 -28.515 1.00 95.38 352 LYS A N 1
ATOM 2827 C CA . LYS A 1 352 ? 26.007 0.907 -27.492 1.00 95.38 352 LYS A CA 1
ATOM 2828 C C . LYS A 1 352 ? 26.537 2.338 -27.627 1.00 95.38 352 LYS A C 1
ATOM 2830 O O . LYS A 1 352 ? 25.820 3.296 -27.373 1.00 95.38 352 LYS A O 1
ATOM 2835 N N . THR A 1 353 ? 27.790 2.503 -28.049 1.00 94.31 353 THR A N 1
ATOM 2836 C CA . THR A 1 353 ? 28.365 3.832 -28.311 1.00 94.31 353 THR A CA 1
ATOM 2837 C C . THR A 1 353 ? 27.656 4.539 -29.463 1.00 94.31 353 THR A C 1
ATOM 2839 O O . THR A 1 353 ? 27.357 5.721 -29.360 1.00 94.31 353 THR A O 1
ATOM 2842 N N . ILE A 1 354 ? 27.365 3.818 -30.546 1.00 94.25 354 ILE A N 1
ATOM 2843 C CA . ILE A 1 354 ? 26.660 4.362 -31.709 1.00 94.25 354 ILE A CA 1
ATOM 2844 C C . ILE A 1 354 ? 25.203 4.677 -31.337 1.00 94.25 354 ILE A C 1
ATOM 2846 O O . ILE A 1 354 ? 24.692 5.718 -31.730 1.00 94.25 354 ILE A O 1
ATOM 2850 N N . GLU A 1 355 ? 24.557 3.831 -30.529 1.00 94.69 355 GLU A N 1
ATOM 2851 C CA . GLU A 1 355 ? 23.203 4.073 -30.004 1.00 94.69 355 GLU A CA 1
ATOM 2852 C C . GLU A 1 355 ? 23.137 5.341 -29.146 1.00 94.69 355 GLU A C 1
ATOM 2854 O O . GLU A 1 355 ? 22.236 6.161 -29.317 1.00 94.69 355 GLU A O 1
ATOM 2859 N N . LEU A 1 356 ? 24.107 5.530 -28.246 1.00 94.44 356 LEU A N 1
ATOM 2860 C CA . LEU A 1 356 ? 24.193 6.728 -27.414 1.00 94.44 356 LEU A CA 1
ATOM 2861 C C . LEU A 1 356 ? 24.455 7.980 -28.257 1.00 94.44 356 LEU A C 1
ATOM 2863 O O . LEU A 1 356 ? 23.814 9.005 -28.044 1.00 94.44 356 LEU A O 1
ATOM 2867 N N . LEU A 1 357 ? 25.362 7.899 -29.238 1.00 94.19 357 LEU A N 1
ATOM 2868 C CA . LEU A 1 357 ? 25.589 8.997 -30.178 1.00 94.19 357 LEU A CA 1
ATOM 2869 C C . LEU A 1 357 ? 24.297 9.344 -30.919 1.00 94.19 357 LEU A C 1
ATOM 2871 O O . LEU A 1 357 ? 23.929 10.512 -30.951 1.00 94.19 357 LEU A O 1
ATOM 2875 N N . ALA A 1 358 ? 23.570 8.352 -31.439 1.00 93.38 358 ALA A N 1
ATOM 2876 C CA . ALA A 1 358 ? 22.280 8.571 -32.087 1.00 93.38 358 ALA A CA 1
ATOM 2877 C C . ALA A 1 358 ? 21.280 9.303 -31.175 1.00 93.38 358 ALA A C 1
ATOM 2879 O O . ALA A 1 358 ? 20.619 10.234 -31.627 1.00 93.38 358 ALA A O 1
ATOM 2880 N N . CYS A 1 359 ? 21.217 8.954 -29.885 1.00 93.00 359 CYS A N 1
ATOM 2881 C CA . CYS A 1 359 ? 20.417 9.698 -28.908 1.00 93.00 359 CYS A CA 1
ATOM 2882 C C . CYS A 1 359 ? 20.839 11.172 -28.821 1.00 93.00 359 CYS A C 1
ATOM 2884 O O . CYS A 1 359 ? 19.997 12.058 -28.933 1.00 93.00 359 CYS A O 1
ATOM 2886 N N . ILE A 1 360 ? 22.146 11.439 -28.703 1.00 92.38 360 ILE A N 1
ATOM 2887 C CA . ILE A 1 360 ? 22.695 12.802 -28.633 1.00 92.38 360 ILE A CA 1
ATOM 2888 C C . ILE A 1 360 ? 22.357 13.601 -29.896 1.00 92.38 360 ILE A C 1
ATOM 2890 O O . ILE A 1 360 ? 21.969 14.760 -29.789 1.00 92.38 360 ILE A O 1
ATOM 2894 N N . PHE A 1 361 ? 22.497 13.015 -31.091 1.00 91.12 361 PHE A N 1
ATOM 2895 C CA . PHE A 1 361 ? 22.167 13.695 -32.349 1.00 91.12 361 PHE A CA 1
ATOM 2896 C C . PHE A 1 361 ? 20.663 13.979 -32.475 1.00 91.12 361 PHE A C 1
ATOM 2898 O O . PHE A 1 361 ? 20.294 15.068 -32.909 1.00 91.12 361 PHE A O 1
ATOM 2905 N N . ALA A 1 362 ? 19.805 13.043 -32.062 1.00 89.75 362 ALA A N 1
ATOM 2906 C CA . ALA A 1 362 ? 18.349 13.174 -32.153 1.00 89.75 362 ALA A CA 1
ATOM 2907 C C . ALA A 1 362 ? 17.725 14.057 -31.055 1.00 89.75 362 ALA A C 1
ATOM 2909 O O . ALA A 1 362 ? 16.624 14.587 -31.220 1.00 89.75 362 ALA A O 1
ATOM 2910 N N . HIS A 1 363 ? 18.412 14.235 -29.926 1.00 88.81 363 HIS A N 1
ATOM 2911 C CA . HIS A 1 363 ? 17.969 15.077 -28.818 1.00 88.81 363 HIS A CA 1
ATOM 2912 C C . HIS A 1 363 ? 19.069 16.042 -28.364 1.00 88.81 363 HIS A C 1
ATOM 2914 O O . HIS A 1 363 ? 19.421 16.126 -27.187 1.00 88.81 363 HIS A O 1
ATOM 2920 N N . ARG A 1 364 ? 19.616 16.810 -29.314 1.00 85.06 364 ARG A N 1
ATOM 2921 C CA . ARG A 1 364 ? 20.526 17.907 -28.975 1.00 85.06 364 ARG A CA 1
ATOM 2922 C C . ARG A 1 364 ? 19.780 18.976 -28.187 1.00 85.06 364 ARG A C 1
ATOM 2924 O O . ARG A 1 364 ? 18.694 19.411 -28.569 1.00 85.06 364 ARG A O 1
ATOM 2931 N N . LYS A 1 365 ? 20.406 19.433 -27.110 1.00 76.44 365 LYS A N 1
ATOM 2932 C CA . LYS A 1 365 ? 19.937 20.586 -26.353 1.00 76.44 365 LYS A CA 1
ATOM 2933 C C . LYS A 1 365 ? 20.039 21.844 -27.220 1.00 76.44 365 LYS A C 1
ATOM 2935 O O . LYS A 1 365 ? 21.048 22.032 -27.897 1.00 76.44 365 LYS A O 1
ATOM 2940 N N . SER A 1 366 ? 19.001 22.677 -27.217 1.00 70.75 366 SER A N 1
ATOM 2941 C CA . SER A 1 366 ? 19.031 23.952 -27.933 1.00 70.75 366 SER A CA 1
ATOM 2942 C C . SER A 1 366 ? 19.943 24.948 -27.201 1.00 70.75 366 SER A C 1
ATOM 2944 O O . SER A 1 366 ? 20.006 24.934 -25.970 1.00 70.75 366 SER A O 1
ATOM 2946 N N . ASP A 1 367 ? 20.644 25.824 -27.930 1.00 62.16 367 ASP A N 1
ATOM 2947 C CA . ASP A 1 367 ? 21.522 26.842 -27.320 1.00 62.16 367 ASP A CA 1
ATOM 2948 C C . ASP A 1 367 ? 20.750 27.811 -26.399 1.00 62.16 367 ASP A C 1
ATOM 2950 O O . ASP A 1 367 ? 21.312 28.369 -25.460 1.00 62.16 367 ASP A O 1
ATOM 2954 N N . ILE A 1 368 ? 19.436 27.947 -26.607 1.00 58.97 368 ILE A N 1
ATOM 2955 C CA . ILE A 1 368 ? 18.535 28.777 -25.795 1.00 58.97 368 ILE A CA 1
ATOM 2956 C C . ILE A 1 368 ? 18.394 28.204 -24.371 1.00 58.97 368 ILE A C 1
ATOM 2958 O O . ILE A 1 368 ? 18.411 28.956 -23.399 1.00 58.97 368 ILE A O 1
ATOM 2962 N N . ASP A 1 369 ? 18.364 26.875 -24.223 1.00 55.28 369 ASP A N 1
ATOM 2963 C CA . ASP A 1 369 ? 18.278 26.194 -22.920 1.00 55.28 369 ASP A CA 1
ATOM 2964 C C . ASP A 1 369 ? 19.630 26.123 -22.180 1.00 55.28 369 ASP A C 1
ATOM 2966 O O . ASP A 1 369 ? 19.702 25.695 -21.021 1.00 55.28 369 ASP A O 1
ATOM 2970 N N . ALA A 1 370 ? 20.737 26.460 -22.850 1.00 55.31 370 ALA A N 1
ATOM 2971 C CA . ALA A 1 370 ? 22.071 26.490 -22.249 1.00 55.31 370 ALA A CA 1
ATOM 2972 C C . ALA A 1 370 ? 22.321 27.790 -21.462 1.00 55.31 370 ALA A C 1
ATOM 2974 O O . ALA A 1 370 ? 23.027 27.769 -20.447 1.00 55.31 370 ALA A O 1
ATOM 2975 N N . ASP A 1 371 ? 21.707 28.899 -21.882 1.00 51.28 371 ASP A N 1
ATOM 2976 C CA . ASP A 1 371 ? 21.834 30.197 -21.214 1.00 51.28 371 ASP A CA 1
ATOM 2977 C C . ASP A 1 371 ? 20.988 30.309 -19.934 1.00 51.28 371 ASP A C 1
ATOM 2979 O O . ASP A 1 371 ? 21.399 30.993 -18.994 1.00 51.28 371 ASP A O 1
ATOM 2983 N N . ASP A 1 372 ? 19.862 29.595 -19.833 1.00 52.06 372 ASP A N 1
ATOM 2984 C CA . ASP A 1 372 ? 19.052 29.571 -18.604 1.00 52.06 372 ASP A CA 1
ATOM 2985 C C . ASP A 1 372 ? 19.727 28.798 -17.458 1.00 52.06 372 ASP A C 1
ATOM 2987 O O . ASP A 1 372 ? 19.669 29.236 -16.308 1.00 52.06 372 ASP A O 1
ATOM 2991 N N . ILE A 1 373 ? 20.489 27.734 -17.752 1.00 54.72 373 ILE A N 1
ATOM 2992 C CA . ILE A 1 373 ? 21.296 27.040 -16.728 1.00 54.72 373 ILE A CA 1
ATOM 2993 C C . ILE A 1 373 ? 22.433 27.930 -16.217 1.00 54.72 373 ILE A C 1
ATOM 2995 O O . ILE A 1 373 ? 22.662 28.004 -15.012 1.00 54.72 373 ILE A O 1
ATOM 2999 N N . ARG A 1 374 ? 23.103 28.681 -17.102 1.00 49.41 374 ARG A N 1
ATOM 3000 C CA . ARG A 1 374 ? 24.149 29.638 -16.693 1.00 49.41 374 ARG A CA 1
ATOM 3001 C C . ARG A 1 374 ? 23.614 30.755 -15.793 1.00 49.41 374 ARG A C 1
ATOM 3003 O O . ARG A 1 374 ? 24.363 31.284 -14.973 1.00 49.41 374 ARG A O 1
ATOM 3010 N N . LYS A 1 375 ? 22.336 31.124 -15.920 1.00 46.94 375 LYS A N 1
ATOM 3011 C CA . LYS A 1 375 ? 21.684 32.081 -15.011 1.00 46.94 375 LYS A CA 1
ATOM 3012 C C . LYS A 1 375 ? 21.315 31.446 -13.670 1.00 46.94 375 LYS A C 1
ATOM 3014 O O . LYS A 1 375 ? 21.469 32.107 -12.645 1.00 46.94 375 LYS A O 1
ATOM 3019 N N . GLN A 1 376 ? 20.885 30.184 -13.658 1.00 46.09 376 GLN A N 1
ATOM 3020 C CA . GLN A 1 376 ? 20.547 29.462 -12.428 1.00 46.09 376 GLN A CA 1
ATOM 3021 C C . GLN A 1 376 ? 21.790 29.159 -11.575 1.00 46.09 376 GLN A C 1
ATOM 3023 O O . GLN A 1 376 ? 21.791 29.479 -10.385 1.00 46.09 376 GLN A O 1
ATOM 3028 N N . ASP A 1 377 ? 22.892 28.712 -12.185 1.00 43.38 377 ASP A N 1
ATOM 3029 C CA . ASP A 1 377 ? 24.157 28.445 -11.480 1.00 43.38 377 ASP A CA 1
ATOM 3030 C C . ASP A 1 377 ? 24.782 29.706 -10.849 1.00 43.38 377 ASP A C 1
ATOM 3032 O O . ASP A 1 377 ? 25.434 29.624 -9.807 1.00 43.38 377 ASP A O 1
ATOM 3036 N N . ASN A 1 378 ? 24.522 30.897 -11.404 1.00 42.50 378 ASN A N 1
ATOM 3037 C CA . ASN A 1 378 ? 24.963 32.171 -10.818 1.00 42.50 378 ASN A CA 1
ATOM 3038 C C . ASN A 1 378 ? 24.138 32.621 -9.596 1.00 42.50 378 ASN A C 1
ATOM 3040 O O . ASN A 1 378 ? 24.549 33.551 -8.900 1.00 42.50 378 ASN A O 1
ATOM 3044 N N . THR A 1 379 ? 22.998 31.983 -9.311 1.00 43.84 379 THR A N 1
ATOM 3045 C CA . THR A 1 379 ? 22.165 32.289 -8.128 1.00 43.84 379 THR A CA 1
ATOM 3046 C C . THR A 1 379 ? 22.294 31.260 -7.005 1.00 43.84 379 THR A C 1
ATOM 3048 O O . THR A 1 379 ? 22.027 31.589 -5.852 1.00 43.84 379 THR A O 1
ATOM 3051 N N . SER A 1 380 ? 22.806 30.061 -7.287 1.00 39.00 380 SER A N 1
ATOM 3052 C CA . SER A 1 380 ? 23.126 29.029 -6.293 1.00 39.00 380 SER A CA 1
ATOM 3053 C C . SER A 1 380 ? 24.623 28.983 -5.958 1.00 39.00 380 SER A C 1
ATOM 3055 O O . SER A 1 380 ? 25.247 27.923 -5.942 1.00 39.00 380 SER A O 1
ATOM 3057 N N . CYS A 1 381 ? 25.218 30.142 -5.661 1.00 36.66 381 CYS A N 1
ATOM 3058 C CA . CYS A 1 381 ? 26.507 30.178 -4.979 1.00 36.66 381 CYS A CA 1
ATOM 3059 C C . CYS A 1 381 ? 26.267 29.855 -3.499 1.00 36.66 381 CYS A C 1
ATOM 3061 O O . CYS A 1 381 ? 25.756 30.682 -2.742 1.00 36.66 381 CYS A O 1
ATOM 3063 N N . TRP A 1 382 ? 26.600 28.626 -3.107 1.00 39.16 382 TRP A N 1
ATOM 3064 C CA . TRP A 1 382 ? 26.612 28.150 -1.729 1.00 39.16 382 TRP A CA 1
ATOM 3065 C C . TRP A 1 382 ? 27.483 29.060 -0.847 1.00 39.16 382 TRP A C 1
ATOM 3067 O O . TRP A 1 382 ? 28.687 28.843 -0.709 1.00 39.16 382 TRP A O 1
ATOM 3077 N N . ARG A 1 383 ? 26.884 30.075 -0.211 1.00 32.81 383 ARG A N 1
ATOM 3078 C CA . ARG A 1 383 ? 27.457 30.676 0.999 1.00 32.81 383 ARG A CA 1
ATOM 3079 C C . ARG A 1 383 ? 27.240 29.696 2.142 1.00 32.81 383 ARG A C 1
ATOM 3081 O O . ARG A 1 383 ? 26.198 29.694 2.785 1.00 32.81 383 ARG A O 1
ATOM 3088 N N . ALA A 1 384 ? 28.235 28.848 2.366 1.00 38.19 384 ALA A N 1
ATOM 3089 C CA . ALA A 1 384 ? 28.456 28.283 3.683 1.00 38.19 384 ALA A CA 1
ATOM 3090 C C . ALA A 1 384 ? 28.927 29.432 4.590 1.00 38.19 384 ALA A C 1
ATOM 3092 O O . ALA A 1 384 ? 30.072 29.871 4.493 1.00 38.19 384 ALA A O 1
ATOM 3093 N N . GLU A 1 385 ? 28.024 29.967 5.408 1.00 36.41 385 GLU A N 1
ATOM 3094 C CA . GLU A 1 385 ? 28.416 30.727 6.594 1.00 36.41 385 GLU A CA 1
ATOM 3095 C C . GLU A 1 385 ? 28.824 29.716 7.674 1.00 36.41 385 GLU A C 1
ATOM 3097 O O . GLU A 1 385 ? 28.098 28.757 7.945 1.00 36.41 385 GLU A O 1
ATOM 3102 N N . ILE A 1 386 ? 30.048 29.896 8.180 1.00 40.69 386 ILE A N 1
ATOM 3103 C CA . ILE A 1 386 ? 30.658 29.157 9.295 1.00 40.69 386 ILE A CA 1
ATOM 3104 C C . ILE A 1 386 ? 30.071 29.655 10.611 1.00 40.69 386 ILE A C 1
ATOM 3106 O O . ILE A 1 386 ? 29.935 30.895 10.737 1.00 40.69 386 ILE A O 1
#

Foldseek 3Di:
DDDDDDDDDDDDDDDDDDDDDDDDDDDDDDDDDDDDDDDDDPFDKDKAWFDCPCQPPPDFQFFFKWKFPPKDADPVLVVVCVVPQCCCPDPQKTKMKIFTPDDDLPDQDLDAQVRIKIFIWGHDPPDDTHTRMITTTPWGSLQRSLLRNCRNVVQKGKHWDRDFDDDPPDGMTMITITGDPVLQVVLLCPPPPPLPVNLSSLLSNCCIGPVVCVDCCNQQVDDDPPVDPPPPPPDPPCPDPDPPPPVVVVVPDDDLPADFAPDDQPVQPDDDDRVLRNLLVVLLCLQVVVVVVVVVPPPPDPQPSQWGWRQGPPDPATWIAGNVRSGIHSDRVSVDDRDRGDDDDDDPPNCVVSSVVSNCSVDPDDPVVVVVVVVVVVVPPDPPDD

Sequence (386 aa):
MGRRKQTQPRRAQATVGNNGVSKEDFCNPDTSHALKNELSSHNNSFFIEVDRDNWVSTEHYDISEVVLTNLNVSEECYDRKYEDQDFINEEKYNFRFRLNDVIKPLHIPVLSTSDIYLEFIEKRVDMEAHVMVTGNFDGPSEGVSGLVHLVSMKFLTLRPTTGLTFSGNLSSIRLRVEIQKCTFEGSESFFGTTRQIWKKSMMNVMAWLRPEVTTSEARYGYKVPEDMEIGLQLNENRKGYRFDVSGFYEAIKPSKDNPMLMDDMPDLLPELRPYQRRAAFWMVQREKGTFRHLRESQQSQSVSPLCVPVDLVDSCSKIYYNSFNGSVSTNLENCSSYVVGGILADEMGLGKTIELLACIFAHRKSDIDADDIRKQDNTSCWRAEI

Organism: NCBI:txid75947

InterPro domains:
  IPR000330 SNF2, N-terminal domain [PF00176] (275-365)
  IPR027417 P-loop containing nucleoside triphosphate hydrolase [SSF52540] (249-367)
  IPR038718 SNF2-like, N-terminal domain superfamily [G3DSA:3.40.50.10810] (328-377)
  IPR052583 E3 ubiquitin-protein ligase SHPRH-like [PTHR45865] (1-375)

Radius of gyration: 32.0 Å; chains: 1; bounding box: 85×60×105 Å

pLDDT: mean 71.39, std 21.77, range [23.08, 95.38]